Protein AF-A0A8T7LVX6-F1 (afdb_monomer_lite)

Radius of gyration: 26.19 Å; chains: 1; bounding box: 55×67×90 Å

pLDDT: mean 81.75, std 19.07, range [31.14, 98.56]

Sequence (392 aa):
MTMQDFEFEIGKQYRNRRGIYTVISINQPKMLVSYEDGTTAELTIEQQANIVRNMLNEDWARQTQEQAELLKAAKARPTRVPKTDSKAKSSATTKSQTPKPEKEPKPQRENIATRRQVLASEVPPLHRTLLANDPNDQLFRADEIRIFSQFRGYGNQNAPIWFLGMEEQSEFGTLELKHRLAMEIYEERFADLQACYRLEKIPVSYHFATPEHKIMAFMGVRFNGEGIYPSAEKLEEYFAASFGTTAGNVLIADLLPLPVGNEWLYSNIRISDNSMLQYHLRDRKLYTQMFLPERISLFQDMYESLKAKNEAPRYIFCYGGRKHWTHYRKIFPLSYVEVTLEMRKGGPDSTLMLGRDNDSGTWVILTGTFSDSRGDVTNHLCDQLAQRLEQL

Structure (mmCIF, N/CA/C/O backbone):
data_AF-A0A8T7LVX6-F1
#
_entry.id   AF-A0A8T7LVX6-F1
#
loop_
_atom_site.group_PDB
_atom_site.id
_atom_site.type_symbol
_atom_site.label_atom_id
_atom_site.label_alt_id
_atom_site.label_comp_id
_atom_site.label_asym_id
_atom_site.label_entity_id
_atom_site.label_seq_id
_atom_site.pdbx_PDB_ins_code
_atom_site.Cartn_x
_atom_site.Cartn_y
_atom_site.Cartn_z
_atom_site.occupancy
_atom_site.B_iso_or_equiv
_atom_site.auth_seq_id
_atom_site.auth_comp_id
_atom_site.auth_asym_id
_atom_site.auth_atom_id
_atom_site.pdbx_PDB_model_num
ATOM 1 N N . MET A 1 1 ? -2.121 14.862 -26.673 1.00 31.14 1 MET A N 1
ATOM 2 C CA . MET A 1 1 ? -1.424 13.887 -25.804 1.00 31.14 1 MET A CA 1
ATOM 3 C C . MET A 1 1 ? -0.894 12.804 -26.719 1.00 31.14 1 MET A C 1
ATOM 5 O O . MET A 1 1 ? -1.699 12.074 -27.278 1.00 31.14 1 MET A O 1
ATOM 9 N N . THR A 1 2 ? 0.406 12.806 -26.995 1.00 33.41 2 THR A N 1
ATOM 10 C CA . THR A 1 2 ? 1.038 11.897 -27.960 1.00 33.41 2 THR A CA 1
ATOM 11 C C . THR A 1 2 ? 1.201 10.509 -27.346 1.00 33.41 2 THR A C 1
ATOM 13 O O . THR A 1 2 ? 1.584 10.383 -26.182 1.00 33.41 2 THR A O 1
ATOM 16 N N . MET A 1 3 ? 0.849 9.475 -28.115 1.00 38.22 3 MET A N 1
ATOM 17 C CA . MET A 1 3 ? 1.192 8.088 -27.805 1.00 38.22 3 MET A CA 1
ATOM 18 C C . MET A 1 3 ? 2.715 8.012 -27.640 1.00 38.22 3 MET A C 1
ATOM 20 O O . MET A 1 3 ? 3.438 8.500 -28.499 1.00 38.22 3 MET A O 1
ATOM 24 N N . GLN A 1 4 ? 3.204 7.481 -26.519 1.00 50.41 4 GLN A N 1
ATOM 25 C CA . GLN A 1 4 ? 4.637 7.253 -26.320 1.00 50.41 4 GLN A CA 1
ATOM 26 C C . GLN A 1 4 ? 5.135 6.244 -27.365 1.00 50.41 4 GLN A C 1
ATOM 28 O O . GLN A 1 4 ? 4.648 5.108 -27.426 1.00 50.41 4 GLN A O 1
ATOM 33 N N . ASP A 1 5 ? 6.072 6.690 -28.199 1.00 67.00 5 ASP A N 1
ATOM 34 C CA . ASP A 1 5 ? 6.640 5.929 -29.307 1.00 67.00 5 ASP A CA 1
ATOM 35 C C . ASP A 1 5 ? 7.518 4.788 -28.778 1.00 67.00 5 ASP A C 1
ATOM 37 O O . ASP A 1 5 ? 8.392 4.987 -27.936 1.00 67.00 5 ASP A O 1
ATOM 41 N N . PHE A 1 6 ? 7.273 3.568 -29.257 1.00 80.44 6 PHE A N 1
ATOM 42 C CA . PHE A 1 6 ? 8.207 2.459 -29.072 1.00 80.44 6 PHE A CA 1
ATOM 43 C C . PHE A 1 6 ? 9.447 2.748 -29.929 1.00 80.44 6 PHE A C 1
ATOM 45 O O . PHE A 1 6 ? 9.325 2.906 -31.146 1.00 80.44 6 PHE A O 1
ATOM 52 N N . GLU A 1 7 ? 10.620 2.842 -29.305 1.00 91.38 7 GLU A N 1
ATOM 53 C CA . GLU A 1 7 ? 11.862 3.200 -29.991 1.00 91.38 7 GLU A CA 1
ATOM 54 C C . GLU A 1 7 ? 12.517 1.950 -30.596 1.00 91.38 7 GLU A C 1
ATOM 56 O O . GLU A 1 7 ? 12.875 1.002 -29.894 1.00 91.38 7 GLU A O 1
ATOM 61 N N . PHE A 1 8 ? 12.632 1.923 -31.924 1.00 94.31 8 PHE A N 1
ATOM 62 C CA . PHE A 1 8 ? 13.361 0.873 -32.631 1.00 94.31 8 PHE A CA 1
ATOM 63 C C . PHE A 1 8 ? 14.858 1.194 -32.641 1.00 94.31 8 PHE A C 1
ATOM 65 O O . PHE A 1 8 ? 15.250 2.341 -32.837 1.00 94.31 8 PHE A O 1
ATOM 72 N N . GLU A 1 9 ? 15.699 0.175 -32.485 1.00 94.94 9 GLU A N 1
ATOM 73 C CA . GLU A 1 9 ? 17.157 0.300 -32.530 1.00 94.94 9 GLU A CA 1
ATOM 74 C C . GLU A 1 9 ? 17.706 -0.324 -33.823 1.00 94.94 9 GLU A C 1
ATOM 76 O O . GLU A 1 9 ? 17.373 -1.460 -34.174 1.00 94.94 9 GLU A O 1
ATOM 81 N N . ILE A 1 10 ? 18.580 0.401 -34.530 1.00 97.00 10 ILE A N 1
ATOM 82 C CA . ILE A 1 10 ? 19.265 -0.109 -35.728 1.00 97.00 10 ILE A CA 1
ATOM 83 C C . ILE A 1 10 ? 20.137 -1.314 -35.347 1.00 97.00 10 ILE A C 1
ATOM 85 O O . ILE A 1 10 ? 20.889 -1.278 -34.377 1.00 97.00 10 ILE A O 1
ATOM 89 N N . GLY A 1 11 ? 20.035 -2.392 -36.123 1.00 95.00 11 GLY A N 1
ATOM 90 C CA . GLY A 1 11 ? 20.736 -3.655 -35.906 1.00 95.00 11 GLY A CA 1
ATOM 91 C C . GLY A 1 11 ? 20.035 -4.619 -34.944 1.00 95.00 11 GLY A C 1
ATOM 92 O O . GLY A 1 11 ? 20.459 -5.770 -34.846 1.00 95.00 11 GLY A O 1
ATOM 93 N N . LYS A 1 12 ? 18.958 -4.208 -34.258 1.00 96.75 12 LYS A N 1
ATOM 94 C CA . LYS A 1 12 ? 18.162 -5.118 -33.419 1.00 96.75 12 LYS A CA 1
ATOM 95 C C . LYS A 1 12 ? 17.141 -5.899 -34.242 1.00 96.75 12 LYS A C 1
ATOM 97 O O . LYS A 1 12 ? 16.628 -5.418 -35.256 1.00 96.75 12 LYS A O 1
ATOM 102 N N . GLN A 1 13 ? 16.854 -7.109 -33.767 1.00 96.44 13 GLN A N 1
ATOM 103 C CA . GLN A 1 13 ? 15.842 -7.997 -34.324 1.00 96.44 13 GLN A CA 1
ATOM 104 C C . GLN A 1 13 ? 14.503 -7.822 -33.613 1.00 96.44 13 GLN A C 1
ATOM 106 O O . GLN A 1 13 ? 14.436 -7.717 -32.389 1.00 96.44 13 GLN A O 1
ATOM 111 N N . TYR A 1 14 ? 13.438 -7.844 -34.400 1.00 95.56 14 TYR A N 1
ATOM 112 C CA . TYR A 1 14 ? 12.053 -7.791 -33.956 1.00 95.56 14 TYR A CA 1
ATOM 113 C C . TYR A 1 14 ? 11.239 -8.803 -34.761 1.00 95.56 14 TYR A C 1
ATOM 115 O O . TYR A 1 14 ? 11.707 -9.349 -35.759 1.00 95.56 14 TYR A O 1
ATOM 123 N N . ARG A 1 15 ? 10.004 -9.067 -34.341 1.00 94.31 15 ARG A N 1
ATOM 124 C CA . ARG A 1 15 ? 9.101 -9.997 -35.025 1.00 94.31 15 ARG A CA 1
ATOM 125 C C . ARG A 1 15 ? 7.834 -9.270 -35.439 1.00 94.31 15 ARG A C 1
ATOM 127 O O . ARG A 1 15 ? 7.376 -8.389 -34.727 1.00 94.31 15 ARG A O 1
ATOM 134 N N . ASN A 1 16 ? 7.251 -9.644 -36.570 1.00 94.56 16 ASN A N 1
ATOM 135 C CA . ASN A 1 16 ? 5.874 -9.306 -36.928 1.00 94.56 16 ASN A CA 1
ATOM 136 C C . ASN A 1 16 ? 5.206 -10.500 -37.637 1.00 94.56 16 ASN A C 1
ATOM 138 O O . ASN A 1 16 ? 5.743 -11.608 -37.663 1.00 94.56 16 ASN A O 1
ATOM 142 N N . ARG A 1 17 ? 4.026 -10.283 -38.235 1.00 89.19 17 ARG A N 1
ATOM 143 C CA . ARG A 1 17 ? 3.272 -11.332 -38.947 1.00 89.19 17 ARG A CA 1
ATOM 144 C C . ARG A 1 17 ? 3.999 -11.926 -40.163 1.00 89.19 17 ARG A C 1
ATOM 146 O O . ARG A 1 17 ? 3.629 -13.013 -40.587 1.00 89.19 17 ARG A O 1
ATOM 153 N N . ARG A 1 18 ? 4.987 -11.230 -40.736 1.00 92.50 18 ARG A N 1
ATOM 154 C CA . ARG A 1 18 ? 5.782 -11.704 -41.883 1.00 92.50 18 ARG A CA 1
ATOM 155 C C . ARG A 1 18 ? 7.040 -12.472 -41.475 1.00 92.50 18 ARG A C 1
ATOM 157 O O . ARG A 1 18 ? 7.618 -13.131 -42.327 1.00 92.50 18 ARG A O 1
ATOM 164 N N . GLY A 1 19 ? 7.448 -12.408 -40.209 1.00 94.69 19 GLY A N 1
ATOM 165 C CA . GLY A 1 19 ? 8.634 -13.101 -39.707 1.00 94.69 19 GLY A CA 1
ATOM 166 C C . GLY A 1 19 ? 9.484 -12.234 -38.785 1.00 94.69 19 GLY A C 1
ATOM 167 O O . GLY A 1 19 ? 9.031 -11.199 -38.285 1.00 94.69 19 GLY A O 1
ATOM 168 N N . ILE A 1 20 ? 10.711 -12.690 -38.545 1.00 95.00 20 ILE A N 1
ATOM 169 C CA . ILE A 1 20 ? 11.744 -11.942 -37.826 1.00 95.00 20 ILE A CA 1
ATOM 170 C C . ILE A 1 20 ? 12.417 -10.986 -38.814 1.00 95.00 20 ILE A C 1
ATOM 172 O O . ILE A 1 20 ? 12.695 -11.351 -39.957 1.00 95.00 20 ILE A O 1
ATOM 176 N N . TYR A 1 21 ? 12.643 -9.750 -38.382 1.00 97.5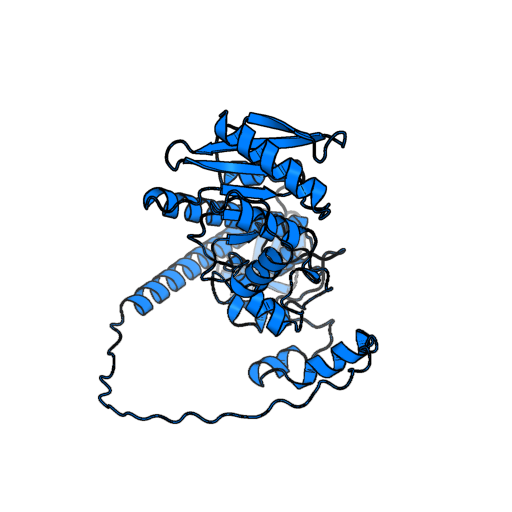6 21 TYR A N 1
ATOM 177 C CA . TYR A 1 21 ? 13.303 -8.720 -39.168 1.00 97.56 21 TYR A CA 1
ATOM 178 C C . TYR A 1 21 ? 14.330 -7.958 -38.333 1.00 97.56 21 TYR A C 1
ATOM 180 O O . TYR A 1 21 ? 14.131 -7.723 -37.143 1.00 97.56 21 TYR A O 1
ATOM 188 N N . THR A 1 22 ? 15.408 -7.524 -38.977 1.00 97.62 22 THR A N 1
ATOM 189 C CA . THR A 1 22 ? 16.435 -6.646 -38.410 1.00 97.62 22 THR A CA 1
ATOM 190 C C . THR A 1 22 ? 16.230 -5.226 -38.923 1.00 97.62 22 THR A C 1
ATOM 192 O O . THR A 1 22 ? 16.048 -5.022 -40.125 1.00 97.62 22 THR A O 1
ATOM 195 N N . VAL A 1 23 ? 16.276 -4.227 -38.042 1.00 98.00 23 VAL A N 1
ATOM 196 C CA . VAL A 1 23 ? 16.179 -2.814 -38.446 1.00 98.00 23 VAL A CA 1
ATOM 197 C C . VAL A 1 23 ? 17.489 -2.378 -39.101 1.00 98.00 23 VAL A C 1
ATOM 199 O O . VAL A 1 23 ? 18.537 -2.415 -38.467 1.00 98.00 23 VAL A O 1
ATOM 202 N N . ILE A 1 24 ? 17.441 -1.959 -40.365 1.00 98.31 24 ILE A N 1
ATOM 203 C CA . ILE A 1 24 ? 18.618 -1.502 -41.122 1.00 98.31 24 ILE A CA 1
ATOM 204 C C . ILE A 1 24 ? 18.817 0.005 -40.948 1.00 98.31 24 ILE A C 1
ATOM 206 O O . ILE A 1 24 ? 19.933 0.464 -40.723 1.00 98.31 24 ILE A O 1
ATOM 210 N N . SER A 1 25 ? 17.745 0.789 -41.073 1.00 97.75 25 SER A N 1
ATOM 211 C CA . SER A 1 25 ? 17.798 2.245 -40.929 1.00 97.75 25 SER A CA 1
ATOM 212 C C . SER A 1 25 ? 16.455 2.814 -40.484 1.00 97.75 25 SER A C 1
ATOM 214 O O . SER A 1 25 ? 15.401 2.221 -40.720 1.00 97.75 25 SER A O 1
ATOM 216 N N . ILE A 1 26 ? 16.491 3.972 -39.825 1.00 97.56 26 ILE A N 1
ATOM 217 C CA . ILE A 1 26 ? 15.310 4.663 -39.300 1.00 97.56 26 ILE A CA 1
ATOM 218 C C . ILE A 1 26 ? 15.264 6.053 -39.927 1.00 97.56 26 ILE A C 1
ATOM 220 O O . ILE A 1 26 ? 16.147 6.870 -39.692 1.00 97.56 26 ILE A O 1
ATOM 224 N N . ASN A 1 27 ? 14.226 6.310 -40.722 1.00 95.38 27 ASN A N 1
ATOM 225 C CA . ASN A 1 27 ? 13.977 7.573 -41.411 1.00 95.38 27 ASN A CA 1
ATOM 226 C C . ASN A 1 27 ? 12.520 7.967 -41.151 1.00 95.38 27 ASN A C 1
ATOM 228 O O . ASN A 1 27 ? 11.624 7.580 -41.907 1.00 95.38 27 ASN A O 1
ATOM 232 N N . GLN A 1 28 ? 12.269 8.678 -40.045 1.00 92.19 28 GLN A N 1
ATOM 233 C CA . GLN A 1 28 ? 10.908 8.965 -39.581 1.00 92.19 28 GLN A CA 1
ATOM 234 C C . GLN A 1 28 ? 10.023 9.541 -40.707 1.00 92.19 28 GLN A C 1
ATOM 236 O O . GLN A 1 28 ? 10.469 10.424 -41.442 1.00 92.19 28 GLN A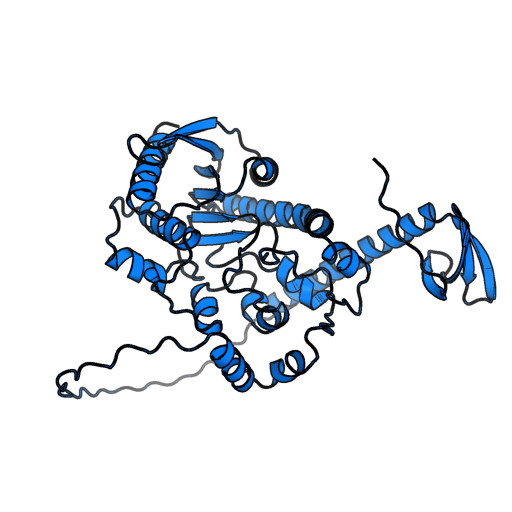 O 1
ATOM 241 N N . PRO A 1 29 ? 8.774 9.051 -40.860 1.00 95.38 29 PRO A N 1
ATOM 242 C CA . PRO A 1 29 ? 8.043 8.143 -39.958 1.00 95.38 29 PRO A CA 1
ATOM 243 C C . PRO A 1 29 ? 8.243 6.638 -40.247 1.00 95.38 29 PRO A C 1
ATOM 245 O O . PRO A 1 29 ? 7.515 5.794 -39.715 1.00 95.38 29 PRO A O 1
ATOM 248 N N . LYS A 1 30 ? 9.192 6.281 -41.117 1.00 97.50 30 LYS A N 1
ATOM 249 C CA . LYS A 1 30 ? 9.427 4.913 -41.585 1.00 97.50 30 LYS A CA 1
ATOM 250 C C . LYS A 1 30 ? 10.748 4.338 -41.070 1.00 97.50 30 LYS A C 1
ATOM 252 O O . LYS A 1 30 ? 11.639 5.044 -40.608 1.00 97.50 30 LYS A O 1
ATOM 257 N N . MET A 1 31 ? 10.889 3.030 -41.196 1.00 97.69 31 MET A N 1
ATOM 258 C CA . MET A 1 31 ? 12.149 2.319 -41.029 1.00 97.69 31 MET A CA 1
ATOM 259 C C . MET A 1 31 ? 12.321 1.297 -42.149 1.00 97.69 31 MET A C 1
ATOM 261 O O . MET A 1 31 ? 11.341 0.716 -42.617 1.00 97.69 31 MET A O 1
ATOM 265 N N . LEU A 1 32 ? 13.560 1.088 -42.579 1.00 98.06 32 LEU A N 1
ATOM 266 C CA . LEU A 1 32 ? 13.927 0.021 -43.500 1.00 98.06 32 LEU A CA 1
ATOM 267 C C . LEU A 1 32 ? 14.355 -1.193 -42.681 1.00 98.06 32 LEU A C 1
ATOM 269 O O . LEU A 1 32 ? 15.193 -1.075 -41.786 1.00 98.06 32 LEU A O 1
ATOM 273 N N . VAL A 1 33 ? 13.803 -2.357 -43.000 1.00 98.19 33 VAL A N 1
ATOM 274 C CA . VAL A 1 33 ? 14.114 -3.613 -42.312 1.00 98.19 33 VAL A CA 1
ATOM 275 C C . VAL A 1 33 ? 14.543 -4.692 -43.302 1.00 98.19 33 VAL A C 1
ATOM 277 O O . VAL A 1 33 ? 14.133 -4.654 -44.462 1.00 98.19 33 VAL A O 1
ATOM 280 N N . SER A 1 34 ? 15.343 -5.655 -42.839 1.00 98.00 34 SER A N 1
ATOM 281 C CA . SER A 1 34 ? 15.693 -6.885 -43.563 1.00 98.00 34 SER A CA 1
ATOM 282 C C . SER A 1 34 ? 15.069 -8.079 -42.861 1.00 98.00 34 SER A C 1
ATOM 284 O O . SER A 1 34 ? 15.294 -8.258 -41.667 1.00 98.00 34 SER A O 1
ATOM 286 N N . TYR A 1 35 ? 14.330 -8.909 -43.585 1.00 98.31 35 TYR A N 1
ATOM 287 C CA . TYR A 1 35 ? 13.841 -10.194 -43.088 1.00 98.31 35 TYR A CA 1
ATOM 288 C C . TYR A 1 35 ? 14.913 -11.285 -43.233 1.00 98.31 35 TYR A C 1
ATOM 290 O O . TYR A 1 35 ? 15.899 -11.111 -43.954 1.00 98.31 35 TYR A O 1
ATOM 298 N N . GLU A 1 36 ? 14.720 -12.414 -42.545 1.00 95.88 36 GLU A N 1
ATOM 299 C CA . GLU A 1 36 ? 15.621 -13.580 -42.614 1.00 95.88 36 GLU A CA 1
ATOM 300 C C . GLU A 1 36 ? 15.713 -14.205 -44.017 1.00 95.88 36 GLU A C 1
ATOM 302 O O . GLU A 1 36 ? 16.728 -14.807 -44.354 1.00 95.88 36 GLU A O 1
ATOM 307 N N . ASP A 1 37 ? 14.691 -14.026 -44.860 1.00 96.25 37 ASP A N 1
ATOM 308 C CA . ASP A 1 37 ? 14.678 -14.483 -46.258 1.00 96.25 37 ASP A CA 1
ATOM 309 C C . ASP A 1 37 ? 15.502 -13.588 -47.209 1.00 96.25 37 ASP A C 1
ATOM 311 O O . ASP A 1 37 ? 15.529 -13.816 -48.419 1.00 96.25 37 ASP A O 1
ATOM 315 N N . GLY A 1 38 ? 16.170 -12.562 -46.672 1.00 96.50 38 GLY A N 1
ATOM 316 C CA . GLY A 1 38 ? 16.960 -11.590 -47.424 1.00 96.50 38 GLY A CA 1
ATOM 317 C C . GLY A 1 38 ? 16.134 -10.487 -48.089 1.00 96.50 38 GLY A C 1
ATOM 318 O O . GLY A 1 38 ? 16.711 -9.588 -48.703 1.00 96.50 38 GLY A O 1
ATOM 319 N N . THR A 1 39 ? 14.801 -10.508 -47.975 1.00 97.31 39 THR A N 1
ATOM 320 C CA . THR A 1 39 ? 13.958 -9.427 -48.492 1.00 97.31 39 THR A CA 1
ATOM 321 C C . THR A 1 39 ? 14.023 -8.201 -47.589 1.00 97.31 39 THR A C 1
ATOM 323 O O . THR A 1 39 ? 14.136 -8.296 -46.365 1.00 97.31 39 THR A O 1
ATOM 326 N N . THR A 1 40 ? 13.919 -7.020 -48.194 1.00 97.94 40 THR A N 1
ATOM 327 C CA . THR A 1 40 ? 13.844 -5.753 -47.465 1.00 97.94 40 THR A CA 1
ATOM 328 C C . THR A 1 40 ? 12.463 -5.128 -47.608 1.00 97.94 40 THR A C 1
ATOM 330 O O . THR A 1 40 ? 11.757 -5.338 -48.597 1.00 97.94 40 THR A O 1
ATOM 333 N N . ALA A 1 41 ? 12.041 -4.372 -46.596 1.00 97.75 41 ALA A N 1
ATOM 334 C CA . ALA A 1 41 ? 10.790 -3.623 -46.644 1.00 97.75 41 ALA A CA 1
ATOM 335 C C . ALA A 1 41 ? 10.894 -2.307 -45.874 1.00 97.75 41 ALA A C 1
ATOM 337 O O . ALA A 1 41 ? 11.516 -2.244 -44.814 1.00 97.75 41 ALA A O 1
ATOM 338 N N . GLU A 1 42 ? 10.220 -1.275 -46.376 1.00 98.12 42 GLU A N 1
ATOM 339 C CA . GLU A 1 42 ? 9.919 -0.083 -45.589 1.00 98.12 42 GLU A CA 1
ATOM 340 C C . GLU A 1 42 ? 8.653 -0.306 -44.763 1.00 98.12 42 GLU A C 1
ATOM 342 O O . GLU A 1 42 ? 7.604 -0.667 -45.300 1.00 98.12 42 GLU A O 1
ATOM 347 N N . LEU A 1 43 ? 8.736 -0.055 -43.459 1.00 97.00 43 LEU A N 1
ATOM 348 C CA . LEU A 1 43 ? 7.629 -0.184 -42.518 1.00 97.00 43 LEU A CA 1
ATOM 349 C C . LEU A 1 43 ? 7.409 1.132 -41.775 1.00 97.00 43 LEU A C 1
ATOM 351 O O . LEU A 1 43 ? 8.361 1.842 -41.460 1.00 97.00 43 LEU A O 1
ATOM 355 N N . THR A 1 44 ? 6.157 1.447 -41.447 1.00 96.94 44 THR A N 1
ATOM 356 C CA . THR A 1 44 ? 5.835 2.594 -40.588 1.00 96.94 44 THR A CA 1
ATOM 357 C C . THR A 1 44 ? 6.146 2.255 -39.130 1.00 96.94 44 THR A C 1
ATOM 359 O O . THR A 1 44 ? 5.675 1.232 -38.624 1.00 96.94 44 THR A O 1
ATOM 362 N N . ILE A 1 45 ? 6.899 3.125 -38.448 1.00 94.75 45 ILE A N 1
ATOM 363 C CA . ILE A 1 45 ? 7.328 2.933 -37.050 1.00 94.75 45 ILE A CA 1
ATOM 364 C C . ILE A 1 45 ? 6.117 2.733 -36.134 1.00 94.75 45 ILE A C 1
ATOM 366 O O . ILE A 1 45 ? 6.068 1.767 -35.378 1.00 94.75 45 ILE A O 1
ATOM 370 N N . GLU A 1 46 ? 5.096 3.578 -36.273 1.00 91.94 46 GLU A N 1
ATOM 371 C CA . GLU A 1 46 ? 3.866 3.517 -35.474 1.00 91.94 46 GLU A CA 1
ATOM 372 C C . GLU A 1 46 ? 3.148 2.161 -35.591 1.00 91.94 46 GLU A C 1
ATOM 374 O O . GLU A 1 46 ? 2.743 1.559 -34.596 1.00 91.94 46 GLU A O 1
ATOM 379 N N . GLN A 1 47 ? 3.020 1.632 -36.812 1.00 92.19 47 GLN A N 1
ATOM 380 C CA . GLN A 1 47 ? 2.351 0.349 -37.034 1.00 92.19 47 GLN A CA 1
ATOM 381 C C . GLN A 1 47 ? 3.124 -0.802 -36.392 1.00 92.19 47 GLN A C 1
ATOM 383 O O . GLN A 1 47 ? 2.520 -1.670 -35.762 1.00 92.19 47 GLN A O 1
ATOM 388 N N . GLN A 1 48 ? 4.451 -0.811 -36.524 1.00 94.62 48 GLN A N 1
ATOM 389 C CA . GLN A 1 48 ? 5.268 -1.856 -35.913 1.00 94.62 48 GLN A CA 1
ATOM 390 C C . GLN A 1 48 ? 5.300 -1.723 -34.388 1.00 94.62 48 GLN A C 1
ATOM 392 O O . GLN A 1 48 ? 5.204 -2.736 -33.703 1.00 94.62 48 GLN A O 1
ATOM 397 N N . ALA A 1 49 ? 5.324 -0.501 -33.848 1.00 90.00 49 ALA A N 1
ATOM 398 C CA . ALA A 1 49 ? 5.190 -0.246 -32.415 1.00 90.00 49 ALA A CA 1
ATOM 399 C C . ALA A 1 49 ? 3.895 -0.856 -31.855 1.00 90.00 49 ALA A C 1
ATOM 401 O O . ALA A 1 49 ? 3.911 -1.532 -30.827 1.00 90.00 49 ALA A O 1
ATOM 402 N N . ASN A 1 50 ? 2.777 -0.678 -32.564 1.00 86.00 50 ASN A N 1
ATOM 403 C CA . ASN A 1 50 ? 1.490 -1.255 -32.181 1.00 86.00 50 ASN A CA 1
ATOM 404 C C . ASN A 1 50 ? 1.483 -2.789 -32.266 1.00 86.00 50 ASN A C 1
ATOM 406 O O . ASN A 1 50 ? 0.952 -3.445 -31.372 1.00 86.00 50 ASN A O 1
ATOM 410 N N . ILE A 1 51 ? 2.098 -3.372 -33.301 1.00 89.88 51 ILE A N 1
ATOM 411 C CA . ILE A 1 51 ? 2.215 -4.832 -33.445 1.00 89.88 51 ILE A CA 1
ATOM 412 C C . ILE A 1 51 ? 3.041 -5.426 -32.301 1.00 89.88 51 ILE A C 1
ATOM 414 O O . ILE A 1 51 ? 2.592 -6.377 -31.664 1.00 89.88 51 ILE A O 1
ATOM 418 N N . VAL A 1 52 ? 4.211 -4.850 -32.011 1.00 83.44 52 VAL A N 1
ATOM 419 C CA . VAL A 1 52 ? 5.072 -5.283 -30.901 1.00 83.44 52 VAL A CA 1
ATOM 420 C C . VAL A 1 52 ? 4.323 -5.194 -29.577 1.00 83.44 52 VAL A C 1
ATOM 422 O O . VAL A 1 52 ? 4.316 -6.156 -28.814 1.00 83.44 52 VAL A O 1
ATOM 425 N N . ARG A 1 53 ? 3.611 -4.090 -29.335 1.00 81.12 53 ARG A N 1
ATOM 426 C CA . ARG A 1 53 ? 2.822 -3.903 -28.113 1.00 81.12 53 ARG A CA 1
ATOM 427 C C . ARG A 1 53 ? 1.725 -4.962 -27.961 1.00 81.12 53 ARG A C 1
ATOM 429 O O . ARG A 1 53 ? 1.561 -5.508 -26.875 1.00 81.12 53 ARG A O 1
ATOM 436 N N . ASN A 1 54 ? 1.016 -5.295 -29.039 1.00 79.75 54 ASN A N 1
ATOM 437 C CA . ASN A 1 54 ? -0.016 -6.332 -29.003 1.00 79.75 54 ASN A CA 1
ATOM 438 C C . ASN A 1 54 ? 0.568 -7.725 -28.744 1.00 79.75 54 ASN A C 1
ATOM 440 O O . ASN A 1 54 ? 0.025 -8.446 -27.917 1.00 79.75 54 ASN A O 1
ATOM 444 N N . MET A 1 55 ? 1.691 -8.082 -29.376 1.00 80.00 55 MET A N 1
ATOM 445 C CA . MET A 1 55 ? 2.341 -9.374 -29.114 1.00 80.00 55 MET A CA 1
ATOM 446 C C . MET A 1 55 ? 2.821 -9.485 -27.666 1.00 80.00 55 MET A C 1
ATOM 448 O O . MET A 1 55 ? 2.603 -10.512 -27.038 1.00 80.00 55 MET A O 1
ATOM 452 N N . LEU A 1 56 ? 3.397 -8.416 -27.106 1.00 74.56 56 LEU A N 1
ATOM 453 C CA . LEU A 1 56 ? 3.796 -8.392 -25.696 1.00 74.56 56 LEU A CA 1
ATOM 454 C C . LEU A 1 56 ? 2.599 -8.602 -24.758 1.00 74.56 56 LEU A C 1
ATOM 456 O O . LEU A 1 56 ? 2.717 -9.319 -23.766 1.00 74.56 56 LEU A O 1
ATOM 460 N N . ASN A 1 57 ? 1.447 -8.011 -25.080 1.00 69.19 57 ASN A N 1
ATOM 461 C CA . ASN A 1 57 ? 0.219 -8.203 -24.310 1.00 69.19 57 ASN A CA 1
ATOM 462 C C . ASN A 1 57 ? -0.321 -9.639 -24.432 1.00 69.19 57 ASN A C 1
ATOM 464 O O . ASN A 1 57 ? -0.760 -10.213 -23.437 1.00 69.19 57 ASN A O 1
ATOM 468 N N . GLU A 1 58 ? -0.283 -10.227 -25.631 1.00 77.88 58 GLU A N 1
ATOM 469 C CA . GLU A 1 58 ? -0.716 -11.609 -25.881 1.00 77.88 58 GLU A CA 1
ATOM 470 C C . GLU A 1 58 ? 0.187 -12.634 -25.176 1.00 77.88 58 GLU A C 1
ATOM 472 O O . GLU A 1 58 ? -0.314 -13.568 -24.546 1.00 77.88 58 GLU A O 1
ATOM 477 N N . ASP A 1 59 ? 1.508 -12.451 -25.241 1.00 72.50 59 ASP A N 1
ATOM 478 C CA . ASP A 1 59 ? 2.476 -13.310 -24.555 1.00 72.50 59 ASP A CA 1
ATOM 479 C C . ASP A 1 59 ? 2.322 -13.204 -23.033 1.00 72.50 59 ASP A C 1
ATOM 481 O O . ASP A 1 59 ? 2.344 -14.221 -22.335 1.00 72.50 59 ASP A O 1
ATOM 485 N N . TRP A 1 60 ? 2.082 -11.995 -22.514 1.00 63.12 60 TRP A N 1
ATOM 486 C CA . TRP A 1 60 ? 1.795 -11.787 -21.096 1.00 63.12 60 TRP A CA 1
ATOM 487 C C . TRP A 1 60 ? 0.523 -12.521 -20.656 1.00 63.12 60 TRP A C 1
ATOM 489 O O . TRP A 1 60 ? 0.554 -13.270 -19.680 1.00 63.12 60 TRP A O 1
ATOM 499 N N . ALA A 1 61 ? -0.572 -12.383 -21.412 1.00 67.31 61 ALA A N 1
ATOM 500 C CA . ALA A 1 61 ? -1.828 -13.070 -21.116 1.00 67.31 61 ALA A CA 1
ATOM 501 C C . ALA A 1 61 ? -1.659 -14.601 -21.097 1.00 67.31 61 ALA A C 1
ATOM 503 O O . ALA A 1 61 ? -2.209 -15.276 -20.223 1.00 67.31 61 ALA A O 1
ATOM 504 N N . ARG A 1 62 ? -0.849 -15.148 -22.014 1.00 81.44 62 ARG A N 1
ATOM 505 C CA . ARG A 1 62 ? -0.535 -16.582 -22.066 1.00 81.44 62 ARG A CA 1
ATOM 506 C C . ARG A 1 62 ? 0.253 -17.043 -20.842 1.00 81.44 62 ARG A C 1
ATOM 508 O O . ARG A 1 62 ? -0.136 -18.024 -20.218 1.00 81.44 62 ARG A O 1
ATOM 515 N N . GLN A 1 63 ? 1.306 -16.317 -20.461 1.00 70.56 63 GLN A N 1
ATOM 516 C CA . GLN A 1 63 ? 2.104 -16.641 -19.272 1.00 70.56 63 GLN A CA 1
ATOM 517 C C . GLN A 1 63 ? 1.256 -16.621 -17.996 1.00 70.56 63 GLN A C 1
ATOM 519 O O . GLN A 1 63 ? 1.362 -17.521 -17.162 1.00 70.56 63 GLN A O 1
ATOM 524 N N . THR A 1 64 ? 0.375 -15.626 -17.850 1.00 63.25 64 THR A N 1
ATOM 525 C CA . THR A 1 64 ? -0.548 -15.553 -16.711 1.00 63.25 64 THR A CA 1
ATOM 526 C C . THR A 1 64 ? -1.501 -16.751 -16.677 1.00 63.25 64 THR A C 1
ATOM 528 O O . THR A 1 64 ? -1.732 -17.320 -15.608 1.00 63.25 64 THR A O 1
ATOM 531 N N . GLN A 1 65 ? -2.026 -17.172 -17.832 1.00 83.50 65 GLN A N 1
ATOM 532 C CA . GLN A 1 65 ? -2.894 -18.344 -17.924 1.00 83.50 65 GLN A CA 1
ATOM 533 C C . GLN A 1 65 ? -2.151 -19.642 -17.566 1.00 83.50 65 GLN A C 1
ATOM 535 O O . GLN A 1 65 ? -2.646 -20.416 -16.747 1.00 83.50 65 GLN A O 1
ATOM 540 N N . GLU A 1 66 ? -0.952 -19.859 -18.110 1.00 82.62 66 GLU A N 1
ATOM 541 C CA . GLU A 1 66 ? -0.119 -21.033 -17.807 1.00 82.62 66 GLU A CA 1
ATOM 542 C C . GLU A 1 66 ? 0.226 -21.110 -16.312 1.00 82.62 66 GLU A C 1
ATOM 544 O O . GLU A 1 66 ? 0.087 -22.161 -15.683 1.00 82.62 66 GLU A O 1
ATOM 549 N N . GLN A 1 67 ? 0.601 -19.983 -15.698 1.00 69.12 67 GLN A N 1
ATOM 550 C CA . GLN A 1 67 ? 0.895 -19.927 -14.266 1.00 69.12 67 GLN A CA 1
ATOM 551 C C . GLN A 1 67 ? -0.347 -20.244 -13.416 1.00 69.12 67 GLN A C 1
ATOM 553 O O . GLN A 1 67 ? -0.256 -20.965 -12.416 1.00 69.12 67 GLN A O 1
ATOM 558 N N . ALA A 1 68 ? -1.522 -19.749 -13.813 1.00 76.06 68 ALA A N 1
ATOM 559 C CA . ALA A 1 68 ? -2.780 -20.059 -13.141 1.00 76.06 68 ALA A CA 1
ATOM 560 C C . ALA A 1 68 ? -3.132 -21.557 -13.235 1.00 76.06 68 ALA A C 1
ATOM 562 O O . ALA A 1 68 ? -3.580 -22.148 -12.246 1.00 76.06 68 ALA A O 1
ATOM 563 N N . GLU A 1 69 ? -2.892 -22.190 -14.385 1.00 87.75 69 GLU A N 1
ATOM 564 C CA . GLU A 1 69 ? -3.094 -23.630 -14.581 1.00 87.75 69 GLU A CA 1
ATOM 565 C C . GLU A 1 69 ? -2.127 -24.472 -13.738 1.00 87.75 69 GLU A C 1
ATOM 567 O O . GLU A 1 69 ? -2.562 -25.424 -13.082 1.00 87.75 69 GLU A O 1
ATOM 572 N N . LEU A 1 70 ? -0.851 -24.083 -13.656 1.00 80.44 70 LEU A N 1
ATOM 573 C CA . LEU A 1 70 ? 0.141 -24.739 -12.796 1.00 80.44 70 LEU A CA 1
ATOM 574 C C . LEU A 1 70 ? -0.245 -24.665 -11.314 1.00 80.44 70 LEU A C 1
ATOM 576 O O . LEU A 1 70 ? -0.203 -25.675 -10.606 1.00 80.44 70 LEU A O 1
ATOM 580 N N . LEU A 1 71 ? -0.696 -23.498 -10.842 1.00 73.88 71 LEU A N 1
ATOM 581 C CA . LEU A 1 71 ? -1.177 -23.329 -9.467 1.00 73.88 71 LEU A CA 1
ATOM 582 C C . LEU A 1 71 ? -2.424 -24.177 -9.187 1.00 73.88 71 LEU A C 1
ATOM 584 O O . LEU A 1 71 ? -2.563 -24.746 -8.100 1.00 73.88 71 LEU A O 1
ATOM 588 N N . LYS A 1 72 ? -3.331 -24.292 -10.162 1.00 86.25 72 LYS A N 1
ATOM 589 C CA . LYS A 1 72 ? -4.517 -25.150 -10.058 1.00 86.25 72 LYS A CA 1
ATOM 590 C C . LYS A 1 72 ? -4.129 -26.632 -9.993 1.00 86.25 72 LYS A C 1
ATOM 592 O O . LYS A 1 72 ? -4.678 -27.359 -9.166 1.00 86.25 72 LYS A O 1
ATOM 597 N N . ALA A 1 73 ? -3.158 -27.065 -10.796 1.00 83.19 73 ALA A N 1
ATOM 598 C CA . ALA A 1 73 ? -2.641 -28.433 -10.791 1.00 83.19 73 ALA A CA 1
ATOM 599 C C . ALA A 1 73 ? -1.916 -28.785 -9.479 1.00 83.19 73 ALA A C 1
ATOM 601 O O . ALA A 1 73 ? -2.112 -29.876 -8.942 1.00 83.19 73 ALA A O 1
ATOM 602 N N . ALA A 1 74 ? -1.139 -27.853 -8.918 1.00 73.81 74 ALA A N 1
ATOM 603 C CA . ALA A 1 74 ? -0.451 -28.041 -7.640 1.00 73.81 74 ALA A CA 1
ATOM 604 C C . ALA A 1 74 ? -1.435 -28.253 -6.477 1.00 73.81 74 ALA A C 1
ATOM 606 O O . ALA A 1 74 ? -1.234 -29.139 -5.648 1.00 73.81 74 ALA A O 1
ATOM 607 N N . LYS A 1 75 ? -2.545 -27.503 -6.455 1.00 79.50 75 LYS A N 1
ATOM 608 C CA . LYS A 1 75 ? -3.604 -27.646 -5.440 1.00 79.50 75 LYS A CA 1
ATOM 609 C C . LYS A 1 75 ? -4.406 -28.945 -5.559 1.00 79.50 75 LYS A C 1
ATOM 611 O O . LYS A 1 75 ? -4.992 -29.382 -4.575 1.00 79.50 75 LYS A O 1
ATOM 616 N N . ALA A 1 76 ? -4.443 -29.562 -6.739 1.00 81.12 76 ALA A N 1
ATOM 617 C CA . ALA A 1 76 ? -5.195 -30.792 -6.979 1.00 81.12 76 ALA A CA 1
ATOM 618 C C . ALA A 1 76 ? -4.454 -32.072 -6.544 1.00 81.12 76 ALA A C 1
ATOM 620 O O . ALA A 1 76 ? -5.046 -33.150 -6.584 1.00 81.12 76 ALA A O 1
ATOM 621 N N . ARG A 1 77 ? -3.179 -31.998 -6.126 1.00 75.94 77 ARG A N 1
ATOM 622 C CA . ARG A 1 77 ? -2.447 -33.169 -5.617 1.00 75.94 77 ARG A CA 1
ATOM 623 C C . ARG A 1 77 ? -2.864 -33.477 -4.170 1.00 75.94 77 ARG A C 1
ATOM 625 O O . ARG A 1 77 ? -2.552 -32.686 -3.283 1.00 75.94 77 ARG A O 1
ATOM 632 N N . PRO A 1 78 ? -3.511 -34.626 -3.890 1.00 65.12 78 PRO A N 1
ATOM 633 C CA . PRO A 1 78 ? -3.838 -35.010 -2.524 1.00 65.12 78 PRO A CA 1
ATOM 634 C C . PRO A 1 78 ? -2.552 -35.283 -1.740 1.00 65.12 78 PRO A C 1
ATOM 636 O O . PRO A 1 78 ? -1.762 -36.166 -2.088 1.00 65.12 78 PRO A O 1
ATOM 639 N N . THR A 1 79 ? -2.341 -34.523 -0.668 1.00 57.78 79 THR A N 1
ATOM 640 C CA . THR A 1 79 ? -1.233 -34.704 0.269 1.00 57.78 79 THR A CA 1
ATOM 641 C C . THR A 1 79 ? -1.401 -36.049 0.967 1.00 57.78 79 THR A C 1
ATOM 643 O O . THR A 1 79 ? -2.229 -36.223 1.861 1.00 57.78 79 THR A O 1
ATOM 646 N N . ARG A 1 80 ? -0.629 -37.047 0.532 1.00 53.25 80 ARG A N 1
ATOM 647 C CA . ARG A 1 80 ? -0.583 -38.362 1.171 1.00 53.25 80 ARG A CA 1
ATOM 648 C C . ARG A 1 80 ? 0.234 -38.226 2.455 1.00 53.25 80 ARG A C 1
ATOM 650 O O . ARG A 1 80 ? 1.450 -38.371 2.434 1.00 53.25 80 ARG A O 1
ATOM 657 N N . VAL A 1 81 ? -0.435 -37.876 3.552 1.00 56.97 81 VAL A N 1
ATOM 658 C CA . VAL A 1 81 ? 0.189 -37.746 4.876 1.00 56.97 81 VAL A CA 1
ATOM 659 C C . VAL A 1 81 ? 0.710 -39.121 5.319 1.00 56.97 81 VAL A C 1
ATOM 661 O O . VAL A 1 81 ? -0.090 -40.056 5.435 1.00 56.97 81 VAL A O 1
ATOM 664 N N . PRO A 1 82 ? 2.021 -39.285 5.572 1.00 47.69 82 PRO A N 1
ATOM 665 C CA . PRO A 1 82 ? 2.540 -40.480 6.218 1.00 47.69 82 PRO A CA 1
ATOM 666 C C . PRO A 1 82 ? 2.068 -40.481 7.675 1.00 47.69 82 PRO A C 1
ATOM 668 O O . PRO A 1 82 ? 2.362 -39.555 8.428 1.00 47.69 82 PRO A O 1
ATOM 671 N N . LYS A 1 83 ? 1.318 -41.511 8.078 1.00 43.06 83 LYS A N 1
ATOM 672 C CA . LYS A 1 83 ? 1.000 -41.750 9.490 1.00 43.06 83 LYS A CA 1
ATOM 673 C C . LYS A 1 83 ? 2.280 -42.162 10.214 1.00 43.06 83 LYS A C 1
ATOM 675 O O . LYS A 1 83 ? 2.792 -43.250 9.967 1.00 43.06 83 LYS A O 1
ATOM 680 N N . THR A 1 84 ? 2.766 -41.314 11.110 1.00 43.25 84 THR A N 1
ATOM 681 C CA . THR A 1 84 ? 3.776 -41.674 12.105 1.00 43.25 84 THR A CA 1
ATOM 682 C C . THR A 1 84 ? 3.103 -41.856 13.462 1.00 43.25 84 THR A C 1
ATOM 684 O O . THR A 1 84 ? 2.613 -40.912 14.077 1.00 43.25 84 THR A O 1
ATOM 687 N N . ASP A 1 85 ? 3.073 -43.107 13.917 1.00 48.09 85 ASP A N 1
ATOM 688 C CA . ASP A 1 85 ? 2.834 -43.471 15.309 1.00 48.09 85 ASP A CA 1
ATOM 689 C C . ASP A 1 85 ? 4.137 -43.297 16.095 1.00 48.09 85 ASP A C 1
ATOM 691 O O . ASP A 1 85 ? 5.143 -43.882 15.705 1.00 48.09 85 ASP A O 1
ATOM 695 N N . SER A 1 86 ? 4.114 -42.580 17.227 1.00 39.78 86 SER A N 1
ATOM 696 C CA . SER A 1 86 ? 4.708 -43.074 18.486 1.00 39.78 86 SER A CA 1
ATOM 697 C C . SER A 1 86 ? 4.649 -42.063 19.640 1.00 39.78 86 SER A C 1
ATOM 699 O O . SER A 1 86 ? 5.023 -40.901 19.518 1.00 39.78 86 SER A O 1
ATOM 701 N N . LYS A 1 87 ? 4.219 -42.602 20.785 1.00 42.50 87 LYS A N 1
ATOM 702 C CA . LYS A 1 87 ? 4.252 -42.108 22.173 1.00 42.50 87 LYS A CA 1
ATOM 703 C C . LYS A 1 87 ? 5.673 -41.881 22.725 1.00 42.50 87 LYS A C 1
ATOM 705 O O . LYS A 1 87 ? 6.543 -42.687 22.430 1.00 42.50 87 LYS A O 1
ATOM 710 N N . ALA A 1 88 ? 5.804 -40.959 23.693 1.00 36.56 88 ALA A N 1
ATOM 711 C CA . ALA A 1 88 ? 6.427 -41.100 25.041 1.00 36.56 88 ALA A CA 1
ATOM 712 C C . ALA A 1 88 ? 6.758 -39.687 25.592 1.00 36.56 88 ALA A C 1
ATOM 714 O O . ALA A 1 88 ? 7.343 -38.890 24.877 1.00 36.56 88 ALA A O 1
ATOM 715 N N . LYS A 1 89 ? 6.180 -39.205 26.704 1.00 37.81 89 LYS A N 1
ATOM 716 C CA . LYS A 1 89 ? 6.462 -39.405 28.152 1.00 37.81 89 LYS A CA 1
ATOM 717 C C . LYS A 1 89 ? 7.744 -38.733 28.706 1.00 37.81 89 LYS A C 1
ATOM 719 O O . LYS A 1 89 ? 8.822 -38.899 28.163 1.00 37.81 89 LYS A O 1
ATOM 724 N N . SER A 1 90 ? 7.528 -38.126 29.886 1.00 34.38 90 SER A N 1
ATOM 725 C CA . SER A 1 90 ? 8.411 -37.835 31.043 1.00 34.38 90 SER A CA 1
ATOM 726 C C . SER A 1 90 ? 9.248 -36.540 31.126 1.00 34.38 90 SER A C 1
ATOM 728 O O . SER A 1 90 ? 10.302 -36.420 30.523 1.00 34.38 90 SER A O 1
ATOM 730 N N . SER A 1 91 ? 8.758 -35.629 31.986 1.00 37.41 91 SER A N 1
ATOM 731 C CA . SER A 1 91 ? 9.384 -35.030 33.193 1.00 37.41 91 SER A CA 1
ATOM 732 C C . SER A 1 91 ? 10.894 -34.736 33.257 1.00 37.41 91 SER A C 1
ATOM 734 O O . SER A 1 91 ? 11.690 -35.664 33.196 1.00 37.41 91 SER A O 1
ATOM 736 N N . ALA A 1 92 ? 11.252 -33.515 33.680 1.00 35.53 92 ALA A N 1
ATOM 737 C CA . ALA A 1 92 ? 11.941 -33.254 34.959 1.00 35.53 92 ALA A CA 1
ATOM 738 C C . ALA A 1 92 ? 12.125 -31.742 35.201 1.00 35.53 92 ALA A C 1
ATOM 740 O O . ALA A 1 92 ? 12.573 -30.996 34.338 1.00 35.53 92 ALA A O 1
ATOM 741 N N . THR A 1 93 ? 11.788 -31.319 36.416 1.00 41.22 93 THR A N 1
ATOM 742 C CA . THR A 1 93 ? 11.976 -29.979 36.980 1.00 41.22 93 THR A CA 1
ATOM 743 C C . THR A 1 93 ? 13.419 -29.818 37.458 1.00 41.22 93 THR A C 1
ATOM 745 O O . THR A 1 93 ? 13.916 -30.666 38.196 1.00 41.22 93 THR A 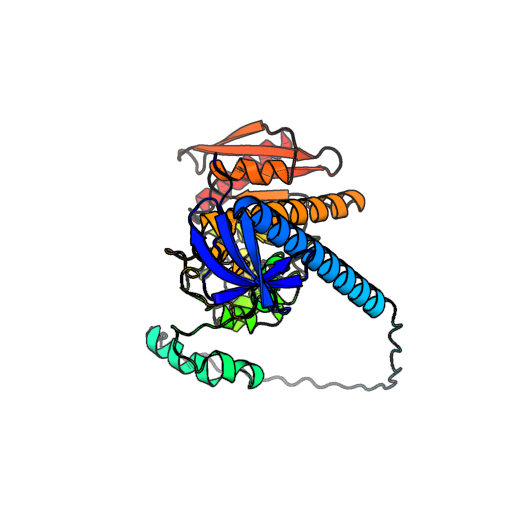O 1
ATOM 748 N N . THR A 1 94 ? 14.094 -28.719 37.119 1.00 35.50 94 THR A N 1
ATOM 749 C CA . THR A 1 94 ? 15.370 -28.330 37.747 1.00 35.50 94 THR A CA 1
ATOM 750 C C . THR A 1 94 ? 15.344 -26.837 38.065 1.00 35.50 94 THR A C 1
ATOM 752 O O . THR A 1 94 ? 15.201 -25.999 37.180 1.00 35.50 94 THR A O 1
ATOM 755 N N . LYS A 1 95 ? 15.434 -26.515 39.362 1.00 41.12 95 LYS A N 1
ATOM 756 C CA . LYS A 1 95 ? 15.601 -25.158 39.895 1.00 41.12 95 LYS A CA 1
ATOM 757 C C . LYS A 1 95 ? 17.048 -24.720 39.664 1.00 41.12 95 LYS A C 1
ATOM 759 O O . LYS A 1 95 ? 17.953 -25.361 40.188 1.00 41.12 95 LYS A O 1
ATOM 764 N N . SER A 1 96 ? 17.242 -23.622 38.940 1.00 36.28 96 SER A N 1
ATOM 765 C CA . SER A 1 96 ? 18.524 -22.922 38.824 1.00 36.28 96 SER A CA 1
ATOM 766 C C . SER A 1 96 ? 18.449 -21.588 39.569 1.00 36.28 96 SER A C 1
ATOM 768 O O . SER A 1 96 ? 17.453 -20.871 39.471 1.00 36.28 96 SER A O 1
ATOM 770 N N . GLN A 1 97 ? 19.480 -21.308 40.363 1.00 38.09 97 GLN A N 1
ATOM 771 C CA . GLN A 1 97 ? 19.667 -20.086 41.139 1.00 38.09 97 GLN A CA 1
ATOM 772 C C . GLN A 1 97 ? 20.207 -18.979 40.228 1.00 38.09 97 GLN A C 1
ATOM 774 O O . GLN A 1 97 ? 21.213 -19.162 39.546 1.00 38.09 97 GLN A O 1
ATOM 779 N N . THR A 1 98 ? 19.552 -17.823 40.238 1.00 37.66 98 THR A N 1
ATOM 780 C CA . THR A 1 98 ? 19.949 -16.631 39.483 1.00 37.66 98 THR A CA 1
ATOM 781 C C . THR A 1 98 ? 21.033 -15.849 40.236 1.00 37.66 98 THR A C 1
ATOM 783 O O . THR A 1 98 ? 20.799 -15.459 41.385 1.00 37.66 98 THR A O 1
ATOM 786 N N . PRO A 1 99 ? 22.195 -15.551 39.625 1.00 45.53 99 PRO A N 1
ATOM 787 C CA . PRO A 1 99 ? 23.100 -14.529 40.122 1.00 45.53 99 PRO A CA 1
ATOM 788 C C . PRO A 1 99 ? 22.613 -13.125 39.733 1.00 45.53 99 PRO A C 1
ATOM 790 O O . PRO A 1 99 ? 21.898 -12.916 38.755 1.00 45.53 99 PRO A O 1
ATOM 793 N N . LYS A 1 100 ? 23.015 -12.165 40.561 1.00 47.19 100 LYS A N 1
ATOM 794 C CA . LYS A 1 100 ? 22.714 -10.730 40.510 1.00 47.19 100 LYS A CA 1
ATOM 795 C C . LYS A 1 100 ? 23.300 -10.090 39.231 1.00 47.19 100 LYS A C 1
ATOM 797 O O . LYS A 1 100 ? 24.446 -10.403 38.915 1.00 47.19 100 LYS A O 1
ATOM 802 N N . PRO A 1 101 ? 22.589 -9.184 38.530 1.00 43.97 101 PRO A N 1
ATOM 803 C CA . PRO A 1 101 ? 23.078 -8.613 37.280 1.00 43.97 101 PRO A CA 1
ATOM 804 C C . PRO A 1 101 ? 24.189 -7.591 37.540 1.00 43.97 101 PRO A C 1
ATOM 806 O O . PRO A 1 101 ? 24.006 -6.598 38.252 1.00 43.97 101 PRO A O 1
ATOM 809 N N . GLU A 1 102 ? 25.346 -7.859 36.948 1.00 46.88 102 GLU A N 1
ATOM 810 C CA . GLU A 1 102 ? 26.437 -6.911 36.773 1.00 46.88 102 GLU A CA 1
ATOM 811 C C . GLU A 1 102 ? 26.024 -5.895 35.697 1.00 46.88 102 GLU A C 1
ATOM 813 O O . GLU A 1 102 ? 25.388 -6.245 34.703 1.00 46.88 102 GLU A O 1
ATOM 818 N N . LYS A 1 103 ? 26.291 -4.607 35.934 1.00 48.66 103 LYS A N 1
ATOM 819 C CA . LYS A 1 103 ? 25.862 -3.526 35.037 1.00 48.66 103 LYS A CA 1
ATOM 820 C C . LYS A 1 103 ? 26.590 -3.644 33.701 1.00 48.66 103 LYS A C 1
ATOM 822 O O . LYS A 1 103 ? 27.791 -3.389 33.639 1.00 48.66 103 LYS A O 1
ATOM 827 N N . GLU A 1 104 ? 25.844 -3.959 32.648 1.00 41.16 104 GLU A N 1
ATOM 828 C CA . GLU A 1 104 ? 26.367 -3.970 31.286 1.00 41.16 104 GLU A CA 1
ATOM 829 C C . GLU A 1 104 ? 26.879 -2.577 30.874 1.00 41.16 104 GLU A C 1
ATOM 831 O O . GLU A 1 104 ? 26.217 -1.557 31.121 1.00 41.16 104 GLU A O 1
ATOM 836 N N . PRO A 1 105 ? 28.064 -2.505 30.244 1.00 48.00 105 PRO A N 1
ATOM 837 C CA . PRO A 1 105 ? 28.558 -1.276 29.653 1.00 48.00 105 PRO A CA 1
ATOM 838 C C . PRO A 1 105 ? 27.622 -0.841 28.523 1.00 48.00 105 PRO A C 1
ATOM 840 O O . PRO A 1 105 ? 27.206 -1.639 27.686 1.00 48.00 105 PRO A O 1
ATOM 843 N N . LYS A 1 106 ? 27.290 0.454 28.502 1.00 40.59 106 LYS A N 1
ATOM 844 C CA . LYS A 1 106 ? 26.436 1.042 27.465 1.00 40.59 106 LYS A CA 1
ATOM 845 C C . LYS A 1 106 ? 27.014 0.729 26.076 1.00 40.59 106 LYS A C 1
ATOM 847 O O . LYS A 1 106 ? 28.210 0.962 25.876 1.00 40.59 106 LYS A O 1
ATOM 852 N N . PRO A 1 107 ? 26.192 0.263 25.120 1.00 38.75 107 PRO A N 1
ATOM 853 C CA . PRO A 1 107 ? 26.664 -0.095 23.793 1.00 38.75 107 PRO A CA 1
ATOM 854 C C . PRO A 1 107 ? 27.239 1.144 23.107 1.00 38.75 107 PRO A C 1
ATOM 856 O O . PRO A 1 107 ? 26.577 2.178 22.973 1.00 38.75 107 PRO A O 1
ATOM 859 N N . GLN A 1 108 ? 28.504 1.044 22.704 1.00 46.47 108 GLN A N 1
ATOM 860 C CA . GLN A 1 108 ? 29.127 2.033 21.839 1.00 46.47 108 GLN A CA 1
ATOM 861 C C . GLN A 1 108 ? 28.385 2.015 20.499 1.00 46.47 108 GLN A C 1
ATOM 863 O O . GLN A 1 108 ? 28.124 0.950 19.944 1.00 46.47 108 GLN A O 1
ATOM 868 N N . ARG A 1 109 ? 27.996 3.194 19.998 1.00 40.72 109 ARG A N 1
ATOM 869 C CA . ARG A 1 109 ? 27.363 3.330 18.680 1.00 40.72 109 ARG A CA 1
ATOM 870 C C . ARG A 1 109 ? 28.355 2.876 17.612 1.00 40.72 109 ARG A C 1
ATOM 872 O O . ARG A 1 109 ? 29.265 3.620 17.255 1.00 40.72 109 ARG A O 1
ATOM 879 N N . GLU A 1 110 ? 28.173 1.655 17.131 1.00 48.84 110 GLU A N 1
ATOM 880 C CA . GLU A 1 110 ? 28.907 1.115 15.995 1.00 48.84 110 GLU A CA 1
ATOM 881 C C . GLU A 1 110 ? 28.648 1.956 14.742 1.00 48.84 110 GLU A C 1
ATOM 883 O O . GLU A 1 110 ? 27.520 2.368 14.455 1.00 48.84 110 GLU A O 1
ATOM 888 N N . ASN A 1 111 ? 29.713 2.217 13.987 1.00 55.44 111 ASN A N 1
ATOM 889 C CA . ASN A 1 111 ? 29.633 2.926 12.720 1.00 55.44 111 ASN A CA 1
ATOM 890 C C . ASN A 1 111 ? 28.851 2.073 11.701 1.00 55.44 111 ASN A C 1
ATOM 892 O O . ASN A 1 111 ? 29.203 0.922 11.438 1.00 55.44 111 ASN A O 1
ATOM 896 N N . ILE A 1 112 ? 27.807 2.660 11.106 1.00 46.09 112 ILE A N 1
ATOM 897 C CA . ILE A 1 112 ? 26.920 2.036 10.108 1.00 46.09 112 ILE A CA 1
ATOM 898 C C . ILE A 1 112 ? 27.718 1.423 8.941 1.00 46.09 112 ILE A C 1
ATOM 900 O O . ILE A 1 112 ? 27.337 0.376 8.418 1.00 46.09 112 ILE A O 1
ATOM 904 N N . ALA A 1 113 ? 28.859 2.015 8.568 1.00 41.94 113 ALA A N 1
ATOM 905 C CA . ALA A 1 113 ? 29.732 1.487 7.518 1.00 41.94 113 ALA A CA 1
ATOM 906 C C . ALA A 1 113 ? 30.389 0.144 7.896 1.00 41.94 113 ALA A C 1
ATOM 908 O O . ALA A 1 113 ? 30.465 -0.761 7.067 1.00 41.94 113 ALA A O 1
ATOM 909 N N . THR A 1 114 ? 30.803 -0.022 9.155 1.00 46.19 114 THR A N 1
ATOM 910 C CA . THR A 1 114 ? 31.424 -1.257 9.660 1.00 46.19 114 THR A CA 1
ATOM 911 C C . THR A 1 114 ? 30.398 -2.387 9.763 1.00 46.19 114 THR A C 1
ATOM 913 O O . THR A 1 114 ? 30.689 -3.535 9.427 1.00 46.19 114 THR A O 1
ATOM 916 N N . ARG A 1 115 ? 29.151 -2.053 10.121 1.00 48.19 115 ARG A N 1
ATOM 917 C CA . ARG A 1 115 ? 28.038 -3.012 10.187 1.00 48.19 115 ARG A CA 1
ATOM 918 C C . ARG A 1 115 ? 27.670 -3.581 8.807 1.00 48.19 115 ARG A C 1
ATOM 920 O O . ARG A 1 115 ? 27.328 -4.757 8.713 1.00 48.19 115 ARG A O 1
ATOM 927 N N . ARG A 1 116 ? 27.821 -2.796 7.728 1.00 45.88 116 ARG A N 1
ATOM 928 C CA . ARG A 1 116 ? 27.618 -3.247 6.333 1.00 45.88 116 ARG A CA 1
ATOM 929 C C . ARG A 1 116 ? 28.628 -4.308 5.876 1.00 45.88 116 ARG A C 1
ATOM 931 O O . ARG A 1 116 ? 28.239 -5.220 5.158 1.00 45.88 116 ARG A O 1
ATOM 938 N N . GLN A 1 117 ? 29.890 -4.244 6.311 1.00 46.78 117 GLN A N 1
ATOM 939 C CA . GLN A 1 117 ? 30.904 -5.243 5.930 1.00 46.78 117 GLN A CA 1
ATOM 940 C C . GLN A 1 117 ? 30.695 -6.607 6.602 1.00 46.78 117 GLN A C 1
ATOM 942 O O . GLN A 1 117 ? 30.951 -7.637 5.984 1.00 46.78 117 GLN A O 1
ATOM 947 N N . VAL A 1 118 ? 30.187 -6.631 7.838 1.00 50.88 118 VAL A N 1
ATOM 948 C CA . VAL A 1 118 ? 29.881 -7.882 8.558 1.00 50.88 118 VAL A CA 1
ATOM 949 C C . VAL A 1 118 ? 28.620 -8.561 8.001 1.00 50.88 118 VAL A C 1
ATOM 951 O O . VAL A 1 118 ? 28.525 -9.782 7.992 1.00 50.88 118 VAL A O 1
ATOM 954 N N . LEU A 1 119 ? 27.665 -7.791 7.471 1.00 45.78 119 LEU A N 1
ATOM 955 C CA . LEU A 1 119 ? 26.422 -8.312 6.886 1.00 45.78 119 LEU A CA 1
ATOM 956 C C . LEU A 1 119 ? 26.634 -9.192 5.638 1.00 45.78 119 LEU A C 1
ATOM 958 O O . LEU A 1 119 ? 25.846 -10.103 5.404 1.00 45.78 119 LEU A O 1
ATOM 962 N N . ALA A 1 120 ? 27.702 -8.977 4.866 1.00 46.78 120 ALA A N 1
ATOM 963 C CA . ALA A 1 120 ? 27.962 -9.727 3.634 1.00 46.78 120 ALA A CA 1
ATOM 964 C C . ALA A 1 120 ? 28.477 -11.167 3.861 1.00 46.78 120 ALA A C 1
ATOM 966 O O . ALA A 1 120 ? 28.421 -11.993 2.948 1.00 46.78 120 ALA A O 1
ATOM 967 N N . SER A 1 121 ? 28.987 -11.501 5.053 1.00 42.72 121 SER A N 1
ATOM 968 C CA . SER A 1 121 ? 29.638 -12.797 5.302 1.00 42.72 121 SER A CA 1
ATOM 969 C C . SER A 1 121 ? 28.693 -13.905 5.794 1.00 42.72 121 SER A C 1
ATOM 971 O O . SER A 1 121 ? 29.032 -15.082 5.633 1.00 42.72 121 SER A O 1
ATOM 973 N N . GLU A 1 122 ? 27.503 -13.562 6.305 1.00 44.16 122 GLU A N 1
ATOM 974 C CA . GLU A 1 122 ? 26.565 -14.484 6.985 1.00 44.16 122 GLU A CA 1
ATOM 975 C C . GLU A 1 122 ? 25.365 -14.953 6.132 1.00 44.16 122 GLU A C 1
ATOM 977 O O . GLU A 1 122 ? 24.521 -15.706 6.612 1.00 44.16 122 GLU A O 1
ATOM 982 N N . VAL A 1 123 ? 25.272 -14.541 4.865 1.00 41.72 123 VAL A N 1
ATOM 983 C CA . VAL A 1 123 ? 24.141 -14.888 3.986 1.00 41.72 123 VAL A CA 1
ATOM 984 C C . VAL A 1 123 ? 24.272 -16.334 3.449 1.00 41.72 123 VAL A C 1
ATOM 986 O O . VAL A 1 123 ? 25.380 -16.728 3.062 1.00 41.72 123 VAL A O 1
ATOM 989 N N . PRO A 1 124 ? 23.180 -17.136 3.386 1.00 41.72 124 PRO A N 1
ATOM 990 C CA . PRO A 1 124 ? 23.195 -18.495 2.839 1.00 41.72 124 PRO A CA 1
ATOM 991 C C . PRO A 1 124 ? 23.835 -18.603 1.438 1.00 41.72 124 PRO A C 1
ATOM 993 O O . PRO A 1 124 ? 23.731 -17.669 0.638 1.00 41.72 124 PRO A O 1
ATOM 996 N N . PRO A 1 125 ? 24.453 -19.753 1.085 1.00 40.12 125 PRO A N 1
ATOM 997 C CA . PRO A 1 125 ? 25.252 -19.895 -0.137 1.00 40.12 125 PRO A CA 1
ATOM 998 C C . PRO A 1 125 ? 24.509 -19.597 -1.447 1.00 40.12 125 PRO A C 1
ATOM 1000 O O . PRO A 1 125 ? 25.148 -19.159 -2.399 1.00 40.12 125 PRO A O 1
ATOM 1003 N N . LEU A 1 126 ? 23.180 -19.777 -1.495 1.00 39.53 126 LEU A N 1
ATOM 1004 C CA . LEU A 1 126 ? 22.374 -19.506 -2.694 1.00 39.53 126 LEU A CA 1
ATOM 1005 C C . LEU A 1 126 ? 22.310 -18.006 -3.056 1.00 39.53 126 LEU A C 1
ATOM 1007 O O . LEU A 1 126 ? 22.066 -17.668 -4.209 1.00 39.53 126 LEU A O 1
ATOM 1011 N N . HIS A 1 127 ? 22.602 -17.109 -2.107 1.00 43.25 127 HIS A N 1
ATOM 1012 C CA . HIS A 1 127 ? 22.536 -15.653 -2.302 1.00 43.25 127 HIS A CA 1
ATOM 1013 C C . HIS A 1 127 ? 23.909 -14.966 -2.364 1.00 43.25 127 HIS A C 1
ATOM 1015 O O . HIS A 1 127 ? 23.990 -13.777 -2.680 1.00 43.25 127 HIS A O 1
ATOM 1021 N N . ARG A 1 128 ? 25.013 -15.694 -2.128 1.00 40.34 128 ARG A N 1
ATOM 1022 C CA . ARG A 1 128 ? 26.379 -15.134 -2.212 1.00 40.34 128 ARG A CA 1
ATOM 1023 C C . ARG A 1 128 ? 26.755 -14.669 -3.619 1.00 40.34 128 ARG A C 1
ATOM 1025 O O . ARG A 1 128 ? 27.537 -13.734 -3.757 1.00 40.34 128 ARG A O 1
ATOM 1032 N N . THR A 1 129 ? 26.186 -15.278 -4.656 1.00 44.19 129 THR A N 1
ATOM 1033 C CA . THR A 1 129 ? 26.498 -14.952 -6.056 1.00 44.19 129 THR A CA 1
ATOM 1034 C C . THR A 1 129 ? 25.913 -13.604 -6.497 1.00 44.19 129 THR A C 1
ATOM 1036 O O . THR A 1 129 ? 26.452 -12.977 -7.401 1.00 44.19 129 THR A O 1
ATOM 1039 N N . LEU A 1 130 ? 24.850 -13.116 -5.842 1.00 44.88 130 LEU A N 1
ATOM 1040 C CA . LEU A 1 130 ? 24.200 -11.843 -6.190 1.00 44.88 130 LEU A CA 1
ATOM 1041 C C . LEU A 1 130 ? 24.931 -10.617 -5.617 1.00 44.88 130 LEU A C 1
ATOM 1043 O O . LEU A 1 130 ? 24.880 -9.541 -6.219 1.00 44.88 130 LEU A O 1
ATOM 1047 N N . LEU A 1 131 ? 25.629 -10.776 -4.489 1.00 46.38 131 LEU A N 1
ATOM 1048 C CA . LEU A 1 131 ? 26.257 -9.682 -3.732 1.00 46.38 131 LEU A CA 1
ATOM 1049 C C . LEU A 1 131 ? 27.727 -9.413 -4.103 1.00 46.38 131 LEU A C 1
ATOM 1051 O O . LEU A 1 131 ? 28.315 -8.461 -3.601 1.00 46.38 131 LEU A O 1
ATOM 1055 N N . ALA A 1 132 ? 28.334 -10.238 -4.964 1.00 44.94 132 ALA A N 1
ATOM 1056 C CA . ALA A 1 132 ? 29.761 -10.158 -5.297 1.00 44.94 132 ALA A CA 1
ATOM 1057 C C . ALA A 1 132 ? 30.105 -9.239 -6.490 1.00 44.94 132 ALA A C 1
ATOM 1059 O O . ALA A 1 132 ? 31.284 -9.005 -6.748 1.00 44.94 132 ALA A O 1
ATOM 1060 N N . ASN A 1 133 ? 29.108 -8.721 -7.214 1.00 47.75 133 ASN A N 1
ATOM 1061 C CA . ASN A 1 133 ? 29.324 -7.904 -8.414 1.00 47.75 133 ASN A CA 1
ATOM 1062 C C . ASN A 1 133 ? 29.246 -6.401 -8.106 1.00 47.75 133 ASN A C 1
ATOM 1064 O O . ASN A 1 133 ? 28.547 -6.000 -7.176 1.00 47.75 133 ASN A O 1
ATOM 1068 N N . ASP A 1 134 ? 29.953 -5.596 -8.909 1.00 53.72 134 ASP A N 1
ATOM 1069 C CA . ASP A 1 134 ? 29.950 -4.125 -8.887 1.00 53.72 134 ASP A CA 1
ATOM 1070 C C . ASP A 1 134 ? 28.527 -3.587 -8.624 1.00 53.72 134 ASP A C 1
ATOM 1072 O O . ASP A 1 134 ? 27.593 -4.003 -9.320 1.00 53.72 134 ASP A O 1
ATOM 1076 N N . PRO A 1 135 ? 28.317 -2.679 -7.651 1.00 51.50 135 PRO A N 1
ATOM 1077 C CA . PRO A 1 135 ? 27.012 -2.052 -7.430 1.00 51.50 135 PRO A CA 1
ATOM 1078 C C . PRO A 1 135 ? 26.442 -1.365 -8.687 1.00 51.50 135 PRO A C 1
ATOM 1080 O O . PRO A 1 135 ? 25.236 -1.140 -8.755 1.00 51.50 135 PRO A O 1
ATOM 1083 N N . ASN A 1 136 ? 27.265 -1.088 -9.705 1.00 51.88 136 ASN A N 1
ATOM 1084 C CA . ASN A 1 136 ? 26.841 -0.567 -11.008 1.00 51.88 136 ASN A CA 1
ATOM 1085 C C . ASN A 1 136 ? 26.430 -1.641 -12.036 1.00 51.88 136 ASN A C 1
ATOM 1087 O O . ASN A 1 136 ? 25.940 -1.289 -13.109 1.00 51.88 136 ASN A O 1
ATOM 1091 N N . ASP A 1 137 ? 26.591 -2.932 -11.738 1.00 60.97 137 ASP A N 1
ATOM 1092 C CA . ASP A 1 137 ? 26.209 -4.048 -12.615 1.00 60.97 137 ASP A CA 1
ATOM 1093 C C . ASP A 1 137 ? 25.122 -4.914 -11.958 1.00 60.97 137 ASP A C 1
ATOM 1095 O O . ASP A 1 137 ? 25.207 -6.140 -11.825 1.00 60.97 137 ASP A O 1
ATOM 1099 N N . GLN A 1 138 ? 24.062 -4.245 -11.493 1.00 69.06 138 GLN A N 1
ATOM 1100 C CA . GLN A 1 138 ? 22.844 -4.915 -11.050 1.00 69.06 138 GLN A CA 1
ATOM 1101 C C . GLN A 1 138 ? 22.022 -5.345 -12.270 1.00 69.06 138 GLN A C 1
ATOM 1103 O O . GLN A 1 138 ? 21.124 -4.639 -12.737 1.00 69.06 138 GLN A O 1
ATOM 1108 N N . LEU A 1 139 ? 22.388 -6.507 -12.807 1.00 80.75 139 LEU A N 1
ATOM 1109 C CA . LEU A 1 139 ? 21.616 -7.227 -13.807 1.00 80.75 139 LEU A CA 1
ATOM 1110 C C . LEU A 1 139 ? 20.528 -8.054 -13.112 1.00 80.75 139 LEU A C 1
ATOM 1112 O O . LEU A 1 139 ? 20.846 -8.939 -12.321 1.00 80.75 139 LEU A O 1
ATOM 1116 N N . PHE A 1 140 ? 19.269 -7.769 -13.426 1.00 86.62 140 PHE A N 1
ATOM 1117 C CA . PHE A 1 140 ? 18.101 -8.532 -12.994 1.00 86.62 140 PHE A CA 1
ATOM 1118 C C . PHE A 1 140 ? 17.420 -9.197 -14.192 1.00 86.62 140 PHE A C 1
ATOM 1120 O O . PHE A 1 140 ? 17.581 -8.791 -15.352 1.00 86.62 140 PHE A O 1
ATOM 1127 N N . ARG A 1 141 ? 16.616 -10.212 -13.911 1.00 87.38 141 ARG A N 1
ATOM 1128 C CA . ARG A 1 141 ? 15.622 -10.763 -14.829 1.00 87.38 141 ARG A CA 1
ATOM 1129 C C . ARG A 1 141 ? 14.259 -10.145 -14.548 1.00 87.38 141 ARG A C 1
ATOM 1131 O O . ARG A 1 141 ? 13.976 -9.650 -13.458 1.00 87.38 141 ARG A O 1
ATOM 1138 N N . ALA A 1 142 ? 13.398 -10.133 -15.550 1.00 88.06 142 ALA A N 1
ATOM 1139 C CA . ALA A 1 142 ? 12.095 -9.501 -15.441 1.00 88.06 142 ALA A CA 1
ATOM 1140 C C . ALA A 1 142 ? 11.175 -10.205 -14.442 1.00 88.06 142 ALA A C 1
ATOM 1142 O O . ALA A 1 142 ? 10.360 -9.548 -13.797 1.00 88.06 142 ALA A O 1
ATOM 1143 N N . ASP A 1 143 ? 11.286 -11.526 -14.318 1.00 86.44 143 ASP A N 1
ATOM 1144 C CA . ASP A 1 143 ? 10.513 -12.311 -13.358 1.00 86.44 143 ASP A CA 1
ATOM 1145 C C . ASP A 1 143 ? 10.906 -12.000 -11.912 1.00 86.44 143 ASP A C 1
ATOM 1147 O O . ASP A 1 143 ? 10.014 -11.870 -11.081 1.00 86.44 143 ASP A O 1
ATOM 1151 N N . GLU A 1 144 ? 12.193 -11.770 -11.636 1.00 86.19 144 GLU A N 1
ATOM 1152 C CA . GLU A 1 144 ? 12.672 -11.328 -10.322 1.00 86.19 144 GLU A CA 1
ATOM 1153 C C . GLU A 1 144 ? 11.952 -10.041 -9.901 1.00 86.19 144 GLU A C 1
ATOM 1155 O O . GLU A 1 144 ? 11.311 -9.981 -8.857 1.00 86.19 144 GLU A O 1
ATOM 1160 N N . ILE A 1 145 ? 11.937 -9.024 -10.763 1.00 86.94 145 ILE A N 1
ATOM 1161 C CA . ILE A 1 145 ? 11.235 -7.768 -10.468 1.00 86.94 145 ILE A CA 1
ATOM 1162 C C . ILE A 1 145 ? 9.721 -7.976 -10.304 1.00 86.94 145 ILE A C 1
ATOM 1164 O O . ILE A 1 145 ? 9.073 -7.300 -9.503 1.00 86.94 145 ILE A O 1
ATOM 1168 N N . ARG A 1 146 ? 9.126 -8.901 -11.063 1.00 85.88 146 ARG A N 1
ATOM 1169 C CA . ARG A 1 146 ? 7.686 -9.184 -10.993 1.00 85.88 146 ARG A CA 1
ATOM 1170 C C . ARG A 1 146 ? 7.266 -9.857 -9.690 1.00 85.88 146 ARG A C 1
ATOM 1172 O O . ARG A 1 146 ? 6.089 -9.769 -9.353 1.00 85.88 146 ARG A O 1
ATOM 1179 N N . ILE A 1 147 ? 8.181 -10.455 -8.928 1.00 86.56 147 ILE A N 1
ATOM 1180 C CA . ILE A 1 147 ? 7.875 -10.949 -7.577 1.00 86.56 147 ILE A CA 1
ATOM 1181 C C . ILE A 1 147 ? 7.284 -9.812 -6.727 1.00 86.56 147 ILE A C 1
ATOM 1183 O O . ILE A 1 147 ? 6.251 -9.984 -6.080 1.00 86.56 147 ILE A O 1
ATOM 1187 N N . PHE A 1 148 ? 7.829 -8.597 -6.842 1.00 85.50 148 PHE A N 1
ATOM 1188 C CA . PHE A 1 148 ? 7.309 -7.437 -6.116 1.00 85.50 148 PHE A CA 1
ATOM 1189 C C . PHE A 1 148 ? 5.878 -7.068 -6.514 1.00 85.50 148 PHE A C 1
ATOM 1191 O O . PHE A 1 148 ? 5.096 -6.665 -5.658 1.00 85.50 148 PHE A O 1
ATOM 1198 N N . SER A 1 149 ? 5.479 -7.237 -7.780 1.00 85.38 149 SER A N 1
ATOM 1199 C CA . SER A 1 149 ? 4.095 -6.938 -8.181 1.00 85.38 149 SER A CA 1
ATOM 1200 C C . SER A 1 149 ? 3.084 -7.911 -7.573 1.00 85.38 149 SER A C 1
ATOM 1202 O O . SER A 1 149 ? 1.927 -7.535 -7.359 1.00 85.38 149 SER A O 1
ATOM 1204 N N . GLN A 1 150 ? 3.529 -9.125 -7.237 1.00 88.00 150 GLN A N 1
ATOM 1205 C CA . GLN A 1 150 ? 2.726 -10.151 -6.576 1.00 88.00 150 GLN A CA 1
ATOM 1206 C C . GLN A 1 150 ? 2.670 -9.972 -5.056 1.00 88.00 150 GLN A C 1
ATOM 1208 O O . GLN A 1 150 ? 1.658 -10.342 -4.452 1.00 88.00 150 GLN A O 1
ATOM 1213 N N . PHE A 1 151 ? 3.706 -9.380 -4.456 1.00 92.38 151 PHE A N 1
ATOM 1214 C CA . PHE A 1 151 ? 3.749 -9.061 -3.034 1.00 92.38 151 PHE A CA 1
ATOM 1215 C C . PHE A 1 151 ? 2.656 -8.048 -2.668 1.00 92.38 151 PHE A C 1
ATOM 1217 O O . PHE A 1 151 ? 2.556 -6.957 -3.237 1.00 92.38 151 PHE A O 1
ATOM 1224 N N . ARG A 1 152 ? 1.773 -8.408 -1.737 1.00 94.25 152 ARG A N 1
ATOM 1225 C CA . ARG A 1 152 ? 0.578 -7.614 -1.402 1.00 94.25 152 ARG A CA 1
ATOM 1226 C C . ARG A 1 152 ? 0.768 -6.764 -0.158 1.00 94.25 152 ARG A C 1
ATOM 1228 O O . ARG A 1 152 ? 0.065 -5.769 -0.032 1.00 94.25 152 ARG A O 1
ATOM 1235 N N . GLY A 1 153 ? 1.703 -7.126 0.713 1.00 94.75 153 GLY A N 1
ATOM 1236 C CA . GLY A 1 153 ? 2.003 -6.382 1.927 1.00 94.75 153 GLY A CA 1
ATOM 1237 C C . GLY A 1 153 ? 2.380 -7.283 3.096 1.00 94.75 153 GLY A C 1
ATOM 1238 O O . GLY A 1 153 ? 2.520 -8.499 2.959 1.00 94.75 153 GLY A O 1
ATOM 1239 N N . TYR A 1 154 ? 2.511 -6.675 4.265 1.00 95.44 154 TYR A N 1
ATOM 1240 C CA . TYR A 1 154 ? 2.813 -7.358 5.512 1.00 95.44 154 TYR A CA 1
ATOM 1241 C C . TYR A 1 154 ? 1.551 -7.577 6.336 1.00 95.44 154 TYR A C 1
ATOM 1243 O O . TYR A 1 154 ? 0.719 -6.680 6.470 1.00 95.44 154 TYR A O 1
ATOM 1251 N N . GLY A 1 155 ? 1.428 -8.751 6.939 1.00 96.19 155 GLY A N 1
ATOM 1252 C CA . GLY A 1 155 ? 0.339 -9.083 7.841 1.00 96.19 155 GLY A CA 1
ATOM 1253 C C . GLY A 1 155 ? -0.692 -10.028 7.238 1.00 96.19 155 GLY A C 1
ATOM 1254 O O . GLY A 1 155 ? -0.360 -10.948 6.491 1.00 96.19 155 GLY A O 1
ATOM 1255 N N . ASN A 1 156 ? -1.956 -9.838 7.607 1.00 95.38 156 ASN A N 1
ATOM 1256 C CA . ASN A 1 156 ? -3.024 -10.792 7.321 1.00 95.38 156 ASN A CA 1
ATOM 1257 C C . ASN A 1 156 ? -4.063 -10.199 6.365 1.00 95.38 156 ASN A C 1
ATOM 1259 O O . ASN A 1 156 ? -4.684 -9.188 6.674 1.00 95.38 156 ASN A O 1
ATOM 1263 N N . GLN A 1 157 ? -4.334 -10.858 5.237 1.00 96.75 157 GLN A N 1
ATOM 1264 C CA . GLN A 1 157 ? -5.356 -10.395 4.288 1.00 96.75 157 GLN A CA 1
ATOM 1265 C C . GLN A 1 157 ? -6.761 -10.304 4.915 1.00 96.75 157 GLN A C 1
ATOM 1267 O O . GLN A 1 157 ? -7.537 -9.434 4.547 1.00 96.75 157 GLN A O 1
ATOM 1272 N N . ASN A 1 158 ? -7.071 -11.166 5.888 1.00 97.50 158 ASN A N 1
ATOM 1273 C CA . ASN A 1 158 ? -8.354 -11.188 6.595 1.00 97.50 158 ASN A CA 1
ATOM 1274 C C . ASN A 1 158 ? -8.343 -10.281 7.840 1.00 97.50 158 ASN A C 1
ATOM 1276 O O . ASN A 1 158 ? -9.214 -10.393 8.702 1.00 9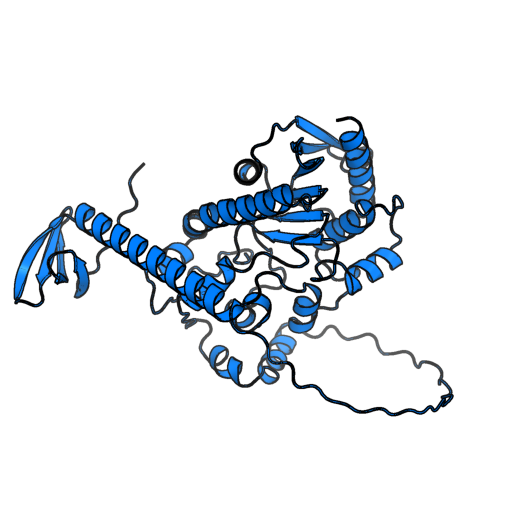7.50 158 ASN A O 1
ATOM 1280 N N . ALA A 1 159 ? -7.326 -9.427 7.987 1.00 97.69 159 ALA A N 1
ATOM 1281 C CA . ALA A 1 159 ? -7.235 -8.498 9.099 1.00 97.69 159 ALA A CA 1
ATOM 1282 C C . ALA A 1 159 ? -8.455 -7.560 9.135 1.00 97.69 159 ALA A C 1
ATOM 1284 O O . ALA A 1 159 ? -8.841 -7.021 8.096 1.00 97.69 159 ALA A O 1
ATOM 1285 N N . PRO A 1 160 ? -9.016 -7.268 10.323 1.00 97.81 160 PRO A N 1
ATOM 1286 C CA . PRO A 1 160 ? -10.089 -6.287 10.461 1.00 97.81 160 PRO A CA 1
ATOM 1287 C C . PRO A 1 160 ? -9.638 -4.853 10.145 1.00 97.81 160 PRO A C 1
ATOM 1289 O O . PRO A 1 160 ? -10.490 -3.978 9.987 1.00 97.81 160 PRO A O 1
ATOM 1292 N N . ILE A 1 161 ? -8.329 -4.591 10.087 1.00 98.06 161 ILE A N 1
ATOM 1293 C CA . ILE A 1 161 ? -7.759 -3.265 9.849 1.00 98.06 161 ILE A CA 1
ATOM 1294 C C . ILE A 1 161 ? -6.736 -3.346 8.720 1.00 98.06 161 ILE A C 1
ATOM 1296 O O . ILE A 1 161 ? -5.768 -4.099 8.802 1.00 98.06 161 ILE A O 1
ATOM 1300 N N . TRP A 1 162 ? -6.922 -2.545 7.678 1.00 98.50 162 TRP A N 1
ATOM 1301 C CA . TRP A 1 162 ? -5.959 -2.387 6.592 1.00 98.50 162 TRP A CA 1
ATOM 1302 C C . TRP A 1 162 ? -5.361 -0.983 6.607 1.00 98.50 162 TRP A C 1
ATOM 1304 O O . TRP A 1 162 ? -6.081 0.003 6.755 1.00 98.50 162 TRP A O 1
ATOM 1314 N N . PHE A 1 163 ? -4.057 -0.891 6.383 1.00 97.94 163 PHE A N 1
ATOM 1315 C CA . PHE A 1 163 ? -3.331 0.335 6.087 1.00 97.94 163 PHE A CA 1
ATOM 1316 C C . PHE A 1 163 ? -2.819 0.242 4.653 1.00 97.94 163 PHE A C 1
ATOM 1318 O O . PHE A 1 163 ? -2.057 -0.666 4.327 1.00 97.94 163 PHE A O 1
ATOM 1325 N N . LEU A 1 164 ? -3.264 1.161 3.798 1.00 97.94 164 LEU A N 1
ATOM 1326 C CA . LEU A 1 164 ? -2.937 1.179 2.378 1.00 97.94 164 LEU A CA 1
ATOM 1327 C C . LEU A 1 164 ? -2.232 2.487 2.009 1.00 97.94 164 LEU A C 1
ATOM 1329 O O . LEU A 1 164 ? -2.867 3.536 1.872 1.00 97.94 164 LEU A O 1
ATOM 1333 N N . GLY A 1 165 ? -0.914 2.412 1.862 1.00 96.25 165 GLY A N 1
ATOM 1334 C CA . GLY A 1 165 ? -0.049 3.508 1.453 1.00 96.25 165 GLY A CA 1
ATOM 1335 C C . GLY A 1 165 ? 0.122 3.608 -0.056 1.00 96.25 165 GLY A C 1
ATOM 1336 O O . GLY A 1 165 ? -0.546 2.928 -0.844 1.00 96.25 165 GLY A O 1
ATOM 1337 N N . MET A 1 166 ? 0.996 4.521 -0.475 1.00 95.00 166 MET A N 1
ATOM 1338 C CA . MET A 1 166 ? 1.402 4.637 -1.876 1.00 95.00 166 MET A CA 1
ATOM 1339 C C . MET A 1 166 ? 2.664 3.838 -2.163 1.00 95.00 166 MET A C 1
ATOM 1341 O O . MET A 1 166 ? 2.666 3.088 -3.130 1.00 95.00 166 MET A O 1
ATOM 1345 N N . GLU A 1 167 ? 3.709 4.032 -1.364 1.00 90.25 167 GLU A N 1
ATOM 1346 C CA . GLU A 1 167 ? 5.043 3.454 -1.520 1.00 90.25 167 GLU A CA 1
ATOM 1347 C C . GLU A 1 167 ? 5.660 3.307 -0.128 1.00 90.25 167 GLU A C 1
ATOM 1349 O O . GLU A 1 167 ? 5.572 4.229 0.693 1.00 90.25 167 GLU A O 1
ATOM 1354 N N . GLU A 1 168 ? 6.361 2.200 0.092 1.00 86.94 168 GLU A N 1
ATOM 1355 C CA . GLU A 1 168 ? 7.165 1.992 1.289 1.00 86.94 168 GLU A CA 1
ATOM 1356 C C . GLU A 1 168 ? 8.344 2.983 1.296 1.00 86.94 168 GLU A C 1
ATOM 1358 O O . GLU A 1 168 ? 9.151 3.024 0.360 1.00 86.94 168 GLU A O 1
ATOM 1363 N N . GLN A 1 169 ? 8.456 3.797 2.350 1.00 81.31 169 GLN A N 1
ATOM 1364 C CA . GLN A 1 169 ? 9.629 4.644 2.568 1.00 81.31 169 GLN A CA 1
ATOM 1365 C C . GLN A 1 169 ? 10.738 3.804 3.199 1.00 81.31 169 GLN A C 1
ATOM 1367 O O . GLN A 1 169 ? 10.603 3.311 4.316 1.00 81.31 169 GLN A O 1
ATOM 1372 N N . SER A 1 170 ? 11.862 3.662 2.502 1.00 68.62 170 SER A N 1
ATOM 1373 C CA . SER A 1 170 ? 13.025 2.964 3.051 1.00 68.62 170 SER A CA 1
ATOM 1374 C C . SER A 1 170 ? 13.925 3.951 3.807 1.00 68.62 170 SER A C 1
ATOM 1376 O O . SER A 1 170 ? 14.856 4.502 3.216 1.00 68.62 170 SER A O 1
ATOM 1378 N N . GLU A 1 171 ? 13.715 4.127 5.120 1.00 55.53 171 GLU A N 1
ATOM 1379 C CA . GLU A 1 171 ? 14.602 4.942 5.982 1.00 55.53 171 GLU A CA 1
ATOM 1380 C C . GLU A 1 171 ? 16.054 4.432 5.986 1.00 55.53 171 GLU A C 1
ATOM 1382 O O . GLU A 1 171 ? 16.999 5.208 6.133 1.00 55.53 171 GLU A O 1
ATOM 1387 N N . PHE A 1 172 ? 16.254 3.129 5.769 1.00 51.88 172 PHE A N 1
ATOM 1388 C CA . PHE A 1 172 ? 17.572 2.500 5.859 1.00 51.88 172 PHE A CA 1
ATOM 1389 C C . PHE A 1 172 ? 18.434 2.629 4.606 1.00 51.88 172 PHE A C 1
ATOM 1391 O O . PHE A 1 172 ? 19.577 2.174 4.630 1.00 51.88 172 PHE A O 1
ATOM 1398 N N . GLY A 1 173 ? 17.935 3.311 3.566 1.00 46.53 173 GLY A N 1
ATOM 1399 C CA . GLY A 1 173 ? 18.629 3.497 2.297 1.00 46.53 173 GLY A CA 1
ATOM 1400 C C . GLY A 1 173 ? 18.944 2.162 1.627 1.00 46.53 173 GLY A C 1
ATOM 1401 O O . GLY A 1 173 ? 19.794 1.414 2.098 1.00 46.53 173 GLY A O 1
ATOM 1402 N N . THR A 1 174 ? 18.289 1.879 0.499 1.00 46.44 174 THR A N 1
ATOM 1403 C CA . THR A 1 174 ? 18.637 0.744 -0.367 1.00 46.44 174 THR A CA 1
ATOM 1404 C C . THR A 1 174 ? 18.851 -0.547 0.429 1.00 46.44 174 THR A C 1
ATOM 1406 O O . THR A 1 174 ? 19.969 -1.074 0.445 1.00 46.44 174 THR A O 1
ATOM 1409 N N . LEU A 1 175 ? 17.819 -1.126 1.057 1.00 52.78 175 LEU A N 1
ATOM 1410 C CA . LEU A 1 175 ? 17.864 -2.586 1.042 1.00 52.78 175 LEU A CA 1
ATOM 1411 C C . LEU A 1 175 ? 17.850 -2.924 -0.447 1.00 52.78 175 LEU A C 1
ATOM 1413 O O . LEU A 1 175 ? 16.827 -2.734 -1.104 1.00 52.78 175 LEU A O 1
ATOM 1417 N N . GLU A 1 176 ? 19.040 -3.189 -1.003 1.00 62.44 176 GLU A N 1
ATOM 1418 C CA . GLU A 1 176 ? 19.197 -3.340 -2.443 1.00 62.44 176 GLU A CA 1
ATOM 1419 C C . GLU A 1 176 ? 18.148 -4.330 -2.917 1.00 62.44 176 GLU A C 1
ATOM 1421 O O . GLU A 1 176 ? 17.855 -5.301 -2.221 1.00 62.44 176 GLU A O 1
ATOM 1426 N N . LEU A 1 177 ? 17.566 -4.084 -4.084 1.00 71.81 177 LEU A N 1
ATOM 1427 C CA . LEU A 1 177 ? 16.515 -4.930 -4.636 1.00 71.81 177 LEU A CA 1
ATOM 1428 C C . LEU A 1 177 ? 16.894 -6.422 -4.568 1.00 71.81 177 LEU A C 1
ATOM 1430 O O . LEU A 1 177 ? 16.057 -7.258 -4.258 1.00 71.81 177 LEU A O 1
ATOM 1434 N N . LYS A 1 178 ? 18.191 -6.724 -4.715 1.00 69.88 178 LYS A N 1
ATOM 1435 C CA . LYS A 1 178 ? 18.817 -8.035 -4.490 1.00 69.88 178 LYS A CA 1
ATOM 1436 C C . LYS A 1 178 ? 18.588 -8.633 -3.099 1.00 69.88 178 LYS A C 1
ATOM 1438 O O . LYS A 1 178 ? 18.309 -9.819 -3.010 1.00 69.88 178 LYS A O 1
ATOM 1443 N N . HIS A 1 179 ? 18.704 -7.855 -2.024 1.00 69.75 179 HIS A N 1
ATOM 1444 C CA . HIS A 1 179 ? 18.411 -8.328 -0.670 1.00 69.75 179 HIS A CA 1
ATOM 1445 C C . HIS A 1 179 ? 16.942 -8.699 -0.525 1.00 69.75 179 HIS A C 1
ATOM 1447 O O . HIS A 1 179 ? 16.647 -9.736 0.050 1.00 69.75 179 HIS A O 1
ATOM 1453 N N . ARG A 1 180 ? 16.027 -7.906 -1.093 1.00 75.44 180 ARG A N 1
ATOM 1454 C CA . ARG A 1 180 ? 14.599 -8.236 -1.054 1.00 75.44 180 ARG A CA 1
ATOM 1455 C C . ARG A 1 180 ? 14.281 -9.467 -1.898 1.00 75.44 180 ARG A C 1
ATOM 1457 O O . ARG A 1 180 ? 13.612 -10.367 -1.417 1.00 75.44 180 ARG A O 1
ATOM 1464 N N . LEU A 1 181 ? 14.839 -9.563 -3.104 1.00 75.06 181 LEU A N 1
ATOM 1465 C CA . LEU A 1 181 ? 14.738 -10.765 -3.941 1.00 75.06 181 LEU A CA 1
ATOM 1466 C C . LEU A 1 181 ? 15.310 -12.011 -3.262 1.00 75.06 181 LEU A C 1
ATOM 1468 O O . LEU A 1 181 ? 14.857 -13.117 -3.523 1.00 75.06 181 LEU A O 1
ATOM 1472 N N . ALA A 1 182 ? 16.313 -11.839 -2.402 1.00 70.88 182 ALA A N 1
ATOM 1473 C CA . ALA A 1 182 ? 16.905 -12.925 -1.639 1.00 70.88 182 ALA A CA 1
ATOM 1474 C C . ALA A 1 182 ? 16.051 -13.373 -0.442 1.00 70.88 182 ALA A C 1
ATOM 1476 O O . ALA A 1 182 ? 16.362 -14.385 0.179 1.00 70.88 182 ALA A O 1
ATOM 1477 N N . MET A 1 183 ? 15.009 -12.630 -0.073 1.00 72.00 183 MET A N 1
ATOM 1478 C CA . MET A 1 183 ? 14.158 -12.997 1.049 1.00 72.00 183 MET A CA 1
ATOM 1479 C C . MET A 1 183 ? 12.940 -13.762 0.525 1.00 72.00 183 MET A C 1
ATOM 1481 O O . MET A 1 183 ? 12.071 -13.181 -0.122 1.00 72.00 183 MET A O 1
ATOM 1485 N N . GLU A 1 184 ? 12.849 -15.049 0.879 1.00 74.94 184 GLU A N 1
ATOM 1486 C CA . GLU A 1 184 ? 11.734 -15.951 0.521 1.00 74.94 184 GLU A CA 1
ATOM 1487 C C . GLU A 1 184 ? 10.354 -15.349 0.847 1.00 74.94 184 GLU A C 1
ATOM 1489 O O . GLU A 1 184 ? 9.365 -15.627 0.177 1.00 74.94 184 GLU A O 1
ATOM 1494 N N . ILE A 1 185 ? 10.287 -14.446 1.828 1.00 70.81 185 ILE A N 1
ATOM 1495 C CA . ILE A 1 185 ? 9.055 -13.759 2.223 1.00 70.81 185 ILE A CA 1
ATOM 1496 C C . ILE A 1 185 ? 8.405 -12.946 1.092 1.00 70.81 185 ILE A C 1
ATOM 1498 O O . ILE A 1 185 ? 7.202 -12.715 1.138 1.00 70.81 185 ILE A O 1
ATOM 1502 N N . TYR A 1 186 ? 9.171 -12.478 0.098 1.00 70.56 186 TYR A N 1
ATOM 1503 C CA . TYR A 1 186 ? 8.606 -11.732 -1.031 1.00 70.56 186 TYR A CA 1
ATOM 1504 C C . TYR A 1 186 ? 8.072 -12.661 -2.124 1.00 70.56 186 TYR A C 1
ATOM 1506 O O . TYR A 1 186 ? 7.283 -12.213 -2.953 1.00 70.56 186 TYR A O 1
ATOM 1514 N N . GLU A 1 187 ? 8.443 -13.947 -2.111 1.00 66.38 187 GLU A N 1
ATOM 1515 C CA . GLU A 1 187 ? 7.766 -14.974 -2.911 1.00 66.38 187 GLU A CA 1
ATOM 1516 C C . GLU A 1 187 ? 6.361 -15.266 -2.359 1.00 66.38 187 GLU A C 1
ATOM 1518 O O . GLU A 1 187 ? 5.465 -15.707 -3.088 1.00 66.38 187 GLU A O 1
ATOM 1523 N N . GLU A 1 188 ? 6.139 -14.986 -1.072 1.00 77.81 188 GLU A N 1
ATOM 1524 C CA . GLU A 1 188 ? 4.814 -15.026 -0.475 1.00 77.81 188 GLU A CA 1
ATOM 1525 C C . GLU A 1 188 ? 3.972 -13.822 -0.918 1.00 77.81 188 GLU A C 1
ATOM 1527 O O . GLU A 1 188 ? 4.449 -12.719 -1.176 1.00 77.81 188 GLU A O 1
ATOM 1532 N N . ARG A 1 189 ? 2.649 -14.009 -0.971 1.00 87.94 189 ARG A N 1
ATOM 1533 C CA . ARG A 1 189 ? 1.733 -12.885 -1.229 1.00 87.94 189 ARG A CA 1
ATOM 1534 C C . ARG A 1 189 ? 1.667 -11.925 -0.046 1.00 87.94 189 ARG A C 1
ATOM 1536 O O . ARG A 1 189 ? 1.402 -10.747 -0.257 1.00 87.94 189 ARG A O 1
ATOM 1543 N N . PHE A 1 190 ? 1.856 -12.433 1.167 1.00 92.50 190 PHE A N 1
ATOM 1544 C CA . PHE A 1 190 ? 1.839 -11.670 2.408 1.00 92.50 190 PHE A CA 1
ATOM 1545 C C . PHE A 1 190 ? 2.978 -12.154 3.288 1.00 92.50 190 PHE A C 1
ATOM 1547 O O . PHE A 1 190 ? 3.146 -13.361 3.398 1.00 92.50 190 PHE A O 1
ATOM 1554 N N . ALA A 1 191 ? 3.699 -11.237 3.926 1.00 91.81 191 ALA A N 1
ATOM 1555 C CA . ALA A 1 191 ? 4.836 -11.569 4.781 1.00 91.81 191 ALA A CA 1
ATOM 1556 C C . ALA A 1 191 ? 4.640 -11.108 6.228 1.00 91.81 191 ALA A C 1
ATOM 1558 O O . ALA A 1 191 ? 3.803 -10.259 6.531 1.00 91.81 191 ALA A O 1
ATOM 1559 N N . ASP A 1 192 ? 5.463 -11.637 7.129 1.00 92.12 192 ASP A N 1
ATOM 1560 C CA . ASP A 1 192 ? 5.556 -11.169 8.510 1.00 92.12 192 ASP A CA 1
ATOM 1561 C C . ASP A 1 192 ? 6.540 -9.988 8.614 1.00 92.12 192 ASP A C 1
ATOM 1563 O O . ASP A 1 192 ? 7.742 -10.134 8.370 1.00 92.12 192 ASP A O 1
ATOM 1567 N N . LEU A 1 193 ? 6.042 -8.809 8.998 1.00 91.44 193 LEU A N 1
ATOM 1568 C CA . LEU A 1 193 ? 6.857 -7.598 9.162 1.00 91.44 193 LEU A CA 1
ATOM 1569 C C . LEU A 1 193 ? 7.990 -7.794 10.179 1.00 91.44 193 LEU A C 1
ATOM 1571 O O . LEU A 1 193 ? 9.105 -7.313 9.985 1.00 91.44 193 LEU A O 1
ATOM 1575 N N . GLN A 1 194 ? 7.732 -8.531 11.259 1.00 89.31 194 GLN A N 1
ATOM 1576 C CA . GLN A 1 194 ? 8.720 -8.764 12.309 1.00 89.31 194 GLN A CA 1
ATOM 1577 C C . GLN A 1 194 ? 9.815 -9.722 11.834 1.00 89.31 194 GLN A C 1
ATOM 1579 O O . GLN A 1 194 ? 10.973 -9.589 12.236 1.00 89.31 194 GLN A O 1
ATOM 1584 N N . ALA A 1 195 ? 9.487 -10.669 10.951 1.00 87.62 195 ALA A N 1
ATOM 1585 C CA . ALA A 1 195 ? 10.485 -11.475 10.256 1.00 87.62 195 ALA A CA 1
ATOM 1586 C C . ALA A 1 195 ? 11.389 -10.597 9.380 1.00 87.62 195 ALA A C 1
ATOM 1588 O O . ALA A 1 195 ? 12.606 -10.773 9.428 1.00 87.62 195 ALA A O 1
ATOM 1589 N N . CYS A 1 196 ? 10.828 -9.603 8.682 1.00 84.75 196 CYS A N 1
ATOM 1590 C CA . CYS A 1 196 ? 11.612 -8.619 7.925 1.00 84.75 196 CYS A CA 1
ATOM 1591 C C . CYS A 1 196 ? 12.571 -7.857 8.837 1.00 84.75 196 CYS A C 1
ATOM 1593 O O . CYS A 1 196 ? 13.766 -7.814 8.571 1.00 84.75 196 CYS A O 1
ATOM 1595 N N . TYR A 1 197 ? 12.076 -7.333 9.962 1.00 85.62 197 TYR A N 1
ATOM 1596 C CA . TYR A 1 197 ? 12.901 -6.586 10.916 1.00 85.62 197 TYR A CA 1
ATOM 1597 C C . TYR A 1 197 ? 14.068 -7.436 11.426 1.00 85.62 197 TYR A C 1
ATOM 1599 O O . TYR A 1 197 ? 15.209 -6.976 11.450 1.00 85.62 197 TYR A O 1
ATOM 1607 N N . ARG A 1 198 ? 13.814 -8.707 11.767 1.00 84.81 198 ARG A N 1
ATOM 1608 C CA . ARG A 1 198 ? 14.868 -9.644 12.185 1.00 84.81 198 ARG A CA 1
ATOM 1609 C C . ARG A 1 198 ? 15.894 -9.898 11.081 1.00 84.81 198 ARG A C 1
ATOM 1611 O O . ARG A 1 198 ? 17.090 -9.875 11.371 1.00 84.81 198 ARG A O 1
ATOM 1618 N N . LEU A 1 199 ? 15.447 -10.114 9.843 1.00 82.00 199 LEU A N 1
ATOM 1619 C CA . LEU A 1 199 ? 16.325 -10.317 8.684 1.00 82.00 199 LEU A CA 1
ATOM 1620 C C . LEU A 1 199 ? 17.200 -9.084 8.415 1.00 82.00 199 LEU A C 1
ATOM 1622 O O . LEU A 1 199 ? 18.392 -9.215 8.149 1.00 82.00 199 LEU A O 1
ATOM 1626 N N . GLU A 1 200 ? 16.642 -7.889 8.590 1.00 78.00 200 GLU A N 1
ATOM 1627 C CA . GLU A 1 200 ? 17.353 -6.613 8.456 1.00 78.00 200 GLU A CA 1
ATOM 1628 C C . GLU A 1 200 ? 18.169 -6.234 9.708 1.00 78.00 200 GLU A C 1
ATOM 1630 O O . GLU A 1 200 ? 18.819 -5.187 9.754 1.00 78.00 200 GLU A O 1
ATOM 1635 N N . LYS A 1 201 ? 18.177 -7.091 10.740 1.00 82.94 201 LYS A N 1
ATOM 1636 C CA . LYS A 1 201 ? 18.819 -6.853 12.045 1.00 82.94 201 LYS A CA 1
ATOM 1637 C C . LYS A 1 201 ? 18.349 -5.543 12.709 1.00 82.94 201 LYS A C 1
ATOM 1639 O O . LYS A 1 201 ? 19.109 -4.906 13.453 1.00 82.94 201 LYS A O 1
ATOM 1644 N N . ILE A 1 202 ? 17.101 -5.155 12.452 1.00 82.81 202 ILE A N 1
ATOM 1645 C CA . ILE A 1 202 ? 16.380 -4.068 13.114 1.00 82.81 202 ILE A CA 1
ATOM 1646 C C . ILE A 1 202 ? 15.760 -4.635 14.400 1.00 82.81 202 ILE A C 1
ATOM 1648 O O . ILE A 1 202 ? 15.104 -5.681 14.355 1.00 82.81 202 ILE A O 1
ATOM 1652 N N . PRO A 1 203 ? 15.949 -3.988 15.564 1.00 87.19 203 PRO A N 1
ATOM 1653 C CA . PRO A 1 203 ? 15.270 -4.405 16.782 1.00 87.19 203 PRO A CA 1
ATOM 1654 C C . PRO A 1 203 ? 13.747 -4.399 16.595 1.00 87.19 203 PRO A C 1
ATOM 1656 O O . PRO A 1 203 ? 13.162 -3.377 16.242 1.00 87.19 203 PRO A O 1
ATOM 1659 N N . VAL A 1 204 ? 13.109 -5.538 16.868 1.00 89.25 204 VAL A N 1
ATOM 1660 C CA . VAL A 1 204 ? 11.646 -5.676 16.906 1.00 89.25 204 VAL A CA 1
ATOM 1661 C C . VAL A 1 204 ? 11.134 -4.994 18.170 1.00 89.25 204 VAL A C 1
ATOM 1663 O O . VAL A 1 204 ? 11.011 -5.613 19.222 1.00 89.25 204 VAL A O 1
ATOM 1666 N N . SER A 1 205 ? 10.942 -3.681 18.085 1.00 91.69 205 SER A N 1
ATOM 1667 C CA . SER A 1 205 ? 10.543 -2.856 19.218 1.00 91.69 205 SER A CA 1
ATOM 1668 C C . SER A 1 205 ? 9.837 -1.594 18.748 1.00 91.69 205 SER A C 1
ATOM 1670 O O . SER A 1 205 ? 10.269 -0.937 17.793 1.00 91.69 205 SER A O 1
ATOM 1672 N N . TYR A 1 206 ? 8.771 -1.223 19.459 1.00 88.69 206 TYR A N 1
ATOM 1673 C CA . TYR A 1 206 ? 7.986 -0.033 19.147 1.00 88.69 206 TYR A CA 1
ATOM 1674 C C . TYR A 1 206 ? 8.847 1.229 19.232 1.00 88.69 206 TYR A C 1
ATOM 1676 O O . TYR A 1 206 ? 8.649 2.165 18.463 1.00 88.69 206 TYR A O 1
ATOM 1684 N N . HIS A 1 207 ? 9.859 1.263 20.104 1.00 86.94 207 HIS A N 1
ATOM 1685 C CA . HIS A 1 207 ? 10.775 2.400 20.207 1.00 86.94 207 HIS A CA 1
ATOM 1686 C C . HIS A 1 207 ? 11.522 2.696 18.894 1.00 86.94 207 HIS A C 1
ATOM 1688 O O . HIS A 1 207 ? 11.671 3.866 18.522 1.00 86.94 207 HIS A O 1
ATOM 1694 N N . PHE A 1 208 ? 11.940 1.649 18.178 1.00 85.12 208 PHE A N 1
ATOM 1695 C CA . PHE A 1 208 ? 12.726 1.742 16.942 1.00 85.12 208 PHE A CA 1
ATOM 1696 C C . PHE A 1 208 ? 11.876 1.746 15.668 1.00 85.12 208 PHE A C 1
ATOM 1698 O O . PHE A 1 208 ? 12.419 1.915 14.581 1.00 85.12 208 PHE A O 1
ATOM 1705 N N . ALA A 1 209 ? 10.557 1.601 15.793 1.00 86.94 209 ALA A N 1
ATOM 1706 C CA . ALA A 1 209 ? 9.640 1.692 14.669 1.00 86.94 209 ALA A CA 1
ATOM 1707 C C . ALA A 1 209 ? 9.616 3.104 14.054 1.00 86.94 209 ALA A C 1
ATOM 1709 O O . ALA A 1 209 ? 9.799 4.112 14.759 1.00 86.94 209 ALA A O 1
ATOM 1710 N N . THR A 1 210 ? 9.335 3.172 12.751 1.00 86.88 210 THR A N 1
ATOM 1711 C CA . THR A 1 210 ? 9.119 4.437 12.036 1.00 86.88 210 THR A CA 1
ATOM 1712 C C . THR A 1 210 ? 7.915 5.192 12.622 1.00 86.88 210 THR A C 1
ATOM 1714 O O . THR A 1 210 ? 7.035 4.572 13.241 1.00 86.88 210 THR A O 1
ATOM 1717 N N . PRO A 1 211 ? 7.843 6.527 12.473 1.00 87.50 211 PRO A N 1
ATOM 1718 C CA . PRO A 1 211 ? 6.688 7.314 12.907 1.00 87.50 211 PRO A CA 1
ATOM 1719 C C . PRO A 1 211 ? 5.346 6.755 12.408 1.00 87.50 211 PRO A C 1
ATOM 1721 O O . PRO A 1 211 ? 4.393 6.651 13.184 1.00 87.50 211 PRO A O 1
ATOM 1724 N N . GLU A 1 212 ? 5.295 6.324 11.149 1.00 89.25 212 GLU A N 1
ATOM 1725 C CA . GLU A 1 212 ? 4.124 5.735 10.506 1.00 89.25 212 GLU A CA 1
ATOM 1726 C C . GLU A 1 212 ? 3.712 4.435 11.203 1.00 89.25 212 GLU A C 1
ATOM 1728 O O . GLU A 1 212 ? 2.562 4.293 11.621 1.00 89.25 212 GLU A O 1
ATOM 1733 N N . HIS A 1 213 ? 4.651 3.504 11.395 1.00 91.94 213 HIS A N 1
ATOM 1734 C CA . HIS A 1 213 ? 4.371 2.223 12.043 1.00 91.94 213 HIS A CA 1
ATOM 1735 C C . HIS A 1 213 ? 3.952 2.387 13.505 1.00 91.94 213 HIS A C 1
ATOM 1737 O O . HIS A 1 213 ? 3.096 1.643 13.978 1.00 91.94 213 HIS A O 1
ATOM 1743 N N . LYS A 1 214 ? 4.485 3.389 14.214 1.00 91.31 214 LYS A N 1
ATOM 1744 C CA . LYS A 1 214 ? 4.036 3.731 15.573 1.00 91.31 214 LYS A CA 1
ATOM 1745 C C . LYS A 1 214 ? 2.561 4.125 15.591 1.00 91.31 214 LYS A C 1
ATOM 1747 O O . LYS A 1 214 ? 1.787 3.600 16.390 1.00 91.31 214 LYS A O 1
ATOM 1752 N N . ILE A 1 215 ? 2.159 5.012 14.681 1.00 90.88 215 ILE A N 1
ATOM 1753 C CA . ILE A 1 215 ? 0.770 5.471 14.558 1.00 90.88 215 ILE A CA 1
ATOM 1754 C C . ILE A 1 215 ? -0.151 4.316 14.150 1.00 90.88 215 ILE A C 1
ATOM 1756 O O . ILE A 1 215 ? -1.203 4.128 14.757 1.00 90.88 215 ILE A O 1
ATOM 1760 N N . MET A 1 216 ? 0.251 3.507 13.169 1.00 94.31 216 MET A N 1
ATOM 1761 C CA . MET A 1 216 ? -0.525 2.349 12.717 1.00 94.31 216 MET A CA 1
ATOM 1762 C C . MET A 1 216 ? -0.675 1.295 13.813 1.00 94.31 216 MET A C 1
ATOM 1764 O O . MET A 1 216 ? -1.762 0.750 13.988 1.00 94.31 216 MET A O 1
ATOM 1768 N N . ALA A 1 217 ? 0.383 1.019 14.580 1.00 94.25 217 ALA A N 1
ATOM 1769 C CA . ALA A 1 217 ? 0.315 0.079 15.690 1.00 94.25 217 ALA A CA 1
ATOM 1770 C C . ALA A 1 217 ? -0.628 0.587 16.783 1.00 94.25 217 ALA A C 1
ATOM 1772 O O . ALA A 1 217 ? -1.486 -0.157 17.257 1.00 94.25 217 ALA A O 1
ATOM 1773 N N . PHE A 1 218 ? -0.539 1.879 17.107 1.00 92.62 218 PHE A N 1
ATOM 1774 C CA . PHE A 1 218 ? -1.461 2.536 18.023 1.00 92.62 218 PHE A CA 1
ATOM 1775 C C . PHE A 1 218 ? -2.922 2.407 17.561 1.00 92.62 218 PHE A C 1
ATOM 1777 O O . PHE A 1 218 ? -3.785 1.979 18.330 1.00 92.62 218 PHE A O 1
ATOM 1784 N N . MET A 1 219 ? -3.202 2.730 16.294 1.00 93.12 219 MET A N 1
ATOM 1785 C CA . MET A 1 219 ? -4.534 2.579 15.699 1.00 93.12 219 MET A CA 1
ATOM 1786 C C . MET A 1 219 ? -4.990 1.117 15.706 1.00 93.12 219 MET A C 1
ATOM 1788 O O . MET A 1 219 ? -6.143 0.842 16.029 1.00 93.12 219 MET A O 1
ATOM 1792 N N . GLY A 1 220 ? -4.085 0.184 15.415 1.00 94.12 220 GLY A N 1
ATOM 1793 C CA . GLY A 1 220 ? -4.330 -1.252 15.472 1.00 94.12 220 GLY A CA 1
ATOM 1794 C C . GLY A 1 220 ? -4.864 -1.687 16.833 1.00 94.12 220 GLY A C 1
ATOM 1795 O O . GLY A 1 220 ? -5.900 -2.339 16.894 1.00 94.12 220 GLY A O 1
ATOM 1796 N N . VAL A 1 221 ? -4.234 -1.254 17.928 1.00 92.81 221 VAL A N 1
ATOM 1797 C CA . VAL A 1 221 ? -4.733 -1.541 19.282 1.00 92.81 221 VAL A CA 1
ATOM 1798 C C . VAL A 1 221 ? -6.077 -0.850 19.542 1.00 92.81 221 VAL A C 1
ATOM 1800 O O . VAL A 1 221 ? -7.030 -1.480 20.006 1.00 92.81 221 VAL A O 1
ATOM 1803 N N . ARG A 1 222 ? -6.191 0.438 19.195 1.00 90.44 222 ARG A N 1
ATOM 1804 C CA . ARG A 1 222 ? -7.376 1.256 19.501 1.00 90.44 222 ARG A CA 1
ATOM 1805 C C . ARG A 1 222 ? -8.644 0.773 18.793 1.00 90.44 222 ARG A C 1
ATOM 1807 O O . ARG A 1 222 ? -9.711 0.750 19.409 1.00 90.44 222 ARG A O 1
ATOM 1814 N N . PHE A 1 223 ? -8.535 0.403 17.518 1.00 91.31 223 PHE A N 1
ATOM 1815 C CA . PHE A 1 223 ? -9.663 0.006 16.671 1.00 91.31 223 PHE A CA 1
ATOM 1816 C C . PHE A 1 223 ? -9.974 -1.495 16.723 1.00 91.31 223 PHE A C 1
ATOM 1818 O O . PHE A 1 223 ? -11.052 -1.900 16.288 1.00 91.31 223 PHE A O 1
ATOM 1825 N N . ASN A 1 224 ? -9.109 -2.318 17.326 1.00 89.12 224 ASN A N 1
ATOM 1826 C CA . ASN A 1 224 ? -9.366 -3.748 17.535 1.00 89.12 224 ASN A CA 1
ATOM 1827 C C . ASN A 1 224 ? -10.275 -4.052 18.746 1.00 89.12 224 ASN A C 1
ATOM 1829 O O . ASN A 1 224 ? -10.365 -5.191 19.191 1.00 89.12 224 ASN A O 1
ATOM 1833 N N . GLY A 1 225 ? -10.979 -3.044 19.274 1.00 76.06 225 GLY A N 1
ATOM 1834 C CA . GLY A 1 225 ? -12.056 -3.234 20.252 1.00 76.06 225 GLY A CA 1
ATOM 1835 C C . GLY A 1 225 ? -11.642 -3.150 21.720 1.00 76.06 225 GLY A C 1
ATOM 1836 O O . GLY A 1 225 ? -12.487 -3.342 22.587 1.00 76.06 225 GLY A O 1
ATOM 1837 N N . GLU A 1 226 ? -10.391 -2.812 22.027 1.00 67.25 226 GLU A N 1
ATOM 1838 C CA . GLU A 1 226 ? -9.961 -2.694 23.424 1.00 67.25 226 GLU A CA 1
ATOM 1839 C C . GLU A 1 226 ? -10.411 -1.397 24.101 1.00 67.25 226 GLU A C 1
ATOM 1841 O O . GLU A 1 226 ? -10.353 -1.306 25.323 1.00 67.25 226 GLU A O 1
ATOM 1846 N N . GLY A 1 227 ? -10.869 -0.396 23.336 1.00 64.38 227 GLY A N 1
ATOM 1847 C CA . GLY A 1 227 ? -11.543 0.810 23.845 1.00 64.38 227 GLY A CA 1
ATOM 1848 C C . GLY A 1 227 ? -10.695 1.750 24.718 1.00 64.38 227 GLY A C 1
ATOM 1849 O O . GLY A 1 227 ? -11.112 2.875 24.976 1.00 64.38 227 GLY A O 1
ATOM 1850 N N . ILE A 1 228 ? -9.516 1.310 25.152 1.00 75.00 228 ILE A N 1
ATOM 1851 C CA . ILE A 1 228 ? -8.653 1.960 26.135 1.00 75.00 228 ILE A CA 1
ATOM 1852 C C . ILE A 1 228 ? -7.401 2.479 25.425 1.00 75.00 228 ILE A C 1
ATOM 1854 O O . ILE A 1 228 ? -6.885 1.839 24.508 1.00 75.00 228 ILE A O 1
ATOM 1858 N N . TYR A 1 229 ? -6.896 3.636 25.857 1.00 82.12 229 TYR A N 1
ATOM 1859 C CA . TYR A 1 229 ? -5.583 4.116 25.431 1.00 82.12 229 TYR A CA 1
ATOM 1860 C C . TYR A 1 229 ? -4.509 3.100 25.836 1.00 82.12 229 TYR A C 1
ATOM 1862 O O . TYR A 1 229 ? -4.349 2.836 27.033 1.00 82.12 229 TYR A O 1
ATOM 1870 N N . PRO A 1 230 ? -3.770 2.519 24.882 1.00 85.06 230 PRO A N 1
ATOM 1871 C CA . PRO A 1 230 ? -2.776 1.524 25.225 1.00 85.06 230 PRO A CA 1
ATOM 1872 C C . PRO A 1 230 ? -1.630 2.172 26.004 1.00 85.06 230 PRO A C 1
ATOM 1874 O O . PRO A 1 230 ? -1.151 3.256 25.665 1.00 85.06 230 PRO A O 1
ATOM 1877 N N . SER A 1 231 ? -1.186 1.500 27.066 1.00 89.56 231 SER A N 1
ATOM 1878 C CA . SER A 1 231 ? 0.047 1.874 27.754 1.00 89.56 231 SER A CA 1
ATOM 1879 C C . SER A 1 231 ? 1.246 1.689 26.817 1.00 89.56 231 SER A C 1
ATOM 1881 O O . SER A 1 231 ? 1.181 0.941 25.840 1.00 89.56 231 SER A O 1
ATOM 1883 N N . ALA A 1 232 ? 2.371 2.336 27.131 1.00 90.25 232 ALA A N 1
ATOM 1884 C CA . ALA A 1 232 ? 3.609 2.137 26.375 1.00 90.25 232 ALA A CA 1
ATOM 1885 C C . ALA A 1 232 ? 4.042 0.657 26.351 1.00 90.25 232 ALA A C 1
ATOM 1887 O O . ALA A 1 232 ? 4.461 0.163 25.312 1.00 90.25 232 ALA A O 1
ATOM 1888 N N . GLU A 1 233 ? 3.877 -0.057 27.470 1.00 92.06 233 GLU A N 1
ATOM 1889 C CA . GLU A 1 233 ? 4.142 -1.499 27.577 1.00 92.06 233 GLU A CA 1
ATOM 1890 C C . GLU A 1 233 ? 3.248 -2.313 26.636 1.00 92.06 233 GLU A C 1
ATOM 1892 O O . GLU A 1 233 ? 3.737 -3.174 25.911 1.00 92.06 233 GLU A O 1
ATOM 1897 N N . LYS A 1 234 ? 1.953 -1.981 26.570 1.00 91.62 234 LYS A N 1
ATOM 1898 C CA . LYS A 1 234 ? 1.011 -2.665 25.683 1.00 91.62 234 LYS A CA 1
ATOM 1899 C C . LYS A 1 234 ? 1.306 -2.415 24.206 1.00 91.62 234 LYS A C 1
ATOM 1901 O O . LYS A 1 234 ? 1.165 -3.323 23.394 1.00 91.62 234 LYS A O 1
ATOM 1906 N N . LEU A 1 235 ? 1.711 -1.195 23.849 1.00 92.62 235 LEU A N 1
ATOM 1907 C CA . LEU A 1 235 ? 2.149 -0.882 22.486 1.00 92.62 235 LEU A CA 1
ATOM 1908 C C . LEU A 1 235 ? 3.412 -1.653 22.112 1.00 92.62 235 LEU A C 1
ATOM 1910 O O . LEU A 1 235 ? 3.486 -2.165 21.001 1.00 92.62 235 LEU A O 1
ATOM 1914 N N . GLU A 1 236 ? 4.378 -1.754 23.026 1.00 94.19 236 GLU A N 1
ATOM 1915 C CA . GLU A 1 236 ? 5.606 -2.524 22.818 1.00 94.19 236 GLU A CA 1
ATOM 1916 C C . GLU A 1 236 ? 5.296 -4.015 22.606 1.00 94.19 236 GLU A C 1
ATOM 1918 O O . GLU A 1 236 ? 5.750 -4.599 21.623 1.00 94.19 236 GLU A O 1
ATOM 1923 N N . GLU A 1 237 ? 4.462 -4.607 23.469 1.00 94.62 237 GLU A N 1
ATOM 1924 C CA . GLU A 1 237 ? 4.023 -6.003 23.356 1.00 94.62 237 GLU A CA 1
ATOM 1925 C C . GLU A 1 237 ? 3.274 -6.254 22.041 1.00 94.62 237 GLU A C 1
ATOM 1927 O O . GLU A 1 237 ? 3.620 -7.163 21.282 1.00 94.62 237 GLU A O 1
ATOM 1932 N N . TYR A 1 238 ? 2.279 -5.419 21.733 1.00 95.31 238 TYR A N 1
ATOM 1933 C CA . TYR A 1 238 ? 1.501 -5.532 20.504 1.00 95.31 238 TYR A CA 1
ATOM 1934 C C . TYR A 1 238 ? 2.379 -5.384 19.260 1.00 95.31 238 TYR A C 1
ATOM 1936 O O . TYR A 1 238 ? 2.242 -6.160 18.310 1.00 95.31 238 TYR 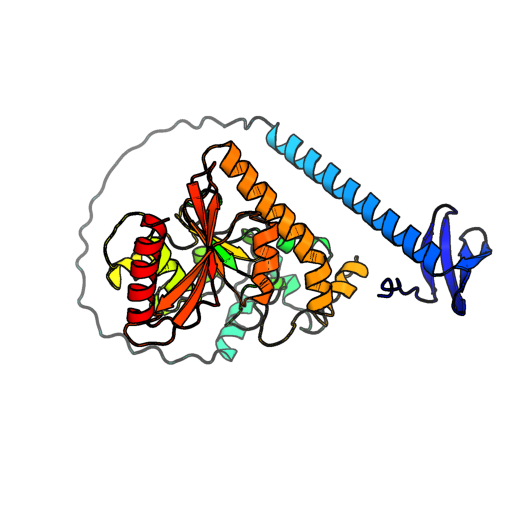A O 1
ATOM 1944 N N . PHE A 1 239 ? 3.298 -4.415 19.261 1.00 95.12 239 PHE A N 1
ATOM 1945 C CA . PHE A 1 239 ? 4.209 -4.198 18.147 1.00 95.12 239 PHE A CA 1
ATOM 1946 C C . PHE A 1 239 ? 5.077 -5.431 17.899 1.00 95.12 239 PHE A C 1
ATOM 1948 O O . PHE A 1 239 ? 5.160 -5.904 16.770 1.00 95.12 239 PHE A O 1
ATOM 1955 N N . ALA A 1 240 ? 5.677 -5.981 18.956 1.00 93.88 240 ALA A N 1
ATOM 1956 C CA . ALA A 1 240 ? 6.585 -7.112 18.842 1.00 93.88 240 ALA A CA 1
ATOM 1957 C C . ALA A 1 240 ? 5.881 -8.430 18.474 1.00 93.88 240 ALA A C 1
ATOM 1959 O O . ALA A 1 240 ? 6.462 -9.256 17.768 1.00 93.88 240 ALA A O 1
ATOM 1960 N N . ALA A 1 241 ? 4.650 -8.640 18.953 1.00 94.25 241 ALA A N 1
ATOM 1961 C CA . ALA A 1 241 ? 3.961 -9.925 18.837 1.00 94.25 241 ALA A CA 1
ATOM 1962 C C . ALA A 1 241 ? 2.902 -9.991 17.724 1.00 94.25 241 ALA A C 1
ATOM 1964 O O . ALA A 1 241 ? 2.604 -11.081 17.238 1.00 94.25 241 ALA A O 1
ATOM 1965 N N . SER A 1 242 ? 2.287 -8.865 17.347 1.00 95.81 242 SER A N 1
ATOM 1966 C CA . SER A 1 242 ? 1.060 -8.860 16.525 1.00 95.81 242 SER A CA 1
ATOM 1967 C C . SER A 1 242 ? 1.090 -7.894 15.341 1.00 95.81 242 SER A C 1
ATOM 1969 O O . SER A 1 242 ? 0.505 -8.186 14.298 1.00 95.81 242 SER A O 1
ATOM 1971 N N . PHE A 1 243 ? 1.747 -6.741 15.466 1.00 96.50 243 PHE A N 1
ATOM 1972 C CA . PHE A 1 243 ? 1.723 -5.727 14.415 1.00 96.50 243 PHE A CA 1
ATOM 1973 C C . PHE A 1 243 ? 2.433 -6.212 13.141 1.00 96.50 243 PHE A C 1
ATOM 1975 O O . PHE A 1 243 ? 3.632 -6.489 13.148 1.00 96.50 243 PHE A O 1
ATOM 1982 N N . GLY A 1 244 ? 1.684 -6.302 12.039 1.00 95.19 244 GLY A N 1
ATOM 1983 C CA . GLY A 1 244 ? 2.198 -6.712 10.729 1.00 95.19 244 GLY A CA 1
ATOM 1984 C C . GLY A 1 244 ? 2.575 -8.194 10.622 1.00 95.19 244 GLY A C 1
ATOM 1985 O O . GLY A 1 244 ? 3.251 -8.568 9.666 1.00 95.19 244 GLY A O 1
ATOM 1986 N N . THR A 1 245 ? 2.168 -9.043 11.573 1.00 95.69 245 THR A N 1
ATOM 1987 C CA . THR A 1 245 ? 2.383 -10.499 11.498 1.00 95.69 245 THR A CA 1
ATOM 1988 C C . THR A 1 245 ? 1.259 -11.176 10.714 1.00 95.69 245 THR A C 1
ATOM 1990 O O . THR A 1 245 ? 0.128 -10.685 10.675 1.00 95.69 245 THR A O 1
ATOM 1993 N N . THR A 1 246 ? 1.523 -12.328 10.095 1.00 94.88 246 THR A N 1
ATOM 1994 C CA . THR A 1 246 ? 0.513 -13.053 9.287 1.00 94.88 246 THR A CA 1
ATOM 1995 C C . THR A 1 246 ? -0.646 -13.618 10.116 1.00 94.88 246 THR A C 1
ATOM 1997 O O . THR A 1 246 ? -1.717 -13.893 9.577 1.00 94.88 246 THR A O 1
ATOM 2000 N N . ALA A 1 247 ? -0.461 -13.744 11.432 1.00 95.62 247 ALA A N 1
ATOM 2001 C CA . ALA A 1 247 ? -1.505 -14.080 12.402 1.00 95.62 247 ALA A CA 1
ATOM 2002 C C . ALA A 1 247 ? -2.125 -12.841 13.081 1.00 95.62 247 ALA A C 1
ATOM 2004 O O . ALA A 1 247 ? -3.033 -12.976 13.901 1.00 95.62 247 ALA A O 1
ATOM 2005 N N . GLY A 1 248 ? -1.621 -11.648 12.768 1.00 96.06 248 GLY A N 1
ATOM 2006 C CA . GLY A 1 248 ? -2.047 -10.391 13.355 1.00 96.06 248 GLY A CA 1
ATOM 2007 C C . GLY A 1 248 ? -3.403 -9.908 12.846 1.00 96.06 248 GLY A C 1
ATOM 2008 O O . GLY A 1 248 ? -4.077 -10.520 12.013 1.00 96.06 248 GLY A O 1
ATOM 2009 N N . ASN A 1 249 ? -3.795 -8.752 13.366 1.00 96.94 249 ASN A N 1
ATOM 2010 C CA . ASN A 1 249 ? -5.062 -8.072 13.100 1.00 96.94 249 ASN A CA 1
ATOM 2011 C C . ASN A 1 249 ? -4.912 -6.861 12.162 1.00 96.94 249 ASN A C 1
ATOM 2013 O O . ASN A 1 249 ? -5.857 -6.081 12.024 1.00 96.94 249 ASN A O 1
ATOM 2017 N N . VAL A 1 250 ? -3.743 -6.687 11.541 1.00 97.88 250 VAL A N 1
ATOM 2018 C CA . VAL A 1 250 ? -3.474 -5.608 10.586 1.00 97.88 250 VAL A CA 1
ATOM 2019 C C . VAL A 1 250 ? -2.906 -6.154 9.276 1.00 97.88 250 VAL A C 1
ATOM 2021 O O . VAL A 1 250 ? -2.133 -7.112 9.278 1.00 97.88 250 VAL A O 1
ATOM 2024 N N . LEU A 1 251 ? -3.275 -5.516 8.168 1.00 98.00 251 LEU A N 1
ATOM 2025 C CA . LEU A 1 251 ? -2.583 -5.602 6.882 1.00 98.00 251 LEU A CA 1
ATOM 2026 C C . LEU A 1 251 ? -1.929 -4.250 6.597 1.00 98.00 251 LEU A C 1
ATOM 2028 O O . LEU A 1 251 ? -2.601 -3.226 6.684 1.00 98.00 251 LEU A O 1
ATOM 2032 N N . ILE A 1 252 ? -0.652 -4.244 6.234 1.00 97.06 252 ILE A N 1
ATOM 2033 C CA . ILE A 1 252 ? 0.099 -3.056 5.815 1.00 97.06 252 ILE A CA 1
ATOM 2034 C C . ILE A 1 252 ? 0.511 -3.278 4.368 1.00 97.06 252 ILE A C 1
ATOM 2036 O O . ILE A 1 252 ? 1.215 -4.237 4.068 1.00 97.06 252 ILE A O 1
ATOM 2040 N N . ALA A 1 253 ? 0.052 -2.424 3.468 1.00 96.75 253 ALA A N 1
ATOM 2041 C CA . ALA A 1 253 ? 0.215 -2.616 2.040 1.00 96.75 253 ALA A CA 1
ATOM 2042 C C . ALA A 1 253 ? 0.460 -1.289 1.324 1.00 96.75 253 ALA A C 1
ATOM 2044 O O . ALA A 1 253 ? 0.022 -0.237 1.782 1.00 96.75 253 ALA A O 1
ATOM 2045 N N . ASP A 1 254 ? 1.077 -1.360 0.147 1.00 95.88 254 ASP A N 1
ATOM 2046 C CA . ASP A 1 254 ? 1.319 -0.205 -0.712 1.00 95.88 254 ASP A CA 1
ATOM 2047 C C . ASP A 1 254 ? 0.800 -0.449 -2.131 1.00 95.88 254 ASP A C 1
ATOM 2049 O O . ASP A 1 254 ? 0.846 -1.567 -2.671 1.00 95.88 254 ASP A O 1
ATOM 2053 N N . LEU A 1 255 ? 0.292 0.619 -2.755 1.00 96.12 255 LEU A N 1
ATOM 2054 C CA . LEU A 1 255 ? -0.150 0.565 -4.147 1.00 96.12 255 LEU A CA 1
ATOM 2055 C C . LEU A 1 255 ? 1.008 0.352 -5.110 1.00 96.12 255 LEU A C 1
ATOM 2057 O O . LEU A 1 255 ? 0.832 -0.356 -6.094 1.00 96.12 255 LEU A O 1
ATOM 2061 N N . LEU A 1 256 ? 2.174 0.927 -4.846 1.00 94.88 256 LEU A N 1
ATOM 2062 C CA . LEU A 1 256 ? 3.365 0.729 -5.654 1.00 94.88 256 LEU A CA 1
ATOM 2063 C C . LEU A 1 256 ? 4.327 -0.199 -4.899 1.00 94.88 256 LEU A C 1
ATOM 2065 O O . LEU A 1 256 ? 4.755 0.136 -3.798 1.00 94.88 256 LEU A O 1
ATOM 2069 N N . PRO A 1 257 ? 4.658 -1.365 -5.476 1.00 89.25 257 PRO A N 1
ATOM 2070 C CA . PRO A 1 257 ? 5.322 -2.443 -4.743 1.00 89.25 257 PRO A CA 1
ATOM 2071 C C . PRO A 1 257 ? 6.810 -2.215 -4.446 1.00 89.25 257 PRO A C 1
ATOM 2073 O O . PRO A 1 257 ? 7.352 -2.822 -3.528 1.00 89.25 257 PRO A O 1
ATOM 2076 N N . LEU A 1 258 ? 7.493 -1.389 -5.237 1.00 89.06 258 LEU A N 1
ATOM 2077 C CA . LEU A 1 258 ? 8.898 -1.069 -5.017 1.00 89.06 258 LEU A CA 1
ATOM 2078 C C . LEU A 1 258 ? 9.045 0.054 -3.984 1.00 89.06 258 LEU A C 1
ATOM 2080 O O . LEU A 1 258 ? 8.405 1.100 -4.143 1.00 89.06 258 LEU A O 1
ATOM 2084 N N . PRO A 1 259 ? 9.924 -0.114 -2.980 1.00 85.38 259 PRO A N 1
ATOM 2085 C CA . PRO A 1 259 ? 10.194 0.926 -2.002 1.00 85.38 259 PRO A CA 1
ATOM 2086 C C . PRO A 1 259 ? 10.860 2.123 -2.673 1.00 85.38 259 PRO A C 1
ATOM 2088 O O . PRO A 1 259 ? 11.562 1.993 -3.684 1.00 85.38 259 PRO A O 1
ATOM 2091 N N . VAL A 1 260 ? 10.686 3.295 -2.075 1.00 84.12 260 VAL A N 1
ATOM 2092 C CA . VAL A 1 260 ? 11.254 4.544 -2.575 1.00 84.12 260 VAL A CA 1
ATOM 2093 C C . VAL A 1 260 ? 12.130 5.175 -1.499 1.00 84.12 260 VAL A C 1
ATOM 2095 O O . VAL A 1 260 ? 11.794 5.180 -0.317 1.00 84.12 260 VAL A O 1
ATOM 2098 N N . GLY A 1 261 ? 13.301 5.655 -1.918 1.00 79.69 261 GLY A N 1
ATOM 2099 C CA . GLY A 1 261 ? 14.166 6.498 -1.097 1.00 79.69 261 GLY A CA 1
ATOM 2100 C C . GLY A 1 261 ? 13.967 7.979 -1.421 1.00 79.69 261 GLY A C 1
ATOM 2101 O O . GLY A 1 261 ? 13.024 8.367 -2.108 1.00 79.69 261 GLY A O 1
ATOM 2102 N N . ASN A 1 262 ? 14.911 8.818 -0.997 1.00 77.00 262 ASN A N 1
ATOM 2103 C CA . ASN A 1 262 ? 14.910 10.241 -1.368 1.00 77.00 262 ASN A CA 1
ATOM 2104 C C . ASN A 1 262 ? 15.029 10.454 -2.890 1.00 77.00 262 ASN A C 1
ATOM 2106 O O . ASN A 1 262 ? 14.529 11.443 -3.421 1.00 77.00 262 ASN A O 1
ATOM 2110 N N . GLU A 1 263 ? 15.664 9.508 -3.585 1.00 84.44 263 GLU A N 1
ATOM 2111 C CA . GLU A 1 263 ? 15.842 9.493 -5.036 1.00 84.44 263 GLU A CA 1
ATOM 2112 C C . GLU A 1 263 ? 15.274 8.203 -5.641 1.00 84.44 263 GLU A C 1
ATOM 2114 O O . GLU A 1 263 ? 15.073 7.197 -4.954 1.00 84.44 263 GLU A O 1
ATOM 2119 N N . TRP A 1 264 ? 15.007 8.224 -6.950 1.00 88.25 264 TRP A N 1
ATOM 2120 C CA . TRP A 1 264 ? 14.543 7.043 -7.674 1.00 88.25 264 TRP A CA 1
ATOM 2121 C C . TRP A 1 264 ? 15.705 6.078 -7.944 1.00 88.25 264 TRP A C 1
ATOM 2123 O O . TRP A 1 264 ? 16.491 6.250 -8.879 1.00 88.25 264 TRP A O 1
ATOM 2133 N N . LEU A 1 265 ? 15.788 5.047 -7.105 1.00 83.38 265 LEU A N 1
ATOM 2134 C CA . LEU A 1 265 ? 16.908 4.102 -7.027 1.00 83.38 265 LEU A CA 1
ATOM 2135 C C . LEU A 1 265 ? 17.041 3.186 -8.252 1.00 83.38 265 LEU A C 1
ATOM 2137 O O . LEU A 1 265 ? 18.092 2.595 -8.476 1.00 83.38 265 LEU A O 1
ATOM 2141 N N . TYR A 1 266 ? 15.981 3.065 -9.049 1.00 86.06 266 TYR A N 1
ATOM 2142 C CA . TYR A 1 266 ? 15.893 2.071 -10.119 1.00 86.06 266 TYR A CA 1
ATOM 2143 C C . TYR A 1 266 ? 16.282 2.621 -11.493 1.00 86.06 266 TYR A C 1
ATOM 2145 O O . TYR A 1 266 ? 16.247 1.895 -12.481 1.00 86.06 266 TYR A O 1
ATOM 2153 N N . SER A 1 267 ? 16.699 3.887 -11.566 1.00 87.50 267 SER A N 1
ATOM 2154 C CA . SER A 1 267 ? 17.049 4.554 -12.826 1.00 87.50 267 SER A CA 1
ATOM 2155 C C . SER A 1 267 ? 18.136 3.828 -13.632 1.00 87.50 267 SER A C 1
ATOM 2157 O O . SER A 1 267 ? 18.094 3.831 -14.863 1.00 87.50 267 SER A O 1
ATOM 2159 N N . ASN A 1 268 ? 19.071 3.168 -12.943 1.00 85.44 268 ASN A N 1
ATOM 2160 C CA . ASN A 1 268 ? 20.256 2.551 -13.542 1.00 85.44 268 ASN A CA 1
ATOM 2161 C C . ASN A 1 268 ? 20.242 1.015 -13.547 1.00 85.44 268 ASN A C 1
ATOM 2163 O O . ASN A 1 268 ? 21.231 0.408 -13.960 1.00 85.44 268 ASN A O 1
ATOM 2167 N N . ILE A 1 269 ? 19.157 0.365 -13.109 1.00 85.62 269 ILE A N 1
ATOM 2168 C CA . ILE A 1 269 ? 19.120 -1.103 -13.107 1.00 85.62 269 ILE A CA 1
ATOM 2169 C C . ILE A 1 269 ? 19.062 -1.648 -14.538 1.00 85.62 269 ILE A C 1
ATOM 2171 O O . ILE A 1 269 ? 18.464 -1.052 -15.445 1.00 85.62 269 ILE A O 1
ATOM 2175 N N . ARG A 1 270 ? 19.677 -2.811 -14.751 1.00 88.00 270 ARG A N 1
ATOM 2176 C CA . ARG A 1 270 ? 19.673 -3.499 -16.044 1.00 88.00 270 ARG A CA 1
ATOM 2177 C C . ARG A 1 270 ? 18.739 -4.694 -15.960 1.00 88.00 270 ARG A C 1
ATOM 2179 O O . ARG A 1 270 ? 18.918 -5.537 -15.091 1.00 88.00 270 ARG A O 1
ATOM 2186 N N . ILE A 1 271 ? 17.767 -4.781 -16.867 1.00 89.06 271 ILE A N 1
ATOM 2187 C CA . ILE A 1 271 ? 16.908 -5.963 -16.997 1.00 89.06 271 ILE A CA 1
ATOM 2188 C C . ILE A 1 271 ? 17.349 -6.716 -18.248 1.00 89.06 271 ILE A C 1
ATOM 2190 O O . ILE A 1 271 ? 17.262 -6.187 -19.353 1.00 89.06 271 ILE A O 1
ATOM 2194 N N . SER A 1 272 ? 17.862 -7.929 -18.064 1.00 88.38 272 SER A N 1
ATOM 2195 C CA . SER A 1 272 ? 18.513 -8.721 -19.119 1.00 88.38 272 SER A CA 1
ATOM 2196 C C . SER A 1 272 ? 17.575 -9.184 -20.237 1.00 88.38 272 SER A C 1
ATOM 2198 O O . SER A 1 272 ? 18.002 -9.327 -21.380 1.00 88.38 272 SER A O 1
ATOM 2200 N N . ASP A 1 273 ? 16.304 -9.406 -19.916 1.00 88.12 273 ASP A N 1
ATOM 2201 C CA . ASP A 1 273 ? 15.333 -10.119 -20.750 1.00 88.12 273 ASP A CA 1
ATOM 2202 C C . ASP A 1 273 ? 14.033 -9.327 -20.992 1.00 88.12 273 ASP A C 1
ATOM 2204 O O . ASP A 1 273 ? 13.095 -9.844 -21.599 1.00 88.12 273 ASP A O 1
ATOM 2208 N N . ASN A 1 274 ? 13.952 -8.062 -20.552 1.00 91.88 274 ASN A N 1
ATOM 2209 C CA . ASN A 1 274 ? 12.761 -7.227 -20.747 1.00 91.88 274 ASN A CA 1
ATOM 2210 C C . ASN A 1 274 ? 13.081 -5.724 -20.812 1.00 91.88 274 ASN A C 1
ATOM 2212 O O . ASN A 1 274 ? 13.055 -5.004 -19.809 1.00 91.88 274 ASN A O 1
ATOM 2216 N N . SER A 1 275 ? 13.325 -5.233 -22.029 1.00 90.75 275 SER A N 1
ATOM 2217 C CA . SER A 1 275 ? 13.619 -3.819 -22.299 1.00 90.75 275 SER A CA 1
ATOM 2218 C C . SER A 1 275 ? 12.464 -2.879 -21.939 1.00 90.75 275 SER A C 1
ATOM 2220 O O . SER A 1 275 ? 12.699 -1.746 -21.525 1.00 90.75 275 SER A O 1
ATOM 2222 N N . MET A 1 276 ? 11.215 -3.345 -22.037 1.00 89.88 276 MET A N 1
ATOM 2223 C CA . MET A 1 276 ? 10.034 -2.558 -21.671 1.00 89.88 276 MET A CA 1
ATOM 2224 C C . MET A 1 276 ? 9.960 -2.307 -20.168 1.00 89.88 276 MET A C 1
ATOM 2226 O O . MET A 1 276 ? 9.725 -1.178 -19.741 1.00 89.88 276 MET A O 1
ATOM 2230 N N . LEU A 1 277 ? 10.182 -3.337 -19.355 1.00 91.00 277 LEU A N 1
ATOM 2231 C CA . LEU A 1 277 ? 10.252 -3.189 -17.907 1.00 91.00 277 LEU A CA 1
ATOM 2232 C C . LEU A 1 277 ? 11.427 -2.288 -17.515 1.00 91.00 277 LEU A C 1
ATOM 2234 O O . LEU A 1 277 ? 11.256 -1.391 -16.693 1.00 91.00 277 LEU A O 1
ATOM 2238 N N . GLN A 1 278 ? 12.586 -2.459 -18.161 1.00 91.69 278 GLN A N 1
ATOM 2239 C CA . GLN A 1 278 ? 13.725 -1.565 -17.963 1.00 91.69 278 GLN A CA 1
ATOM 2240 C C . GLN A 1 278 ? 13.359 -0.105 -18.262 1.00 91.69 278 GLN A C 1
ATOM 2242 O O . GLN A 1 278 ? 13.677 0.769 -17.463 1.00 91.69 278 GLN A O 1
ATOM 2247 N N . TYR A 1 279 ? 12.671 0.170 -19.376 1.00 93.19 279 TYR A N 1
ATOM 2248 C CA . TYR A 1 279 ? 12.228 1.520 -19.734 1.00 93.19 279 TYR A CA 1
ATOM 2249 C C . TYR A 1 279 ? 11.347 2.144 -18.645 1.00 93.19 279 TYR A C 1
ATOM 2251 O O . TYR A 1 279 ? 11.595 3.275 -18.232 1.00 93.19 279 TYR A O 1
ATOM 2259 N N . HIS A 1 280 ? 10.368 1.400 -18.124 1.00 93.50 280 HIS A N 1
ATOM 2260 C CA . HIS A 1 280 ? 9.476 1.917 -17.085 1.00 93.50 280 HIS A CA 1
ATOM 2261 C C . HIS A 1 280 ? 10.179 2.114 -15.741 1.00 93.50 280 HIS A C 1
ATOM 2263 O O . HIS A 1 280 ? 9.841 3.041 -15.015 1.00 93.50 280 HIS A O 1
ATOM 2269 N N . LEU A 1 281 ? 11.181 1.297 -15.414 1.00 91.56 281 LEU A N 1
ATOM 2270 C CA . LEU A 1 281 ? 11.951 1.442 -14.177 1.00 91.56 281 LEU A CA 1
ATOM 2271 C C . LEU A 1 281 ? 12.987 2.565 -14.232 1.00 91.56 281 LEU A C 1
ATOM 2273 O O . LEU A 1 281 ? 13.508 2.931 -13.186 1.00 91.56 281 LEU A O 1
ATOM 2277 N N . ARG A 1 282 ? 13.255 3.177 -15.394 1.00 92.38 282 ARG A N 1
ATOM 2278 C CA . ARG A 1 282 ? 14.170 4.330 -15.482 1.00 92.38 282 ARG A CA 1
ATOM 2279 C C . ARG A 1 282 ? 13.624 5.592 -14.819 1.00 92.38 282 ARG A C 1
ATOM 2281 O O . ARG A 1 282 ? 14.398 6.432 -14.370 1.00 92.38 282 ARG A O 1
ATOM 2288 N N . ASP A 1 283 ? 12.303 5.716 -14.750 1.00 93.62 283 ASP A N 1
ATOM 2289 C CA . ASP A 1 283 ? 11.620 6.914 -14.280 1.00 93.62 283 ASP A CA 1
ATOM 2290 C C . ASP A 1 283 ? 10.411 6.549 -13.409 1.00 93.62 283 ASP A C 1
ATOM 2292 O O . ASP A 1 283 ? 9.564 5.738 -13.782 1.00 93.62 283 ASP A O 1
ATOM 2296 N N . ARG A 1 284 ? 10.296 7.193 -12.244 1.00 93.56 284 ARG A N 1
ATOM 2297 C CA . ARG A 1 284 ? 9.234 6.899 -11.270 1.00 93.56 284 ARG A CA 1
ATOM 2298 C C . ARG A 1 284 ? 7.829 7.113 -11.835 1.00 93.56 284 ARG A C 1
ATOM 2300 O O . ARG A 1 284 ? 6.900 6.399 -11.452 1.00 93.56 284 ARG A O 1
ATOM 2307 N N . LYS A 1 285 ? 7.637 8.093 -12.722 1.00 94.81 285 LYS A N 1
ATOM 2308 C CA . LYS A 1 285 ? 6.331 8.364 -13.331 1.00 94.81 285 LYS A CA 1
ATOM 2309 C C . LYS A 1 285 ? 5.966 7.257 -14.317 1.00 94.81 285 LYS A C 1
ATOM 2311 O O . LYS A 1 285 ? 4.823 6.807 -14.280 1.00 94.81 285 LYS A O 1
ATOM 2316 N N . LEU A 1 286 ? 6.907 6.791 -15.140 1.00 95.44 286 LEU A N 1
ATOM 2317 C CA . LEU A 1 286 ? 6.693 5.640 -16.027 1.00 95.44 286 LEU A CA 1
ATOM 2318 C C . LEU A 1 286 ? 6.397 4.368 -15.226 1.00 95.44 286 LEU A C 1
ATOM 2320 O O . LEU A 1 286 ? 5.404 3.693 -15.486 1.00 95.44 286 LEU A O 1
ATOM 2324 N N . TYR A 1 287 ? 7.190 4.087 -14.193 1.00 94.81 287 TYR A N 1
ATOM 2325 C CA . TYR A 1 287 ? 6.944 2.981 -13.268 1.00 94.81 287 TYR A CA 1
ATOM 2326 C C . TYR A 1 287 ? 5.531 3.045 -12.670 1.00 94.81 287 TYR A C 1
ATOM 2328 O O . TYR A 1 287 ? 4.780 2.071 -12.722 1.00 94.81 287 TYR A O 1
ATOM 2336 N N . THR A 1 288 ? 5.121 4.219 -12.184 1.00 95.06 288 THR A N 1
ATOM 2337 C CA . THR A 1 288 ? 3.769 4.426 -11.648 1.00 95.06 288 THR A CA 1
ATOM 2338 C C . THR A 1 288 ? 2.701 4.135 -12.705 1.00 95.06 288 THR A C 1
ATOM 2340 O O . THR A 1 288 ? 1.711 3.478 -12.405 1.00 95.06 288 THR A O 1
ATOM 2343 N N . GLN A 1 289 ? 2.884 4.592 -13.948 1.00 95.75 289 GLN A N 1
ATOM 2344 C CA . GLN A 1 289 ? 1.934 4.337 -15.039 1.00 95.75 289 GLN A CA 1
ATOM 2345 C C . GLN A 1 289 ? 1.792 2.846 -15.359 1.00 95.75 289 GLN A C 1
ATOM 2347 O O . GLN A 1 289 ? 0.688 2.408 -15.678 1.00 95.75 289 GLN A O 1
ATOM 2352 N N . MET A 1 290 ? 2.882 2.085 -15.250 1.00 94.50 290 MET A N 1
ATOM 2353 C CA . MET A 1 290 ? 2.894 0.646 -15.497 1.00 94.50 290 MET A CA 1
ATOM 2354 C C . MET A 1 290 ? 2.190 -0.139 -14.387 1.00 94.50 290 MET A C 1
ATOM 2356 O O . MET A 1 290 ? 1.295 -0.927 -14.674 1.00 94.50 290 MET A O 1
ATOM 2360 N N . PHE A 1 291 ? 2.579 0.071 -13.126 1.00 94.69 291 PHE A N 1
ATOM 2361 C CA . PHE A 1 291 ? 2.149 -0.800 -12.025 1.00 94.69 291 PHE A CA 1
ATOM 2362 C C . PHE A 1 291 ? 0.855 -0.349 -11.348 1.00 94.69 291 PHE A C 1
ATOM 2364 O O . PHE A 1 291 ? 0.091 -1.184 -10.868 1.00 94.69 291 PHE A O 1
ATOM 2371 N N . LEU A 1 292 ? 0.564 0.954 -11.302 1.00 96.31 292 LEU A N 1
ATOM 2372 C CA . LEU A 1 292 ? -0.580 1.455 -10.539 1.00 96.31 292 LEU A CA 1
ATOM 2373 C C . LEU A 1 292 ? -1.936 0.890 -11.007 1.00 96.31 292 LEU A C 1
ATOM 2375 O O . LEU A 1 292 ? -2.735 0.543 -10.137 1.00 96.31 292 LEU A O 1
ATOM 2379 N N . PRO A 1 293 ? -2.242 0.765 -12.318 1.00 96.88 293 PRO A N 1
ATOM 2380 C CA . PRO A 1 293 ? -3.516 0.188 -12.755 1.00 96.88 293 PRO A CA 1
ATOM 2381 C C . PRO A 1 293 ? -3.690 -1.274 -12.325 1.00 96.88 293 PRO A C 1
ATOM 2383 O O . PRO A 1 293 ? -4.749 -1.633 -11.814 1.00 96.88 293 PRO A O 1
ATOM 2386 N N . GLU A 1 294 ? -2.642 -2.092 -12.474 1.00 95.19 294 GLU A N 1
ATOM 2387 C CA . GLU A 1 294 ? -2.636 -3.500 -12.050 1.00 95.19 294 GLU A CA 1
ATOM 2388 C C . GLU A 1 294 ? -2.872 -3.609 -10.540 1.00 95.19 294 GLU A C 1
ATOM 2390 O O . GLU A 1 294 ? -3.685 -4.406 -10.078 1.00 95.19 294 GLU A O 1
ATOM 2395 N N . ARG A 1 295 ? -2.215 -2.746 -9.762 1.00 96.81 295 ARG A N 1
ATOM 2396 C CA . ARG A 1 295 ? -2.313 -2.745 -8.301 1.00 96.81 295 ARG A CA 1
ATOM 2397 C C . ARG A 1 295 ? -3.668 -2.256 -7.800 1.00 96.81 295 ARG A C 1
ATOM 2399 O O . ARG A 1 295 ? -4.195 -2.830 -6.853 1.00 96.81 295 ARG A O 1
ATOM 2406 N N . ILE A 1 296 ? -4.273 -1.265 -8.457 1.00 97.88 296 ILE A N 1
ATOM 2407 C CA . ILE A 1 296 ? -5.661 -0.860 -8.182 1.00 97.88 296 ILE A CA 1
ATOM 2408 C C . ILE A 1 296 ? -6.608 -2.050 -8.384 1.00 97.88 296 ILE A C 1
ATOM 2410 O O . ILE A 1 296 ? -7.388 -2.343 -7.481 1.00 97.88 296 ILE A O 1
ATOM 2414 N N . SER A 1 297 ? -6.498 -2.759 -9.515 1.00 97.31 297 SER A N 1
ATOM 2415 C CA . SER A 1 297 ? -7.321 -3.948 -9.789 1.00 97.31 297 SER A CA 1
ATOM 2416 C C . SER A 1 297 ? -7.110 -5.027 -8.729 1.00 97.31 297 SER A C 1
ATOM 2418 O O . SER A 1 297 ? -8.070 -5.558 -8.187 1.00 97.31 297 SER A O 1
ATOM 2420 N N . LEU A 1 298 ? -5.853 -5.298 -8.367 1.00 96.25 298 LEU A N 1
ATOM 2421 C CA . LEU A 1 298 ? -5.498 -6.304 -7.369 1.00 96.25 298 LEU A CA 1
ATOM 2422 C C . LEU A 1 298 ? -6.170 -6.054 -6.011 1.00 96.25 298 LEU A C 1
ATOM 2424 O O . LEU A 1 298 ? -6.732 -6.982 -5.427 1.00 96.25 298 LEU A O 1
ATOM 2428 N N . PHE A 1 299 ? -6.093 -4.827 -5.486 1.00 98.00 299 PHE A N 1
ATOM 2429 C CA . PHE A 1 299 ? -6.701 -4.498 -4.193 1.00 98.00 299 PHE A CA 1
ATOM 2430 C C . PHE A 1 299 ? -8.226 -4.435 -4.266 1.00 98.00 299 PHE A C 1
ATOM 2432 O O . PHE A 1 299 ? -8.882 -4.811 -3.294 1.00 98.00 299 PHE A O 1
ATOM 2439 N N . GLN A 1 300 ? -8.785 -4.025 -5.408 1.00 98.38 300 GLN A N 1
ATOM 2440 C CA . GLN A 1 300 ? -10.227 -4.055 -5.641 1.00 98.38 300 GLN A CA 1
ATOM 2441 C C . GLN A 1 300 ? -10.743 -5.500 -5.608 1.00 98.38 300 GLN A C 1
ATOM 2443 O O . GLN A 1 300 ? -11.623 -5.815 -4.811 1.00 98.38 300 GLN A O 1
ATOM 2448 N N . ASP A 1 301 ? -10.129 -6.405 -6.373 1.00 98.06 301 ASP A N 1
ATOM 2449 C CA . ASP A 1 301 ? -10.496 -7.826 -6.408 1.00 98.06 301 ASP A CA 1
ATOM 2450 C C . ASP A 1 301 ? -10.346 -8.491 -5.033 1.00 98.06 301 ASP A C 1
ATOM 2452 O O . ASP A 1 301 ? -11.158 -9.329 -4.632 1.00 98.06 301 ASP A O 1
ATOM 2456 N N . MET A 1 302 ? -9.301 -8.118 -4.286 1.00 97.94 302 MET A N 1
ATOM 2457 C CA . MET A 1 302 ? -9.066 -8.634 -2.940 1.00 97.94 302 MET A CA 1
ATOM 2458 C C . MET A 1 302 ? -10.165 -8.200 -1.967 1.00 97.94 302 MET A C 1
ATOM 2460 O O . MET A 1 302 ? -10.682 -9.038 -1.231 1.00 97.94 302 MET A O 1
ATOM 2464 N N . TYR A 1 303 ? -10.540 -6.920 -1.984 1.00 98.56 303 TYR A N 1
ATOM 2465 C CA . TYR A 1 303 ? -11.617 -6.396 -1.152 1.00 98.56 303 TYR A CA 1
ATOM 2466 C C . TYR A 1 303 ? -12.969 -7.024 -1.511 1.00 98.56 303 TYR A C 1
ATOM 2468 O O . TYR A 1 303 ? -13.640 -7.566 -0.633 1.00 98.56 303 TYR A O 1
ATOM 2476 N N . GLU A 1 304 ? -13.331 -7.047 -2.796 1.00 98.38 304 GLU A N 1
ATOM 2477 C CA . GLU A 1 304 ? -14.595 -7.626 -3.266 1.00 98.38 304 GLU A CA 1
ATOM 2478 C C . GLU A 1 304 ? -14.692 -9.124 -2.940 1.00 98.38 304 GLU A C 1
ATOM 2480 O O . GLU A 1 304 ? -15.742 -9.612 -2.515 1.00 98.38 304 GLU A O 1
ATOM 2485 N N . SER A 1 305 ? -13.582 -9.866 -3.042 1.00 98.12 305 SER A N 1
ATOM 2486 C CA . SER A 1 305 ? -13.563 -11.278 -2.652 1.00 98.12 305 SER A CA 1
ATOM 2487 C C . SER A 1 305 ? -13.806 -11.492 -1.156 1.00 98.12 305 SER A C 1
ATOM 2489 O O . SER A 1 305 ? -14.341 -12.545 -0.801 1.00 98.12 305 SER A O 1
ATOM 2491 N N . LEU A 1 306 ? -13.363 -10.584 -0.286 1.00 98.19 306 LEU A N 1
ATOM 2492 C CA . LEU A 1 306 ? -13.583 -10.681 1.160 1.00 98.19 306 LEU A CA 1
ATOM 2493 C C . LEU A 1 306 ? -14.991 -10.231 1.529 1.00 98.19 306 LEU A C 1
ATOM 2495 O O . LEU A 1 306 ? -15.676 -10.910 2.293 1.00 98.19 306 LEU A O 1
ATOM 2499 N N . LYS A 1 307 ? -15.466 -9.149 0.910 1.00 98.00 307 LYS A N 1
ATOM 2500 C CA . LYS A 1 307 ? -16.851 -8.683 0.997 1.00 98.00 307 LYS A CA 1
ATOM 2501 C C . LYS A 1 307 ? -17.842 -9.788 0.635 1.00 98.00 307 LYS A C 1
ATOM 2503 O O . LYS A 1 307 ? -18.738 -10.073 1.423 1.00 98.00 307 LYS A O 1
ATOM 2508 N N . ALA A 1 308 ? -17.624 -10.501 -0.471 1.00 98.19 308 ALA A N 1
ATOM 2509 C CA . ALA A 1 308 ? -18.470 -11.625 -0.884 1.00 98.19 308 ALA A CA 1
ATOM 2510 C C . ALA A 1 308 ? -18.508 -12.792 0.125 1.00 98.19 308 ALA A C 1
ATOM 2512 O O . ALA A 1 308 ? -19.451 -13.582 0.121 1.00 98.19 308 ALA A O 1
ATOM 2513 N N . LYS A 1 309 ? -17.493 -12.913 0.989 1.00 98.19 309 LYS A N 1
ATOM 2514 C CA . LYS A 1 309 ? -17.405 -13.936 2.044 1.00 98.19 309 LYS A CA 1
ATOM 2515 C C . LYS A 1 309 ? -17.866 -13.437 3.412 1.00 98.19 309 LYS A C 1
ATOM 2517 O O . LYS A 1 309 ? -17.827 -14.209 4.363 1.00 98.19 309 LYS A O 1
ATOM 2522 N N . ASN A 1 310 ? -18.293 -12.177 3.517 1.00 97.69 310 ASN A N 1
ATOM 2523 C CA . ASN A 1 310 ? -18.544 -11.506 4.793 1.00 97.69 310 ASN A CA 1
ATOM 2524 C C . ASN A 1 310 ? -17.295 -11.473 5.707 1.00 97.69 310 ASN A C 1
ATOM 2526 O O . ASN A 1 310 ? -17.390 -11.570 6.927 1.00 97.69 310 ASN A O 1
ATOM 2530 N N . GLU A 1 311 ? -16.117 -11.356 5.090 1.00 97.88 311 GLU A N 1
ATOM 2531 C CA . GLU A 1 311 ? -14.793 -11.297 5.730 1.00 97.88 311 GLU A CA 1
ATOM 2532 C C . GLU A 1 311 ? -14.084 -9.959 5.438 1.00 97.88 311 GLU A C 1
ATOM 2534 O O . GLU A 1 311 ? -12.869 -9.843 5.590 1.00 97.88 311 GLU A O 1
ATOM 2539 N N . ALA A 1 312 ? -14.817 -8.948 4.957 1.00 98.12 312 ALA A N 1
ATOM 2540 C CA . ALA A 1 312 ? -14.250 -7.638 4.651 1.00 98.12 312 ALA A CA 1
ATOM 2541 C C . ALA A 1 312 ? -13.651 -6.973 5.908 1.00 98.12 312 ALA A C 1
ATOM 2543 O O . ALA A 1 312 ? -14.194 -7.127 7.008 1.00 98.12 312 ALA A O 1
ATOM 2544 N N . PRO A 1 313 ? -12.560 -6.197 5.763 1.00 98.19 313 PRO A N 1
ATOM 2545 C CA . PRO A 1 313 ? -11.992 -5.449 6.879 1.00 98.19 313 PRO A CA 1
ATOM 2546 C C . PRO A 1 313 ? -13.022 -4.465 7.442 1.00 98.19 313 PRO A C 1
ATOM 2548 O O . PRO A 1 313 ? -13.807 -3.871 6.706 1.00 98.19 313 PRO A O 1
ATOM 2551 N N . ARG A 1 314 ? -12.998 -4.231 8.753 1.00 97.81 314 ARG A N 1
ATOM 2552 C CA . ARG A 1 314 ? -13.848 -3.222 9.400 1.00 97.81 314 ARG A CA 1
ATOM 2553 C C . ARG A 1 314 ? -13.376 -1.805 9.068 1.00 97.81 314 ARG A C 1
ATOM 2555 O O . ARG A 1 314 ? -14.200 -0.910 8.885 1.00 97.81 314 ARG A O 1
ATOM 2562 N N . TYR A 1 315 ? -12.060 -1.614 8.986 1.00 98.06 315 TYR A N 1
ATOM 2563 C CA . TYR A 1 315 ? -11.427 -0.323 8.731 1.00 98.06 315 TYR A CA 1
ATOM 2564 C C . TYR A 1 315 ? -10.352 -0.438 7.654 1.00 98.06 315 TYR A C 1
ATOM 2566 O O . TYR A 1 315 ? -9.485 -1.305 7.731 1.00 98.06 315 TYR A O 1
ATOM 2574 N N . ILE A 1 316 ? -10.369 0.478 6.688 1.00 98.44 316 ILE A N 1
ATOM 2575 C CA . ILE A 1 316 ? -9.317 0.647 5.686 1.00 98.44 316 ILE A CA 1
ATOM 2576 C C . ILE A 1 316 ? -8.823 2.091 5.749 1.00 98.44 316 ILE A C 1
ATOM 2578 O O . ILE A 1 316 ? -9.540 3.024 5.396 1.00 98.44 316 ILE A O 1
ATOM 2582 N N . PHE A 1 317 ? -7.584 2.276 6.186 1.00 97.88 317 PHE A N 1
ATOM 2583 C CA . PHE A 1 317 ? -6.903 3.561 6.238 1.00 97.88 317 PHE A CA 1
ATOM 2584 C C . PHE A 1 317 ? -6.044 3.735 4.988 1.00 97.88 317 PHE A C 1
ATOM 2586 O O . PHE A 1 317 ? -4.974 3.140 4.870 1.00 97.88 317 PHE A O 1
ATOM 2593 N N . CYS A 1 318 ? -6.493 4.571 4.058 1.00 97.88 318 CYS A N 1
ATOM 2594 C CA . CYS A 1 318 ? -5.727 4.935 2.874 1.00 97.88 318 CYS A CA 1
ATOM 2595 C C . CYS A 1 318 ? -4.977 6.245 3.129 1.00 97.88 318 CYS A C 1
ATOM 2597 O O . CYS A 1 318 ? -5.602 7.306 3.239 1.00 97.88 318 CYS A O 1
ATOM 2599 N N . TYR A 1 319 ? -3.650 6.189 3.227 1.00 95.19 319 TYR A N 1
ATOM 2600 C CA . TYR A 1 319 ? -2.839 7.334 3.645 1.00 95.19 319 TYR A CA 1
ATOM 2601 C C . TYR A 1 319 ? -1.939 7.851 2.524 1.00 95.19 319 TYR A C 1
ATOM 2603 O O . TYR A 1 319 ? -1.281 7.103 1.807 1.00 95.19 319 TYR A O 1
ATOM 2611 N N . GLY A 1 320 ? -1.898 9.173 2.379 1.00 93.50 320 GLY A N 1
ATOM 2612 C CA . GLY A 1 320 ? -1.078 9.850 1.382 1.00 93.50 320 GLY A CA 1
ATOM 2613 C C . GLY A 1 320 ? -1.587 11.255 1.077 1.00 93.50 320 GLY A C 1
ATOM 2614 O O . GLY A 1 320 ? -2.654 11.674 1.518 1.00 93.50 320 GLY A O 1
ATOM 2615 N N . GLY A 1 321 ? -0.827 12.023 0.297 1.00 91.00 321 GLY A N 1
ATOM 2616 C CA . GLY A 1 321 ? -1.281 13.346 -0.142 1.00 91.00 321 GLY A CA 1
ATOM 2617 C C . GLY A 1 321 ? -2.588 13.285 -0.949 1.00 91.00 321 GLY A C 1
ATOM 2618 O O . GLY A 1 321 ? -2.814 12.327 -1.687 1.00 91.00 321 GLY A O 1
ATOM 2619 N N . ARG A 1 322 ? -3.409 14.347 -0.893 1.00 94.50 322 ARG A N 1
ATOM 2620 C CA . ARG A 1 322 ? -4.739 14.425 -1.548 1.00 94.50 322 ARG A CA 1
ATOM 2621 C C . ARG A 1 322 ? -4.759 14.008 -3.024 1.00 94.50 322 ARG A C 1
ATOM 2623 O O . ARG A 1 322 ? -5.747 13.458 -3.498 1.00 94.50 322 ARG A O 1
ATOM 2630 N N . LYS A 1 323 ? -3.659 14.222 -3.757 1.00 95.12 323 LYS A N 1
ATOM 2631 C CA . LYS A 1 323 ? -3.509 13.778 -5.156 1.00 95.12 323 LYS A CA 1
ATOM 2632 C C . LYS A 1 323 ? -3.711 12.263 -5.334 1.00 95.12 323 LYS A C 1
ATOM 2634 O O . LYS A 1 323 ? -4.246 11.833 -6.353 1.00 95.12 323 LYS A O 1
ATOM 2639 N N . HIS A 1 324 ? -3.345 11.472 -4.326 1.00 95.94 324 HIS A N 1
ATOM 2640 C CA . HIS A 1 324 ? -3.434 10.013 -4.333 1.00 95.94 324 HIS A CA 1
ATOM 2641 C C . HIS A 1 324 ? -4.828 9.485 -3.985 1.00 95.94 324 HIS A C 1
ATOM 2643 O O . HIS A 1 324 ? -5.158 8.358 -4.343 1.00 95.94 324 HIS A O 1
ATOM 2649 N N . TRP A 1 325 ? -5.692 10.302 -3.373 1.00 97.38 325 TRP A N 1
ATOM 2650 C CA . TRP A 1 325 ? -7.060 9.905 -3.015 1.00 97.38 325 TRP A CA 1
ATOM 2651 C C . TRP A 1 325 ? -7.886 9.458 -4.222 1.00 97.38 325 TRP A C 1
ATOM 2653 O O . TRP A 1 325 ? -8.750 8.592 -4.109 1.00 97.38 325 TRP A O 1
ATOM 2663 N N . THR A 1 326 ? -7.578 9.992 -5.404 1.00 97.69 326 THR A N 1
ATOM 2664 C CA . THR A 1 326 ? -8.200 9.563 -6.661 1.00 97.69 326 THR A CA 1
ATOM 2665 C C . THR A 1 326 ? -7.913 8.100 -7.008 1.00 97.69 326 THR A C 1
ATOM 2667 O O . THR A 1 326 ? -8.731 7.478 -7.677 1.00 97.69 326 THR A O 1
ATOM 2670 N N . HIS A 1 327 ? -6.791 7.531 -6.559 1.00 98.00 327 HIS A N 1
ATOM 2671 C CA . HIS A 1 327 ? -6.464 6.118 -6.755 1.00 98.00 327 HIS A CA 1
ATOM 2672 C C . HIS A 1 327 ? -7.247 5.240 -5.784 1.00 98.00 327 HIS A C 1
ATOM 2674 O O . HIS A 1 327 ? -7.892 4.291 -6.216 1.00 98.00 327 HIS A O 1
ATOM 2680 N N . TYR A 1 328 ? -7.294 5.612 -4.504 1.00 98.50 328 TYR A N 1
ATOM 2681 C CA . TYR A 1 328 ? -8.068 4.882 -3.497 1.00 98.50 328 TYR A CA 1
ATOM 2682 C C . TYR A 1 328 ? -9.562 4.846 -3.821 1.00 98.50 328 TYR A C 1
ATOM 2684 O O . TYR A 1 328 ? -10.194 3.808 -3.686 1.00 98.50 328 TYR A O 1
ATOM 2692 N N . ARG A 1 329 ? -10.117 5.934 -4.368 1.00 98.44 329 ARG A N 1
ATOM 2693 C CA . ARG A 1 329 ? -11.508 5.975 -4.850 1.00 98.44 329 ARG A CA 1
ATOM 2694 C C . ARG A 1 329 ? -11.797 5.052 -6.034 1.00 98.44 329 ARG A C 1
ATOM 2696 O O . ARG A 1 329 ? -12.956 4.737 -6.266 1.00 98.44 329 ARG A O 1
ATOM 2703 N N . LYS A 1 330 ? -10.780 4.647 -6.800 1.00 98.44 330 LYS A N 1
ATOM 2704 C CA . LYS A 1 330 ? -10.951 3.630 -7.850 1.00 98.44 330 LYS A CA 1
ATOM 2705 C C . LYS A 1 330 ? -11.040 2.229 -7.255 1.00 98.44 330 LYS A C 1
ATOM 2707 O O . LYS A 1 330 ? -11.780 1.416 -7.783 1.00 98.44 330 LYS A O 1
ATOM 2712 N N . ILE A 1 331 ? -10.313 1.981 -6.165 1.00 98.56 331 ILE A N 1
ATOM 2713 C CA . ILE A 1 331 ? -10.353 0.712 -5.425 1.00 98.56 331 ILE A CA 1
ATOM 2714 C C . ILE A 1 331 ? -11.676 0.600 -4.660 1.00 98.56 331 ILE A C 1
ATOM 2716 O O . ILE A 1 331 ? -12.332 -0.432 -4.704 1.00 98.56 331 ILE A O 1
ATOM 2720 N N . PHE A 1 332 ? -12.082 1.692 -4.007 1.00 98.44 332 PHE A N 1
ATOM 2721 C CA . PHE A 1 332 ? -13.282 1.782 -3.181 1.00 98.44 332 PHE A CA 1
ATOM 2722 C C . PHE A 1 332 ? -14.211 2.883 -3.728 1.00 98.44 332 PHE A C 1
ATOM 2724 O O . PHE A 1 332 ? -14.146 4.031 -3.256 1.00 98.44 332 PHE A O 1
ATOM 2731 N N . PRO A 1 333 ? -15.054 2.578 -4.735 1.00 98.06 333 PRO A N 1
ATOM 2732 C CA . PRO A 1 333 ? -15.931 3.544 -5.405 1.00 98.06 333 PRO A CA 1
ATOM 2733 C C . PRO A 1 333 ? -17.163 3.903 -4.552 1.00 98.06 333 PRO A C 1
ATOM 2735 O O . PRO A 1 333 ? -18.307 3.672 -4.934 1.00 98.06 333 PRO A O 1
ATOM 2738 N N . LEU A 1 334 ? -16.914 4.472 -3.373 1.00 98.00 334 LEU A N 1
ATOM 2739 C CA . LEU A 1 334 ? -17.917 4.851 -2.379 1.00 98.00 334 LEU A CA 1
ATOM 2740 C C . LEU A 1 334 ? -18.307 6.330 -2.489 1.00 98.00 334 LEU A C 1
ATOM 2742 O O . LEU A 1 334 ? -17.621 7.144 -3.113 1.00 98.00 334 LEU A O 1
ATOM 2746 N N . SER A 1 335 ? -19.393 6.693 -1.807 1.00 98.06 335 SER A N 1
ATOM 2747 C CA . SER A 1 335 ? -19.682 8.094 -1.493 1.00 98.06 335 SER A CA 1
ATOM 2748 C C . SER A 1 335 ? -18.843 8.523 -0.295 1.00 98.06 335 SER A C 1
ATOM 2750 O O . SER A 1 335 ? -18.844 7.846 0.730 1.00 98.06 335 SER A O 1
ATOM 2752 N N . TYR A 1 336 ? -18.132 9.641 -0.430 1.00 98.25 336 TYR A N 1
ATOM 2753 C CA . TYR A 1 336 ? -17.235 10.146 0.605 1.00 98.25 336 TYR A CA 1
ATOM 2754 C C . TYR A 1 336 ? -17.721 11.479 1.161 1.00 98.25 336 TYR A C 1
ATOM 2756 O O . TYR A 1 336 ? -18.042 12.389 0.395 1.00 98.25 336 TYR A O 1
ATOM 2764 N N . VAL A 1 337 ? -17.680 11.611 2.483 1.00 97.81 337 VAL A N 1
ATOM 2765 C CA . VAL A 1 337 ? -17.936 12.860 3.204 1.00 97.81 337 VAL A CA 1
ATOM 2766 C C . VAL A 1 337 ? -16.608 13.442 3.664 1.00 97.81 337 VAL A C 1
ATOM 2768 O O . VAL A 1 337 ? -15.780 12.736 4.239 1.00 97.81 337 VAL A O 1
ATOM 2771 N N . GLU A 1 338 ? -16.389 14.724 3.386 1.00 97.56 338 GLU A N 1
ATOM 2772 C CA . GLU A 1 338 ? -15.234 15.449 3.908 1.00 97.56 338 GLU A CA 1
ATOM 2773 C C . GLU A 1 338 ? -15.469 15.801 5.379 1.00 97.56 338 GLU A C 1
ATOM 2775 O O . GLU A 1 338 ? -16.515 16.344 5.737 1.00 97.56 338 GLU A O 1
ATOM 2780 N N . VAL A 1 339 ? -14.497 15.482 6.228 1.00 96.62 339 VAL A N 1
ATOM 2781 C CA . VAL A 1 339 ? -14.521 15.814 7.652 1.00 96.62 339 VAL A CA 1
ATOM 2782 C C . VAL A 1 339 ? -13.233 16.520 8.035 1.00 96.62 339 VAL A C 1
ATOM 2784 O O . VAL A 1 339 ? -12.153 16.184 7.549 1.00 96.62 339 VAL A O 1
ATOM 2787 N N . THR A 1 340 ? -13.351 17.476 8.945 1.00 94.75 340 THR A N 1
ATOM 2788 C CA . THR A 1 340 ? -12.208 18.173 9.528 1.00 94.75 340 THR A CA 1
ATOM 2789 C C . THR A 1 340 ? -12.083 17.764 10.986 1.00 94.75 340 THR A C 1
ATOM 2791 O O . THR A 1 340 ? -13.063 17.849 11.730 1.00 94.75 340 THR A O 1
ATOM 2794 N N . LEU A 1 341 ? -10.900 17.288 11.369 1.00 92.50 341 LEU A N 1
ATOM 2795 C CA . LEU A 1 341 ? -10.569 16.869 12.728 1.00 92.50 341 LEU A CA 1
ATOM 2796 C C . LEU A 1 341 ? -9.390 17.688 13.249 1.00 92.50 341 LEU A C 1
ATOM 2798 O O . LEU A 1 341 ? -8.419 17.904 12.521 1.00 92.50 341 LEU A O 1
ATOM 2802 N N . GLU A 1 342 ? -9.432 18.080 14.518 1.00 89.31 342 GLU A N 1
ATOM 2803 C CA . GLU A 1 342 ? -8.273 18.699 15.163 1.00 89.31 342 GLU A CA 1
ATOM 2804 C C . GLU A 1 342 ? -7.182 17.634 15.357 1.00 89.31 342 GLU A C 1
ATOM 2806 O O . GLU A 1 342 ? -7.429 16.600 15.976 1.00 89.31 342 GLU A O 1
ATOM 2811 N N . MET A 1 343 ? -5.955 17.854 14.878 1.00 81.25 343 MET A N 1
ATOM 2812 C CA . MET A 1 343 ? -4.882 16.857 15.063 1.00 81.25 343 MET A CA 1
ATOM 2813 C C . MET A 1 343 ? -4.474 16.710 16.533 1.00 81.25 343 MET A C 1
ATOM 2815 O O . MET A 1 343 ? -4.079 15.646 16.988 1.00 81.25 343 MET A O 1
ATOM 2819 N N . ARG A 1 344 ? -4.580 17.795 17.293 1.00 83.56 344 ARG A N 1
ATOM 2820 C CA . ARG A 1 344 ? -4.412 17.860 18.748 1.00 83.56 344 ARG A CA 1
ATOM 2821 C C . ARG A 1 344 ? -5.284 18.998 19.248 1.00 83.56 344 ARG A C 1
ATOM 2823 O O . ARG A 1 344 ? -5.569 19.905 18.472 1.00 83.56 344 ARG A O 1
ATOM 2830 N N . LYS A 1 345 ? -5.630 19.001 20.532 1.00 82.88 345 LYS A N 1
ATOM 2831 C CA . LYS A 1 345 ? -6.443 20.067 21.127 1.00 82.88 345 LYS A CA 1
ATOM 2832 C C . LYS A 1 345 ? -5.813 21.444 20.869 1.00 82.88 345 LYS A C 1
ATOM 2834 O O . LYS A 1 345 ? -4.718 21.716 21.367 1.00 82.88 345 LYS A O 1
ATOM 2839 N N . GLY A 1 346 ? -6.490 22.291 20.089 1.00 83.81 346 GLY A N 1
ATOM 2840 C CA . GLY A 1 346 ? -5.978 23.611 19.681 1.00 83.81 346 GLY A CA 1
ATOM 2841 C C . GLY A 1 346 ? -4.806 23.572 18.684 1.00 83.81 346 GLY A C 1
ATOM 2842 O O . GLY A 1 346 ? -4.042 24.531 18.576 1.00 83.81 346 GLY A O 1
ATOM 2843 N N . GLY A 1 347 ? -4.608 22.441 18.009 1.00 82.69 347 GLY A N 1
ATOM 2844 C CA . GLY A 1 347 ? -3.644 22.254 16.930 1.00 82.69 347 GLY A CA 1
ATOM 2845 C C . GLY A 1 347 ? -4.218 22.576 15.552 1.00 82.69 347 GLY A C 1
ATOM 2846 O O . GLY A 1 347 ? -5.340 23.057 15.447 1.00 82.69 347 GLY A O 1
ATOM 2847 N N . PRO A 1 348 ? -3.443 22.325 14.482 1.00 86.19 348 PRO A N 1
ATOM 2848 C CA . PRO A 1 348 ? -3.957 22.460 13.132 1.00 86.19 348 PRO A CA 1
ATOM 2849 C C . PRO A 1 348 ? -5.011 21.390 12.845 1.00 86.19 348 PRO A C 1
ATOM 2851 O O . PRO A 1 348 ? -4.907 20.242 13.290 1.00 86.19 348 PRO A O 1
ATOM 2854 N N . ASP A 1 349 ? -5.980 21.786 12.038 1.00 89.19 349 ASP A N 1
ATOM 2855 C CA . ASP A 1 349 ? -6.981 20.903 11.477 1.00 89.19 349 ASP A CA 1
ATOM 2856 C C . ASP A 1 349 ? -6.377 19.993 10.405 1.00 89.19 349 ASP A C 1
ATOM 2858 O O . ASP A 1 349 ? -5.522 20.399 9.611 1.00 89.19 349 ASP A O 1
ATOM 2862 N N . SER A 1 350 ? -6.867 18.760 10.350 1.00 89.38 350 SER A N 1
ATOM 2863 C CA . SER A 1 350 ? -6.627 17.830 9.257 1.00 89.38 350 SER A CA 1
ATOM 2864 C C . SER A 1 350 ? -7.941 17.467 8.593 1.00 89.38 350 SER A C 1
ATOM 2866 O O . SER A 1 350 ? -8.941 17.181 9.251 1.00 89.38 350 SER A O 1
ATOM 2868 N N . THR A 1 351 ? -7.932 17.481 7.266 1.00 94.19 351 THR A N 1
ATOM 2869 C CA . THR A 1 351 ? -9.074 17.069 6.456 1.00 94.19 351 THR A CA 1
ATOM 2870 C C . THR A 1 351 ? -8.925 15.606 6.076 1.00 94.19 351 THR A C 1
ATOM 2872 O O . THR A 1 351 ? -7.909 15.215 5.494 1.00 94.19 351 THR A O 1
ATOM 2875 N N . LEU A 1 352 ? -9.968 14.829 6.333 1.00 96.00 352 LEU A N 1
ATOM 2876 C CA . LEU A 1 352 ? -10.095 13.438 5.929 1.00 96.00 352 LEU A CA 1
ATOM 2877 C C . LEU A 1 352 ? -11.332 13.275 5.047 1.00 96.00 352 LEU A C 1
ATOM 2879 O O . LEU A 1 352 ? -12.226 14.123 5.036 1.00 96.00 352 LEU A O 1
ATOM 2883 N N . MET A 1 353 ? -11.407 12.156 4.335 1.00 97.81 353 MET A N 1
ATOM 2884 C CA . MET A 1 353 ? -12.643 11.726 3.689 1.00 97.81 353 MET A CA 1
ATOM 2885 C C . MET A 1 353 ? -13.079 10.374 4.222 1.00 97.81 353 MET A C 1
ATOM 2887 O O . MET A 1 353 ? -12.278 9.443 4.255 1.00 97.81 353 MET A O 1
ATOM 2891 N N . LEU A 1 354 ? -14.349 10.262 4.593 1.00 98.25 354 LEU A N 1
ATOM 2892 C CA . LEU A 1 354 ? -14.931 9.040 5.135 1.00 98.25 354 LEU A CA 1
ATOM 2893 C C . LEU A 1 354 ? -15.929 8.471 4.133 1.00 98.25 354 LEU A C 1
ATOM 2895 O O . LEU A 1 354 ? -16.869 9.162 3.744 1.00 98.25 354 LEU A O 1
ATOM 2899 N N . GLY A 1 355 ? -15.714 7.230 3.709 1.00 98.25 355 GLY A N 1
ATOM 2900 C CA . GLY A 1 355 ? -16.664 6.452 2.922 1.00 98.25 355 GLY A CA 1
ATOM 2901 C C . GLY A 1 355 ? -17.092 5.212 3.695 1.00 98.25 355 GLY A C 1
ATOM 2902 O O . GLY A 1 355 ? -16.259 4.570 4.333 1.00 98.25 355 GLY A O 1
ATOM 2903 N N . ARG A 1 356 ? -18.380 4.873 3.636 1.00 98.25 356 ARG A N 1
ATOM 2904 C CA . ARG A 1 356 ? -18.925 3.645 4.222 1.00 98.25 356 ARG A CA 1
ATOM 2905 C C . ARG A 1 356 ? -19.437 2.748 3.109 1.00 98.25 356 ARG A C 1
ATOM 2907 O O . ARG A 1 356 ? -20.239 3.186 2.285 1.00 98.25 356 ARG A O 1
ATOM 2914 N N . ASP A 1 357 ? -18.967 1.511 3.079 1.00 98.31 357 ASP A N 1
ATOM 2915 C CA . ASP A 1 357 ? -19.579 0.477 2.256 1.00 98.31 357 ASP A CA 1
ATOM 2916 C C . ASP A 1 357 ? -20.775 -0.098 3.021 1.00 98.31 357 ASP A C 1
ATOM 2918 O O . ASP A 1 357 ? -20.620 -0.676 4.097 1.00 98.31 357 ASP A O 1
ATOM 2922 N N . ASN A 1 358 ? -21.981 0.106 2.494 1.00 97.81 358 ASN A N 1
ATOM 2923 C CA . ASN A 1 358 ? -23.214 -0.308 3.162 1.00 97.81 358 ASN A CA 1
ATOM 2924 C C . ASN A 1 358 ? -23.403 -1.828 3.174 1.00 97.81 358 ASN A C 1
ATOM 2926 O O . ASN A 1 358 ? -24.112 -2.334 4.041 1.00 97.81 358 ASN A O 1
ATOM 2930 N N . ASP A 1 359 ? -22.776 -2.547 2.243 1.00 97.69 359 ASP A N 1
ATOM 2931 C CA . ASP A 1 359 ? -22.950 -3.992 2.123 1.00 97.69 359 ASP A CA 1
ATOM 2932 C C . ASP A 1 359 ? -22.084 -4.742 3.143 1.00 97.69 359 ASP A C 1
ATOM 2934 O O . ASP A 1 359 ? -22.525 -5.721 3.737 1.00 97.69 359 ASP A O 1
ATOM 2938 N N . SER A 1 360 ? -20.845 -4.285 3.350 1.00 97.81 360 SER A N 1
ATOM 2939 C CA . SER A 1 360 ? -19.892 -4.895 4.289 1.00 97.81 360 SER A CA 1
ATOM 2940 C C . SER A 1 360 ? -19.856 -4.210 5.656 1.00 97.81 360 SER A C 1
ATOM 2942 O O . SER A 1 360 ? -19.359 -4.782 6.625 1.00 97.81 360 SER A O 1
ATOM 2944 N N . GLY A 1 361 ? -20.325 -2.963 5.747 1.00 97.50 361 GLY A N 1
ATOM 2945 C CA . GLY A 1 361 ? -20.123 -2.101 6.910 1.00 97.50 361 GLY A CA 1
ATOM 2946 C C . GLY A 1 361 ? -18.695 -1.557 7.044 1.00 97.50 361 GLY A C 1
ATOM 2947 O O . GLY A 1 361 ? -18.391 -0.926 8.059 1.00 97.50 361 GLY A O 1
ATOM 2948 N N . THR A 1 362 ? -17.823 -1.784 6.054 1.00 98.38 362 THR A N 1
ATOM 2949 C CA . THR A 1 362 ? -16.435 -1.308 6.056 1.00 98.38 362 THR A CA 1
ATOM 2950 C C . THR A 1 362 ? -16.374 0.214 5.993 1.00 98.38 362 THR A C 1
ATOM 2952 O O . THR A 1 362 ? -16.999 0.850 5.141 1.00 98.38 362 THR A O 1
ATOM 2955 N N . TRP A 1 363 ? -15.537 0.798 6.847 1.00 98.31 363 TRP A N 1
ATOM 2956 C CA . TRP A 1 363 ? -15.145 2.199 6.754 1.00 98.31 363 TRP A CA 1
ATOM 2957 C C . TRP A 1 363 ? -13.853 2.357 5.959 1.00 98.31 363 TRP A C 1
ATOM 2959 O O . TRP A 1 363 ? -12.829 1.774 6.312 1.00 98.31 363 TRP A O 1
ATOM 2969 N N . VAL A 1 364 ? -13.884 3.200 4.928 1.00 98.50 364 VAL A N 1
ATOM 2970 C CA . VAL A 1 364 ? -12.715 3.620 4.149 1.00 98.50 364 VAL A CA 1
ATOM 2971 C C . VAL A 1 364 ? -12.382 5.066 4.503 1.00 98.50 364 VAL A C 1
ATOM 2973 O O . VAL A 1 364 ? -13.167 5.982 4.252 1.00 98.50 364 VAL A O 1
ATOM 2976 N N . ILE A 1 365 ? -11.208 5.271 5.096 1.00 98.00 365 ILE A N 1
ATOM 2977 C CA . ILE A 1 365 ? -10.723 6.560 5.585 1.00 98.00 365 ILE A CA 1
ATOM 2978 C C . ILE A 1 365 ? -9.581 7.031 4.687 1.00 98.00 365 ILE A C 1
ATOM 2980 O O . ILE A 1 365 ? -8.494 6.455 4.709 1.00 98.00 365 ILE A O 1
ATOM 2984 N N . LEU A 1 366 ? -9.804 8.099 3.919 1.00 97.69 366 LEU A N 1
ATOM 2985 C CA . LEU A 1 366 ? -8.754 8.768 3.149 1.00 97.69 366 LEU A CA 1
ATOM 2986 C C . LEU A 1 366 ? -8.136 9.863 4.014 1.00 97.69 366 LEU A C 1
ATOM 2988 O O . LEU A 1 366 ? -8.819 10.812 4.402 1.00 97.69 366 LEU A O 1
ATOM 2992 N N . THR A 1 367 ? -6.851 9.735 4.316 1.00 95.38 367 THR A N 1
ATOM 2993 C CA . THR A 1 367 ? -6.132 10.644 5.213 1.00 95.38 367 THR A CA 1
ATOM 2994 C C . THR A 1 367 ? -4.805 11.094 4.605 1.00 95.38 367 THR A C 1
ATOM 2996 O O . THR A 1 367 ? -4.340 10.543 3.605 1.00 95.38 367 THR A O 1
ATOM 2999 N N . GLY A 1 368 ? -4.216 12.142 5.185 1.00 91.19 368 GLY A N 1
ATOM 3000 C CA . GLY A 1 368 ? -2.856 12.579 4.879 1.00 91.19 368 GLY A CA 1
ATOM 3001 C C . GLY A 1 368 ? -1.799 11.551 5.299 1.00 91.19 368 GLY A C 1
ATOM 3002 O O . GLY A 1 368 ? -2.106 10.452 5.751 1.00 91.19 368 GLY A O 1
ATOM 3003 N N . THR A 1 369 ? -0.526 11.905 5.147 1.00 84.69 369 THR A N 1
ATOM 3004 C CA . THR A 1 369 ? 0.587 11.068 5.618 1.00 84.69 369 THR A CA 1
ATOM 3005 C C . THR A 1 369 ? 0.666 11.051 7.144 1.00 84.69 369 THR A C 1
ATOM 3007 O O . THR A 1 369 ? 0.465 12.077 7.795 1.00 84.69 369 THR A O 1
ATOM 3010 N N . PHE A 1 370 ? 1.024 9.902 7.713 1.00 79.69 370 PHE A N 1
ATOM 3011 C CA . PHE A 1 370 ? 1.229 9.721 9.150 1.00 79.69 370 PHE A CA 1
ATOM 3012 C C . PHE A 1 370 ? 2.613 10.227 9.589 1.00 79.69 370 PHE A C 1
ATOM 3014 O O . PHE A 1 370 ? 3.501 9.439 9.876 1.00 79.69 370 PHE A O 1
ATOM 3021 N N . SER A 1 371 ? 2.816 11.545 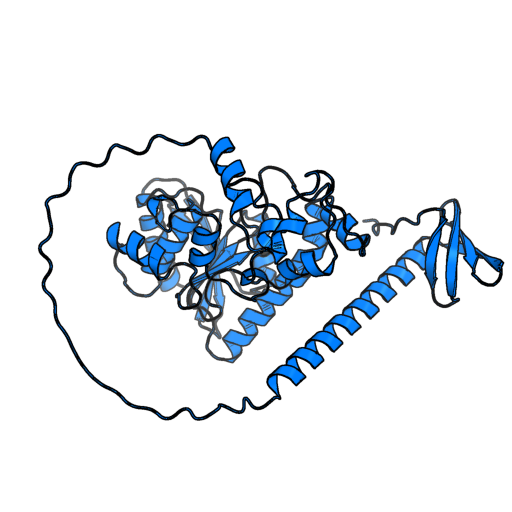9.618 1.00 71.44 371 SER A N 1
ATOM 3022 C CA . SER A 1 371 ? 4.151 12.128 9.849 1.00 71.44 371 SER A CA 1
ATOM 3023 C C . SER A 1 371 ? 4.428 12.607 11.281 1.00 71.44 371 SER A C 1
ATOM 3025 O O . SER A 1 371 ? 5.567 12.939 11.593 1.00 71.44 371 SER A O 1
ATOM 3027 N N . ASP A 1 372 ? 3.420 12.698 12.156 1.00 71.19 372 ASP A N 1
ATOM 3028 C CA . ASP A 1 372 ? 3.585 13.192 13.535 1.00 71.19 372 ASP A CA 1
ATOM 3029 C C . ASP A 1 372 ? 3.257 12.091 14.548 1.00 71.19 372 ASP A C 1
ATOM 3031 O O . ASP A 1 372 ? 2.097 11.861 14.880 1.00 71.19 372 ASP A O 1
ATOM 3035 N N . SER A 1 373 ? 4.287 11.390 15.031 1.00 59.91 373 SER A N 1
ATOM 3036 C CA . SER A 1 373 ? 4.141 10.264 15.962 1.00 59.91 373 SER A CA 1
ATOM 3037 C C . SER A 1 373 ? 4.035 10.676 17.431 1.00 59.91 373 SER A C 1
ATOM 3039 O O . SER A 1 373 ? 4.255 9.844 18.317 1.00 59.91 373 SER A O 1
ATOM 3041 N N . ARG A 1 374 ? 3.784 11.954 17.738 1.00 68.12 374 ARG A N 1
ATOM 3042 C CA . ARG A 1 374 ? 3.574 12.370 19.128 1.00 68.12 374 ARG A CA 1
ATOM 3043 C C . ARG A 1 374 ? 2.269 11.759 19.646 1.00 68.12 374 ARG A C 1
ATOM 3045 O O . ARG A 1 374 ? 1.211 11.922 19.048 1.00 68.12 374 ARG A O 1
ATOM 3052 N N . GLY A 1 375 ? 2.345 11.021 20.755 1.00 61.66 375 GLY A N 1
ATOM 3053 C CA . GLY A 1 375 ? 1.223 10.209 21.245 1.00 61.66 375 GLY A CA 1
ATOM 3054 C C . GLY A 1 375 ? -0.040 11.006 21.601 1.00 61.66 375 GLY A C 1
ATOM 3055 O O . GLY A 1 375 ? -1.143 10.485 21.470 1.00 61.66 375 GLY A O 1
ATOM 3056 N N . ASP A 1 376 ? 0.091 12.275 21.997 1.00 65.56 376 ASP A N 1
ATOM 3057 C CA . ASP A 1 376 ? -1.038 13.176 22.265 1.00 65.56 376 ASP A CA 1
ATOM 3058 C C . ASP A 1 376 ? -1.834 13.525 20.998 1.00 65.56 376 ASP A C 1
ATOM 3060 O O . ASP A 1 376 ? -3.063 13.614 21.052 1.00 65.56 376 ASP A O 1
ATOM 3064 N N . VAL A 1 377 ? -1.147 13.658 19.860 1.00 69.56 377 VAL A N 1
ATOM 3065 C CA . VAL A 1 377 ? -1.751 13.885 18.539 1.00 69.56 377 VAL A CA 1
ATOM 3066 C C . VAL A 1 377 ? -2.556 12.652 18.123 1.00 69.56 377 VAL A C 1
ATOM 3068 O O . VAL A 1 377 ? -3.739 12.742 17.794 1.00 69.56 377 VAL A O 1
ATOM 3071 N N . THR A 1 378 ? -1.949 11.468 18.219 1.00 75.25 378 THR A N 1
ATOM 3072 C CA . THR A 1 378 ? -2.597 10.218 17.801 1.00 75.25 378 THR A CA 1
ATOM 3073 C C . THR A 1 378 ? -3.825 9.887 18.651 1.00 75.25 378 THR A C 1
ATOM 3075 O O . THR A 1 378 ? -4.846 9.469 18.101 1.00 75.25 378 THR A O 1
ATOM 3078 N N . ASN A 1 379 ? -3.765 10.121 19.967 1.00 81.81 379 ASN A N 1
ATOM 3079 C CA . ASN A 1 379 ? -4.892 9.919 20.882 1.00 81.81 379 ASN A CA 1
ATOM 3080 C C . ASN A 1 379 ? -6.109 10.748 20.463 1.00 81.81 379 ASN A C 1
ATOM 3082 O O . ASN A 1 379 ? -7.184 10.207 20.208 1.00 81.81 379 ASN A O 1
ATOM 3086 N N . HIS A 1 380 ? -5.913 12.063 20.351 1.00 86.00 380 HIS A N 1
ATOM 3087 C CA . HIS A 1 380 ? -6.997 12.996 20.079 1.00 86.00 380 HIS A CA 1
ATOM 3088 C C . HIS A 1 380 ? -7.635 12.762 18.706 1.00 86.00 380 HIS A C 1
ATOM 3090 O O . HIS A 1 380 ? -8.860 12.819 18.572 1.00 86.00 380 HIS A O 1
ATOM 3096 N N . LEU A 1 381 ? -6.807 12.449 17.705 1.00 86.44 381 LEU A N 1
ATOM 3097 C CA . LEU A 1 381 ? -7.269 12.093 16.371 1.00 86.44 381 LEU A CA 1
ATOM 3098 C C . LEU A 1 381 ? -8.121 10.817 16.390 1.00 86.44 381 LEU A C 1
ATOM 3100 O O . LEU A 1 381 ? -9.187 10.793 15.779 1.00 86.44 381 LEU A O 1
ATOM 3104 N N . CYS A 1 382 ? -7.675 9.765 17.088 1.00 88.81 382 CYS A N 1
ATOM 3105 C CA . CYS A 1 382 ? -8.405 8.497 17.139 1.00 88.81 382 CYS A CA 1
ATOM 3106 C C . CYS A 1 382 ? -9.774 8.639 17.812 1.00 88.81 382 CYS A C 1
ATOM 3108 O O . CYS A 1 382 ? -10.733 8.033 17.341 1.00 88.81 382 CYS A O 1
ATOM 3110 N N . ASP A 1 383 ? -9.885 9.439 18.875 1.00 89.75 383 ASP A N 1
ATOM 3111 C CA . ASP A 1 383 ? -11.163 9.646 19.564 1.00 89.75 383 ASP A CA 1
ATOM 3112 C C . ASP A 1 383 ? -12.150 10.438 18.716 1.00 89.75 383 ASP A C 1
ATOM 3114 O O . ASP A 1 383 ? -13.304 10.034 18.574 1.00 89.75 383 ASP A O 1
ATOM 3118 N N . GLN A 1 384 ? -11.695 11.538 18.112 1.00 92.31 384 GLN A N 1
ATOM 3119 C CA . GLN A 1 384 ? -12.535 12.301 17.196 1.00 92.31 384 GLN A CA 1
ATOM 3120 C C . GLN A 1 384 ? -12.968 11.448 16.008 1.00 92.31 384 GLN A C 1
ATOM 3122 O O . GLN A 1 384 ? -14.134 11.481 15.624 1.00 92.31 384 GLN A O 1
ATOM 3127 N N . LEU A 1 385 ? -12.051 10.660 15.444 1.00 92.94 385 LEU A N 1
ATOM 3128 C CA . LEU A 1 385 ? -12.376 9.766 14.345 1.00 92.94 385 LEU A CA 1
ATOM 3129 C C . LEU A 1 385 ? -13.413 8.724 14.778 1.00 92.94 385 LEU A C 1
ATOM 3131 O O . LEU A 1 385 ? -14.430 8.595 14.108 1.00 92.94 385 LEU A O 1
ATOM 3135 N N . ALA A 1 386 ? -13.217 8.037 15.906 1.00 91.31 386 ALA A N 1
ATOM 3136 C CA . ALA A 1 386 ? -14.185 7.071 16.425 1.00 91.31 386 ALA A CA 1
ATOM 3137 C C . ALA A 1 386 ? -15.571 7.706 16.633 1.00 91.31 386 ALA A C 1
ATOM 3139 O O . ALA A 1 386 ? -16.564 7.180 16.135 1.00 91.31 386 ALA A O 1
ATOM 3140 N N . GLN A 1 387 ? -15.627 8.886 17.259 1.00 92.12 387 GLN A N 1
ATOM 3141 C CA . GLN A 1 387 ? -16.871 9.626 17.465 1.00 92.12 387 GLN A CA 1
ATOM 3142 C C . GLN A 1 387 ? -17.553 9.997 16.139 1.00 92.12 387 GLN A C 1
ATOM 3144 O O . GLN A 1 387 ? -18.773 9.906 16.024 1.00 92.12 387 GLN A O 1
ATOM 3149 N N . ARG A 1 388 ? -16.789 10.415 15.121 1.00 93.25 388 ARG A N 1
ATOM 3150 C CA . ARG A 1 388 ? -17.348 10.732 13.798 1.00 93.25 388 ARG A CA 1
ATOM 3151 C C . ARG A 1 388 ? -17.871 9.500 13.073 1.00 93.25 388 ARG A C 1
ATOM 3153 O O . ARG A 1 388 ? -18.916 9.594 12.442 1.00 93.25 388 ARG A O 1
ATOM 3160 N N . LEU A 1 389 ? -17.181 8.368 13.177 1.00 93.38 389 LEU A N 1
ATOM 3161 C CA . LEU A 1 389 ? -17.615 7.108 12.570 1.00 93.38 389 LEU A CA 1
ATOM 3162 C C . LEU A 1 389 ? -18.888 6.551 13.227 1.00 93.38 389 LEU A C 1
ATOM 3164 O O . LEU A 1 389 ? -19.620 5.815 12.583 1.00 93.38 389 LEU A O 1
ATOM 3168 N N . GLU A 1 390 ? -19.162 6.888 14.489 1.00 91.44 390 GLU A N 1
ATOM 3169 C CA . GLU A 1 390 ? -20.421 6.538 15.167 1.00 91.44 390 GLU A CA 1
ATOM 3170 C C . GLU A 1 390 ? -21.591 7.460 14.785 1.00 91.44 390 GLU A C 1
ATOM 3172 O O . GLU A 1 390 ? -22.748 7.052 14.859 1.00 91.44 390 GLU A O 1
ATOM 3177 N N . GLN A 1 391 ? -21.305 8.706 14.394 1.00 93.75 391 GLN A N 1
ATOM 3178 C CA . GLN A 1 391 ? -22.318 9.696 14.000 1.00 93.75 391 GLN A CA 1
ATOM 3179 C C . GLN A 1 391 ? -22.840 9.509 12.568 1.00 93.75 391 GLN A C 1
ATOM 3181 O O . GLN A 1 391 ? -23.897 10.051 12.241 1.00 93.75 391 GLN A O 1
ATOM 3186 N N . LEU A 1 392 ? -22.084 8.803 11.724 1.00 90.44 392 LEU A N 1
ATOM 3187 C CA . LEU A 1 392 ? -22.354 8.564 10.305 1.00 90.44 392 LEU A CA 1
ATOM 3188 C C . LEU A 1 392 ? -22.777 7.107 10.068 1.00 90.44 392 LEU A C 1
ATOM 3190 O O . LEU A 1 392 ? -23.601 6.874 9.160 1.00 90.44 392 LEU A O 1
#

Secondary structure (DSSP, 8-state):
-PPPPPPP-TT-EEEETTEEEEEEEEETTEEEEEETTS-EEEEEHHHHHHHHHHHHHHHHHHHHHHHHHHHHHHHTS-------------------PPPPPP-PPPPP---HHHHHHHHTTSS-GGGTTTSSS-TT--EE-HHHHHHHHH--EEE-TT-SEEEEEEEEE-TTS---HHHHHT-GGGTSSEE-HHHHHHHTT---SGGGS-HHHHHHHHHHHIIIII-SPPPHHHHHHHHHHTTT-TTSSEEEEEEEEEEE-SS-TTTT-EESS-HHHHHHHTSHHHHHHHHHHHHHHHHHHHHHHHHTTT---SEEEEES-GGGHHHHHHHS---EEEEEEESSTTS-EEEEEEEE-TTT--EEEEE-------HHHHHHHHHHHHHHHHH-

Foldseek 3Di:
DDDPFDDDDAQDWDAAPVGIWGFHADDPQWTWIAHPVRDIDIDGRVVVRVRRVVVVVVVVVVVVVVVVVVVVVVVPDPDPDDDDDDDDDDDDDDDDDDDDDDDDDDDDPDDPVVVVVVLLPPADPVLNVQPPDDPLAQEDAPVLVCLLLLAFFFAALLALEEEEEAAAEDPPPPPPSSVVSSDCQSNDNYHHVLVVCVSVVHPQFLVRDDLQLVLVLQLLVCVVPPVDRDDNVRSGVCSNPARRHHPHRYGYGHLQRHHDYPDLPQLSHHHPHDVQVSVQSNDPVSSCVPRNVVSLVVLLVSQVVCLVVLSHHQEYEYEAPPVCVVSVCSSPVFDWDWDWFALADVHDIFIKIWGADPSNRHIYIYGYHSRDNDSRSSVRRSVVVVVVSVVD

Organism: NCBI:txid3003348